Protein AF-A0A017HVF1-F1 (afdb_monomer)

Nearest PDB structures (foldseek):
  3zkb-assembly4_E  TM=9.432E-01  e=8.437E-45  Mycobacterium tuberculosis
  3zkd-assembly3_E  TM=9.416E-01  e=7.789E-44  Mycobacterium tuberculosis
  4pu9-assembly1_A-2  TM=9.571E-01  e=2.197E-41  Escherichia coli
  4prx-assembly1_A-2  TM=9.546E-01  e=3.884E-41  Escherichia coli
  5j5q-assembly2_C  TM=8.853E-01  e=3.505E-39  Streptococcus pneumoniae

Solvent-accessible surface area (backbone atoms only — not comparable to full-atom values): 41179 Å² total; per-residue (Å²): 129,84,87,84,94,71,90,86,86,86,87,86,78,77,83,83,83,81,81,74,87,71,80,75,85,47,82,85,70,61,84,81,73,60,76,43,49,58,47,62,76,44,38,42,77,69,48,71,35,55,48,64,68,26,59,51,46,47,56,47,43,56,50,41,55,44,45,35,31,31,75,62,69,50,15,49,44,37,40,40,36,39,42,76,88,60,29,40,34,42,33,31,41,22,75,30,72,59,70,54,74,29,94,92,41,85,98,36,33,36,49,54,42,30,32,48,28,73,64,31,64,67,55,79,68,62,76,82,38,68,42,48,54,61,59,71,24,34,50,59,17,51,42,29,20,51,10,56,36,32,40,42,36,29,21,45,97,40,29,30,33,39,37,43,32,38,54,30,42,69,78,54,73,79,39,77,78,43,84,28,80,92,48,45,4,34,34,43,36,37,30,73,22,52,92,67,36,58,86,58,70,85,50,54,59,59,50,51,55,50,57,53,54,51,22,27,71,40,41,76,29,37,38,34,42,39,42,62,56,86,76,73,92,47,72,50,60,50,77,37,67,29,80,60,14,46,45,48,48,51,48,64,74,46,59,91,59,66,58,49,45,99,61,60,60,54,55,74,43,53,30,43,82,77,72,71,39,70,40,32,42,37,33,18,35,43,41,28,91,83,51,82,34,49,76,51,37,27,48,37,76,40,62,14,86,74,36,36,28,44,54,53,10,43,54,47,19,55,54,52,33,54,32,53,52,19,58,74,70,65,41,70,62,34,73,68,50,51,73,74,31,56,47,62,14,22,40,37,39,38,41,37,33,41,50,83,74,42,51,57,66,76,77,37,34,22,42,59,37,69,63,39,19,57,55,35,18,66,56,48,26,65,58,46,46,50,47,40,68,72,38,49,72,32,42,47,53,47,50,56,53,34,36,54,42,28,53,49,55,50,49,60,47,51,53,56,50,50,54,53,52,56,76,66,55,72,86,70,59,79,94,51,60,44,73,40,71,57,91,55,78,77,86,47,47,77,48,76,33,71,29,69,66,51,35,51,58,49,68,71,73,51,57,54,51,36,37,24,38,37,49,41,76,96,70,80,73,94,73,69,70,95,82,84,84,81,84,80,80,89,82,86,86,88,85,85,84,86,83,91,86,86,80,88,86,83,88,82,89,77,89,74,86,88,81,84,90,84,87,80,92,83,88,86,86,90,81,95,72,92,78,89,74,80,87,72,91,75,89,74,66,91,82,68,74,88,69,88,86,71,81,91,81,82,84,78,83,82,81,77,80,88,83,76,98,68,90,80,80,89,78,82,89,76,90,84,86,85,89,81,92,86,89,88,82,90,80,90,81,89,86,89,86,89,86,89,85,89,90,86,92,85,84,89,87,89,88,90,84,86,91,87,89,84,91,82,89,85,87,86,86,85,88,87,92,81,89,89,85,84,88,84,88,87,85,90,87,90,88,83,89,83,89,87,82,90,83,87,88,88,84,86,87,85,90,80,92,130

Sequence (658 aa):
MAIWEEHNENMTAMPDDLLNVTETYDASSIEVLEGLEPVRKRPGMYIGGTDEHALHHLVAEILDNSMDEAVAGHANRIEVELLADGSCTIRDNGRGMPVDPHPRFPGKSALEVIHCTLHAGGKFSGKAYETSGGLHGVGASVVNALSDSLVVQVARNKTLYEQRFSRGIPLGPLAVLGAAPNRRGTSSTFHPDAEIFGHHTLRPSRLFKMVRSKAYLFSGVEIRWKSEIEDGDTPMEATFRFPGGLADYLTETLGAVSTYAEKPFAGTVSFQEKFGVPGKVEWAINWTPARDGFLQSYCNTIPTPEGGTHEAGFWAAVLKGLKAYGELAKNRKAADITREDLLTGGCALVSCFIREPEFVGQTKDRLATTDAARLVEGAVRDHFDHWLAANTKSAGAILDFLILRAEERIRRRQEKETARKSATRKLRLPGKLVDCSASSRAGTELFIVEGDSAGGSAKMARDRRTQALLPLRGEDPERAGGGVLEAREQSGDRGPRAGVGGIAGEQVQHRRPALREGHHHDRRRRGRGAHRVAADDVLLHADAAADRQGAPVSGLPAALPADAGGEAALCGRRHREGEVAGEGDRRQGQDRRPALQGPGRDGRQGPQGHHHGPRDAAADPGVAPRRRAGGDRGPRRAADGEEAGDAVPVHSGERKVC

Secondary structure (DSSP, 8-state):
----S-S---S------SS------SGGG-PPPPTTHHHHH-THHHHS-SSHHHHHHHHHHHHHHHHHHHHTTS-SEEEEEE-TTS-EEEEE-SS----SBPTTSTT-BHHHHHHHSTT-SSGGGSSS-SS-S-TTS-HHHHHHHTEEEEEEEEEETTEEEEEEEETTEESSS-EEEEE-TT--EEEEEEEE-HHHHTT----HHHHHHHHHHHHHT-TT-EEEEEESS--SSS-SEEEE--TTTHHHHHHHHHTT---SSSS-EEEEEEHHHHHSSSEEEEEEEEE-SSS--EEEEEETTEE-TTEEHHHHHHHHHHHHHHHHHHHHTT-GGGGG--HHHHHSSEEEEEEEEESS--BSSTT--EE--THHHHHHHHHHHHHHHHHHHH-HHHHHHHHHHHHHHHHHHHHHHHHHHHHHHHHHS----TTT-B--S---STT-EEEEEEHHHHHHHHHHHS-TTTEEEEEEP---GGG--S------------------------PPPPPPPP-----------------------S---TT-TT----PPPPP----PPS--SS-----PPPP-----------------------------------------------------------------------------------

Mean predicted aligned error: 19.59 Å

Radius of gyration: 45.13 Å; Cα contacts (8 Å, |Δi|>4): 897; chains: 1; bounding box: 133×105×132 Å

Structure (mmCIF, N/CA/C/O backbone):
data_AF-A0A017HVF1-F1
#
_entry.id   AF-A0A017HVF1-F1
#
loop_
_atom_site.group_PDB
_atom_site.id
_atom_site.type_symbol
_atom_site.label_atom_id
_atom_site.label_alt_id
_atom_site.label_comp_id
_atom_site.label_asym_id
_atom_site.label_entity_id
_atom_site.label_seq_id
_atom_site.pdbx_PDB_ins_code
_atom_site.Cartn_x
_atom_site.Cartn_y
_atom_site.Cartn_z
_atom_site.occupancy
_atom_site.B_iso_or_equiv
_atom_site.auth_seq_id
_atom_site.auth_comp_id
_atom_site.auth_asym_id
_atom_site.auth_atom_id
_atom_site.pdbx_PDB_model_num
ATOM 1 N N . MET A 1 1 ? 78.078 52.464 -18.541 1.00 33.91 1 MET A N 1
ATOM 2 C CA . MET A 1 1 ? 77.493 53.420 -17.580 1.00 33.91 1 MET A CA 1
ATOM 3 C C . MET A 1 1 ? 76.423 54.170 -18.362 1.00 33.91 1 MET A C 1
ATOM 5 O O . MET A 1 1 ? 76.809 54.908 -19.254 1.00 33.91 1 MET A O 1
ATOM 9 N N . ALA A 1 2 ? 75.123 53.867 -18.250 1.00 45.78 2 ALA A N 1
ATOM 10 C CA . ALA A 1 2 ? 74.360 53.364 -17.089 1.00 45.78 2 ALA A CA 1
ATOM 11 C C . ALA A 1 2 ? 74.527 54.296 -15.872 1.00 45.78 2 ALA A C 1
ATOM 13 O O . ALA A 1 2 ? 75.658 54.661 -15.560 1.00 45.78 2 ALA A O 1
ATOM 14 N N . ILE A 1 3 ? 73.482 54.718 -15.160 1.00 44.12 3 ILE A N 1
ATOM 15 C CA . ILE A 1 3 ? 72.147 54.107 -14.943 1.00 44.12 3 ILE A CA 1
ATOM 16 C C . ILE A 1 3 ? 71.008 55.039 -15.451 1.00 44.12 3 ILE A C 1
ATOM 18 O O . ILE A 1 3 ? 71.310 56.109 -15.970 1.00 44.12 3 ILE A O 1
ATOM 22 N N . TRP A 1 4 ? 69.736 54.651 -15.255 1.00 32.50 4 TRP A N 1
ATOM 23 C CA . TRP A 1 4 ? 68.480 55.399 -15.515 1.00 32.50 4 TRP A CA 1
ATOM 24 C C . TRP A 1 4 ? 67.850 55.262 -16.915 1.00 32.50 4 TRP A C 1
ATOM 26 O O . TRP A 1 4 ? 67.328 56.225 -17.466 1.00 32.50 4 TRP A O 1
ATOM 36 N N . GLU A 1 5 ? 67.815 54.032 -17.437 1.00 40.22 5 GLU A N 1
ATOM 37 C CA . GLU A 1 5 ? 66.945 53.618 -18.560 1.00 40.22 5 GLU A CA 1
ATOM 38 C C . GLU A 1 5 ? 65.919 52.543 -18.113 1.00 40.22 5 GLU A C 1
ATOM 40 O O . GLU A 1 5 ? 65.442 51.729 -18.890 1.00 40.22 5 GLU A O 1
ATOM 45 N N . GLU A 1 6 ? 65.571 52.544 -16.821 1.00 45.47 6 GLU A N 1
ATOM 46 C CA . GLU A 1 6 ? 64.527 51.709 -16.209 1.00 45.47 6 GLU A CA 1
ATOM 47 C C . GLU A 1 6 ? 63.610 52.598 -15.349 1.00 45.47 6 GLU A C 1
ATOM 49 O O . GLU A 1 6 ? 64.041 53.655 -14.888 1.00 45.47 6 GLU A O 1
ATOM 54 N N . HIS A 1 7 ? 62.387 52.128 -15.062 1.00 41.50 7 HIS A N 1
ATOM 55 C CA . HIS A 1 7 ? 61.322 52.820 -14.303 1.00 41.50 7 HIS A CA 1
ATOM 56 C C . HIS A 1 7 ? 60.513 53.897 -15.061 1.00 41.50 7 HIS A C 1
ATOM 58 O O . HIS A 1 7 ? 60.255 54.973 -14.524 1.00 41.50 7 HIS A O 1
ATOM 64 N N . ASN A 1 8 ? 59.994 53.577 -16.256 1.00 41.59 8 ASN A N 1
ATOM 65 C CA . ASN A 1 8 ? 58.757 54.222 -16.740 1.00 41.59 8 ASN A CA 1
ATOM 66 C C . ASN A 1 8 ? 57.786 53.287 -17.502 1.00 41.59 8 ASN A C 1
ATOM 68 O O . ASN A 1 8 ? 57.014 53.739 -18.342 1.00 41.59 8 ASN A O 1
ATOM 72 N N . GLU A 1 9 ? 57.790 51.988 -17.183 1.00 44.28 9 GLU A N 1
ATOM 73 C CA . GLU A 1 9 ? 56.804 51.007 -17.669 1.00 44.28 9 GLU A CA 1
ATOM 74 C C . GLU A 1 9 ? 56.056 50.366 -16.487 1.00 44.28 9 GLU A C 1
ATOM 76 O O . GLU A 1 9 ? 56.323 49.227 -16.116 1.00 44.28 9 GLU A O 1
ATOM 81 N N . ASN A 1 10 ? 55.148 51.109 -15.835 1.00 41.91 10 ASN A N 1
ATOM 82 C CA . ASN A 1 10 ? 54.216 50.513 -14.859 1.00 41.91 10 ASN A CA 1
ATOM 83 C C . ASN A 1 10 ? 52.979 51.390 -14.547 1.00 41.91 10 ASN A C 1
ATOM 85 O O . ASN A 1 10 ? 52.685 51.696 -13.393 1.00 41.91 10 ASN A O 1
ATOM 89 N N . MET A 1 11 ? 52.247 51.830 -15.580 1.00 44.66 11 MET A N 1
ATOM 90 C CA . MET A 1 11 ? 51.008 52.619 -15.413 1.00 44.66 11 MET A CA 1
ATOM 91 C C . MET A 1 11 ? 49.835 52.182 -16.314 1.00 44.66 11 MET A C 1
ATOM 93 O O . MET A 1 11 ? 48.926 52.967 -16.578 1.00 44.66 11 MET A O 1
ATOM 97 N N . THR A 1 12 ? 49.809 50.914 -16.743 1.00 49.88 12 THR A N 1
ATOM 98 C CA . THR A 1 12 ? 48.776 50.406 -17.672 1.00 49.88 12 THR A CA 1
ATOM 99 C C . THR A 1 12 ? 48.311 48.977 -17.348 1.00 49.88 12 THR A C 1
ATOM 101 O O . THR A 1 12 ? 48.222 48.127 -18.226 1.00 49.88 12 THR A O 1
ATOM 104 N N . ALA A 1 13 ? 48.017 48.701 -16.072 1.00 45.31 13 ALA A N 1
ATOM 105 C CA . ALA A 1 13 ? 47.495 47.404 -15.621 1.00 45.31 13 ALA A CA 1
ATOM 106 C C . ALA A 1 13 ? 46.529 47.533 -14.422 1.00 45.31 13 ALA A C 1
ATOM 108 O O . ALA A 1 13 ? 46.777 46.997 -13.343 1.00 45.31 13 ALA A O 1
ATOM 109 N N . MET A 1 14 ? 45.411 48.243 -14.607 1.00 44.03 14 MET A N 1
ATOM 110 C CA . MET A 1 14 ? 44.225 48.001 -13.773 1.00 44.03 14 MET A CA 1
ATOM 111 C C . MET A 1 14 ? 43.517 46.749 -14.319 1.00 44.03 14 MET A C 1
ATOM 113 O O . MET A 1 14 ? 43.297 46.691 -15.530 1.00 44.03 14 MET A O 1
ATOM 117 N N . PRO A 1 15 ? 43.167 45.750 -13.489 1.00 43.84 15 PRO A N 1
ATOM 118 C CA . PRO A 1 15 ? 42.452 44.567 -13.955 1.00 43.84 15 PRO A CA 1
ATOM 119 C C . PRO A 1 15 ? 40.975 44.908 -14.201 1.00 43.84 15 PRO A C 1
ATOM 121 O O . PRO A 1 15 ? 40.155 44.852 -13.288 1.00 43.84 15 PRO A O 1
ATOM 124 N N . ASP A 1 16 ? 40.635 45.231 -15.448 1.00 47.62 16 ASP A N 1
ATOM 125 C CA . ASP A 1 16 ? 39.266 45.546 -15.910 1.00 47.62 16 ASP A CA 1
ATOM 126 C C . ASP A 1 16 ? 38.362 44.289 -16.038 1.00 47.62 16 ASP A C 1
ATOM 128 O O . ASP A 1 16 ? 37.321 44.289 -16.689 1.00 47.62 16 ASP A O 1
ATOM 132 N N . ASP A 1 17 ? 38.773 43.188 -15.401 1.00 51.06 17 ASP A N 1
ATOM 133 C CA . ASP A 1 17 ? 38.292 41.811 -15.593 1.00 51.06 17 ASP A CA 1
ATOM 134 C C . ASP A 1 17 ? 37.450 41.313 -14.396 1.00 51.06 17 ASP A C 1
ATOM 136 O O . ASP A 1 17 ? 37.494 40.154 -13.993 1.00 51.06 17 ASP A O 1
ATOM 140 N N . LEU A 1 18 ? 36.716 42.233 -13.754 1.00 50.91 18 LEU A N 1
ATOM 141 C CA . LEU A 1 18 ? 35.877 41.954 -12.575 1.00 50.91 18 LEU A CA 1
ATOM 142 C C . LEU A 1 18 ? 34.444 42.509 -12.667 1.00 50.91 18 LEU A C 1
ATOM 144 O O . LEU A 1 18 ? 33.674 42.345 -11.721 1.00 50.91 18 LEU A O 1
ATOM 148 N N . LEU A 1 19 ? 34.069 43.172 -13.770 1.00 54.19 19 LEU A N 1
ATOM 149 C CA . LEU A 1 19 ? 32.787 43.892 -13.878 1.00 54.19 19 LEU A CA 1
ATOM 150 C C . LEU A 1 19 ? 31.991 43.659 -15.174 1.00 54.19 19 LEU A C 1
ATOM 152 O O . LEU A 1 19 ? 30.968 44.316 -15.355 1.00 54.19 19 LEU A O 1
ATOM 156 N N . ASN A 1 20 ? 32.397 42.739 -16.060 1.00 49.22 20 ASN A N 1
ATOM 157 C CA . ASN A 1 20 ? 31.688 42.539 -17.335 1.00 49.22 20 ASN A CA 1
ATOM 158 C C . ASN A 1 20 ? 31.485 41.075 -17.773 1.00 49.22 20 ASN A C 1
ATOM 160 O O . ASN A 1 20 ? 31.460 40.779 -18.966 1.00 49.22 20 ASN A O 1
ATOM 164 N N . VAL A 1 21 ? 31.259 40.164 -16.819 1.00 48.78 21 VAL A N 1
ATOM 165 C CA . VAL A 1 21 ? 30.521 38.921 -17.113 1.00 48.78 21 VAL A CA 1
ATOM 166 C C . VAL A 1 21 ? 29.026 39.230 -17.035 1.00 48.78 21 VAL A C 1
ATOM 168 O O . VAL A 1 21 ? 28.350 38.945 -16.048 1.00 48.78 21 VAL A O 1
ATOM 171 N N . THR A 1 22 ? 28.499 39.859 -18.083 1.00 53.97 22 THR A N 1
ATOM 172 C CA . THR A 1 22 ? 27.057 39.895 -18.328 1.00 53.97 22 THR A CA 1
ATOM 173 C C . THR A 1 22 ? 26.616 38.512 -18.799 1.00 53.97 22 THR A C 1
ATOM 175 O O . THR A 1 22 ? 26.587 38.232 -19.998 1.00 53.97 22 THR A O 1
ATOM 178 N N . GLU A 1 23 ? 26.285 37.626 -17.849 1.00 63.53 23 GLU A N 1
ATOM 179 C CA . GLU A 1 23 ? 25.650 36.338 -18.159 1.00 63.53 23 GLU A CA 1
ATOM 180 C C . GLU A 1 23 ? 24.415 36.597 -19.030 1.00 63.53 23 GLU A C 1
ATOM 182 O O . GLU A 1 23 ? 23.396 37.136 -18.589 1.00 63.53 23 GLU A O 1
ATOM 187 N N . THR A 1 24 ? 24.555 36.296 -20.320 1.00 64.62 24 THR A N 1
ATOM 188 C CA . THR A 1 24 ? 23.597 36.708 -21.340 1.00 64.62 24 THR A CA 1
ATOM 189 C C . THR A 1 24 ? 22.473 35.686 -21.362 1.00 64.62 24 THR A C 1
ATOM 191 O O . THR A 1 24 ? 22.500 34.728 -22.128 1.00 64.62 24 THR A O 1
ATOM 194 N N . TYR A 1 25 ? 21.507 35.883 -20.463 1.00 76.44 25 TYR A N 1
ATOM 195 C CA . TYR A 1 25 ? 20.318 35.044 -20.333 1.00 76.44 25 TYR A CA 1
ATOM 196 C C . TYR A 1 25 ? 19.421 35.179 -21.574 1.00 76.44 25 TYR A C 1
ATOM 198 O O . TYR A 1 25 ? 18.495 35.993 -21.628 1.00 76.44 25 TYR A O 1
ATOM 206 N N . ASP A 1 26 ? 19.748 34.396 -22.598 1.00 86.81 26 ASP A N 1
ATOM 207 C CA . ASP A 1 26 ? 19.045 34.307 -23.873 1.00 86.81 26 ASP A CA 1
ATOM 208 C C . ASP A 1 26 ? 18.348 32.942 -24.050 1.00 86.81 26 ASP A C 1
ATOM 210 O O . ASP A 1 26 ? 18.248 32.134 -23.125 1.00 86.81 26 ASP A O 1
ATOM 214 N N . ALA A 1 27 ? 17.838 32.668 -25.254 1.00 82.88 27 ALA A N 1
ATOM 215 C CA . ALA A 1 27 ? 17.140 31.418 -25.551 1.00 82.88 27 ALA A CA 1
ATOM 216 C C . ALA A 1 27 ? 18.017 30.154 -25.405 1.00 82.88 27 ALA A C 1
ATOM 218 O O . ALA A 1 27 ? 17.470 29.076 -25.185 1.00 82.88 27 ALA A O 1
ATOM 219 N N . SER A 1 28 ? 19.349 30.263 -25.494 1.00 83.88 28 SER A N 1
ATOM 220 C CA . SER A 1 28 ? 20.275 29.141 -25.277 1.00 83.88 28 SER A CA 1
ATOM 221 C C . SER A 1 28 ? 20.474 28.802 -23.795 1.00 83.88 28 SER A C 1
ATOM 223 O O . SER A 1 28 ? 20.876 27.688 -23.470 1.00 83.88 28 SER A O 1
ATOM 225 N N . SER A 1 29 ? 20.107 29.718 -22.889 1.00 84.69 29 SER A N 1
ATOM 226 C CA . SER A 1 29 ? 20.080 29.476 -21.437 1.00 84.69 29 SER A CA 1
ATOM 227 C C . SER A 1 29 ? 18.894 28.604 -20.987 1.00 84.69 29 SER A C 1
ATOM 229 O O . SER A 1 29 ? 18.791 28.260 -19.809 1.00 84.69 29 SER A O 1
ATOM 231 N N . ILE A 1 30 ? 17.978 28.248 -21.898 1.00 84.69 30 ILE A N 1
ATOM 232 C CA . ILE A 1 30 ? 16.792 27.434 -21.607 1.00 84.69 30 ILE A CA 1
ATOM 233 C C . ILE A 1 30 ? 17.100 25.951 -21.845 1.00 84.69 30 ILE A C 1
ATOM 235 O O . ILE A 1 30 ? 16.945 25.427 -22.946 1.00 84.69 30 ILE A O 1
ATOM 239 N N . GLU A 1 31 ? 17.516 25.258 -20.786 1.00 84.69 31 GLU A N 1
ATOM 24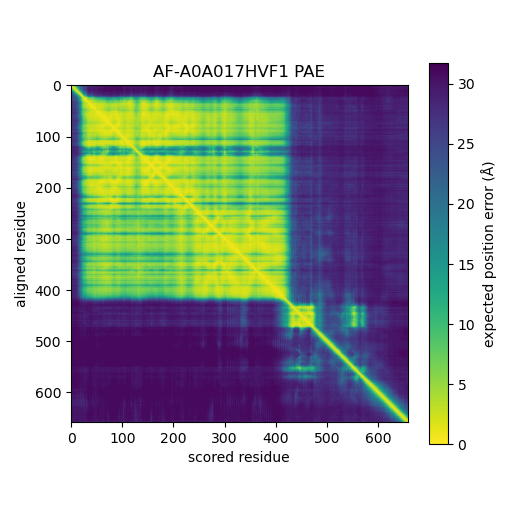0 C CA . GLU A 1 31 ? 17.746 23.812 -20.816 1.00 84.69 31 GLU A CA 1
ATOM 241 C C . GLU A 1 31 ? 16.419 23.034 -20.915 1.00 84.69 31 GLU A C 1
ATOM 243 O O . GLU A 1 31 ? 15.584 23.074 -20.007 1.00 84.69 31 GLU A O 1
ATOM 248 N N . VAL A 1 32 ? 16.240 22.285 -22.007 1.00 87.38 32 VAL A N 1
ATOM 249 C CA . VAL A 1 32 ? 15.151 21.311 -22.174 1.00 87.38 32 VAL A CA 1
ATOM 250 C C . VAL A 1 32 ? 15.713 19.913 -21.928 1.00 87.38 32 VAL A C 1
ATOM 252 O O . VAL A 1 32 ? 16.642 19.494 -22.607 1.00 87.38 32 VAL A O 1
ATOM 255 N N . LEU A 1 33 ? 15.146 19.208 -20.949 1.00 87.81 33 LEU A N 1
ATOM 256 C CA . LEU A 1 33 ? 15.537 17.850 -20.562 1.00 87.81 33 LEU A CA 1
ATOM 257 C C . LEU A 1 33 ? 14.642 16.827 -21.270 1.00 87.81 33 LEU A C 1
ATOM 259 O O . LEU A 1 33 ? 13.414 16.918 -21.169 1.00 87.81 33 LEU A O 1
ATOM 263 N N . GLU A 1 34 ? 15.228 15.839 -21.941 1.00 86.62 34 GLU A N 1
ATOM 264 C CA . GLU A 1 34 ? 14.485 14.872 -22.754 1.00 86.62 34 GLU A CA 1
ATOM 265 C C . GLU A 1 34 ? 14.278 13.514 -22.057 1.00 86.62 34 GLU A C 1
ATOM 267 O O . GLU A 1 34 ? 14.998 13.108 -21.143 1.00 86.62 34 GLU A O 1
ATOM 272 N N . GLY A 1 35 ? 13.245 12.782 -22.493 1.00 88.88 35 GLY A N 1
ATOM 273 C CA . GLY A 1 35 ? 12.963 11.408 -22.064 1.00 88.88 35 GLY A CA 1
ATOM 274 C C . GLY A 1 35 ? 12.814 11.235 -20.547 1.00 88.88 35 GLY A C 1
ATOM 275 O O . GLY A 1 35 ? 11.741 11.467 -19.988 1.00 88.88 35 GLY A O 1
ATOM 276 N N . LEU A 1 36 ? 13.885 10.763 -19.898 1.00 94.00 36 LEU A N 1
ATOM 277 C CA . LEU A 1 36 ? 13.956 10.466 -18.461 1.00 94.00 36 LEU A CA 1
ATOM 278 C C . LEU A 1 36 ? 15.055 11.248 -17.718 1.00 94.00 36 LEU A C 1
ATOM 280 O O . LEU A 1 36 ? 15.216 11.084 -16.506 1.00 94.00 36 LEU A O 1
ATOM 284 N N . GLU A 1 37 ? 15.754 12.160 -18.396 1.00 91.50 37 GLU A N 1
ATOM 285 C CA . GLU A 1 37 ? 16.691 13.102 -17.771 1.00 91.50 37 GLU A CA 1
ATOM 286 C C . GLU A 1 37 ? 16.060 13.936 -16.634 1.00 91.50 37 GLU A C 1
ATOM 288 O O . GLU A 1 37 ? 16.719 14.084 -15.599 1.00 91.50 37 GLU A O 1
ATOM 293 N N . PRO A 1 38 ? 14.787 14.402 -16.713 1.00 92.94 38 PRO A N 1
ATOM 294 C CA . PRO A 1 38 ? 14.133 15.079 -15.588 1.00 92.94 38 PRO A CA 1
ATOM 295 C C . PRO A 1 38 ? 14.104 14.235 -14.308 1.00 92.94 38 PRO A C 1
ATOM 297 O O . PRO A 1 38 ? 14.258 14.768 -13.208 1.00 92.94 38 PRO A O 1
ATOM 300 N N . VAL A 1 39 ? 13.948 12.913 -14.447 1.00 94.44 39 VAL A N 1
ATOM 301 C CA . VAL A 1 39 ? 13.885 11.975 -13.320 1.00 94.44 39 VAL A CA 1
ATOM 302 C C . VAL A 1 39 ? 15.249 11.852 -12.654 1.00 94.44 39 VAL A C 1
ATOM 304 O O . VAL A 1 39 ? 15.340 11.997 -11.438 1.00 94.44 39 VAL A O 1
ATOM 307 N N . ARG A 1 40 ? 16.322 11.663 -13.435 1.00 95.00 40 ARG A N 1
ATOM 308 C CA . ARG A 1 40 ? 17.697 11.602 -12.905 1.00 95.00 40 ARG A CA 1
ATOM 309 C C . ARG A 1 40 ? 18.156 12.930 -12.307 1.00 95.00 40 ARG A C 1
ATOM 311 O O . ARG A 1 40 ? 18.851 12.934 -11.296 1.00 95.00 40 ARG A O 1
ATOM 318 N N . LYS A 1 41 ? 17.753 14.063 -12.893 1.00 92.81 41 LYS A N 1
ATOM 319 C CA . LYS A 1 41 ? 18.155 15.401 -12.431 1.00 92.81 41 LYS A CA 1
ATOM 320 C C . LYS A 1 41 ? 17.356 15.880 -11.211 1.00 92.81 41 LYS A C 1
ATOM 322 O O . LYS A 1 41 ? 17.850 16.733 -10.469 1.00 92.81 41 LYS A O 1
ATOM 327 N N . ARG A 1 42 ? 16.137 15.366 -10.978 1.00 92.50 42 ARG A N 1
ATOM 328 C CA . ARG A 1 42 ? 15.250 15.732 -9.848 1.00 92.50 42 ARG A CA 1
ATOM 329 C C . ARG A 1 42 ? 14.493 14.520 -9.243 1.00 92.50 42 ARG A C 1
ATOM 331 O O . ARG A 1 42 ? 13.267 14.573 -9.123 1.00 92.50 42 ARG A O 1
ATOM 338 N N . PRO A 1 43 ? 15.183 13.455 -8.786 1.00 92.19 43 PRO A N 1
ATOM 339 C CA . PRO A 1 43 ? 14.558 12.196 -8.342 1.00 92.19 43 PRO A CA 1
ATOM 340 C C . PRO A 1 43 ? 13.561 12.362 -7.188 1.00 92.19 43 PRO A C 1
ATOM 342 O O . PRO A 1 43 ? 12.522 11.701 -7.171 1.00 92.19 43 PRO A O 1
ATOM 345 N N . GLY A 1 44 ? 13.803 13.309 -6.273 1.00 89.00 44 GLY A N 1
ATOM 346 C CA . GLY A 1 44 ? 12.901 13.592 -5.151 1.00 89.00 44 GLY A CA 1
ATOM 347 C C . GLY A 1 44 ? 11.468 13.968 -5.559 1.00 89.00 44 GLY A C 1
ATOM 348 O O . GLY A 1 44 ? 10.539 13.703 -4.804 1.00 89.00 44 GLY A O 1
ATOM 349 N N . MET A 1 45 ? 11.260 14.496 -6.772 1.00 87.06 45 MET A N 1
ATOM 350 C CA . MET A 1 45 ? 9.922 14.787 -7.310 1.00 87.06 45 MET A CA 1
ATOM 351 C C . MET A 1 45 ? 9.140 13.516 -7.702 1.00 87.06 45 MET A C 1
ATOM 353 O O . MET A 1 45 ? 7.914 13.552 -7.790 1.00 87.06 45 MET A O 1
ATOM 357 N N . TYR A 1 46 ? 9.836 12.396 -7.923 1.00 87.94 46 TYR A N 1
ATOM 358 C CA . TYR A 1 46 ? 9.270 11.144 -8.436 1.00 87.94 46 TYR A CA 1
ATOM 359 C C . TYR A 1 46 ? 9.204 10.017 -7.392 1.00 87.94 46 TYR A C 1
ATOM 361 O O . TYR A 1 46 ? 8.298 9.188 -7.471 1.00 87.94 46 TYR A O 1
ATOM 369 N N . ILE A 1 47 ? 10.136 9.986 -6.426 1.00 87.94 47 ILE A N 1
ATOM 370 C CA . ILE A 1 47 ? 10.231 8.942 -5.379 1.00 87.94 47 ILE A CA 1
ATOM 371 C C . ILE A 1 47 ? 10.388 9.490 -3.946 1.00 87.94 47 ILE A C 1
ATOM 373 O O . ILE A 1 47 ? 10.724 8.745 -3.029 1.00 87.94 47 ILE A O 1
ATOM 377 N N . GLY A 1 48 ? 10.183 10.795 -3.737 1.00 86.38 48 GLY A N 1
ATOM 378 C CA . GLY A 1 48 ? 10.216 11.439 -2.415 1.00 86.38 48 GLY A CA 1
ATOM 379 C C . GLY A 1 48 ? 11.609 11.766 -1.857 1.00 86.38 48 GLY A C 1
ATOM 380 O O . GLY A 1 48 ? 11.710 12.567 -0.932 1.00 86.38 48 GLY A O 1
ATOM 381 N N . GLY A 1 49 ? 12.692 11.223 -2.425 1.00 90.06 49 GLY A N 1
ATOM 382 C CA . GLY A 1 49 ? 14.061 11.534 -2.001 1.00 90.06 49 GLY A CA 1
ATOM 383 C C . GLY A 1 49 ? 15.143 10.822 -2.818 1.00 90.06 49 GLY A C 1
ATOM 384 O O . GLY A 1 49 ? 14.913 10.420 -3.956 1.00 90.06 49 GLY A O 1
ATOM 385 N N . THR A 1 50 ? 16.320 10.666 -2.211 1.00 93.62 50 THR A N 1
ATOM 386 C CA . THR A 1 50 ? 17.440 9.810 -2.666 1.00 93.62 50 THR A CA 1
ATOM 387 C C . THR A 1 50 ? 18.067 9.044 -1.491 1.00 93.62 50 THR A C 1
ATOM 389 O O . THR A 1 50 ? 19.222 8.630 -1.543 1.00 93.62 50 THR A O 1
ATOM 392 N N . ASP A 1 51 ? 17.320 8.907 -0.397 1.00 93.31 51 ASP A N 1
ATOM 393 C CA . ASP A 1 51 ? 17.739 8.255 0.840 1.00 93.31 51 ASP A CA 1
ATOM 394 C C . ASP A 1 51 ? 17.424 6.745 0.819 1.00 93.31 51 ASP A C 1
ATOM 396 O O . ASP A 1 51 ? 16.930 6.196 -0.171 1.00 93.31 51 ASP A O 1
ATOM 400 N N . GLU A 1 52 ? 17.653 6.056 1.941 1.00 92.88 52 GLU A N 1
ATOM 401 C CA . GLU A 1 52 ? 17.284 4.643 2.071 1.00 92.88 52 GLU A CA 1
ATOM 402 C C . GLU A 1 52 ? 15.766 4.410 1.892 1.00 92.88 52 GLU A C 1
ATOM 404 O O . GLU A 1 52 ? 15.376 3.369 1.362 1.00 92.88 52 GLU A O 1
ATOM 409 N N . HIS A 1 53 ? 14.886 5.350 2.274 1.00 90.19 53 HIS A N 1
ATOM 410 C CA . HIS A 1 53 ? 13.449 5.214 2.012 1.00 90.19 53 HIS A CA 1
ATOM 411 C C . HIS A 1 53 ? 13.144 5.232 0.510 1.00 90.19 53 HIS A C 1
ATOM 413 O O . HIS A 1 53 ? 12.496 4.313 0.003 1.00 90.19 53 HIS A O 1
ATOM 419 N N . ALA A 1 54 ? 13.631 6.249 -0.203 1.00 91.75 54 ALA A N 1
ATOM 420 C CA . ALA A 1 54 ? 13.442 6.407 -1.640 1.00 91.75 54 ALA A CA 1
ATOM 421 C C . ALA A 1 54 ? 14.024 5.224 -2.441 1.00 91.75 54 ALA A C 1
ATOM 423 O O . ALA A 1 54 ? 13.380 4.725 -3.364 1.00 91.75 54 ALA A O 1
ATOM 424 N N . LEU A 1 55 ? 15.184 4.701 -2.027 1.00 95.50 55 LEU A N 1
ATOM 425 C CA . LEU A 1 55 ? 15.799 3.502 -2.606 1.00 95.50 55 LEU A CA 1
ATOM 426 C C . LEU A 1 55 ? 14.863 2.278 -2.557 1.00 95.50 55 LEU A C 1
ATOM 428 O O . LEU A 1 55 ? 14.686 1.579 -3.554 1.00 95.50 55 LEU A O 1
ATOM 432 N N . HIS A 1 56 ? 14.220 2.028 -1.412 1.00 95.31 56 HIS A N 1
ATOM 433 C CA . HIS A 1 56 ? 13.288 0.902 -1.261 1.00 95.31 56 HIS A CA 1
ATOM 434 C C . HIS A 1 56 ? 11.953 1.137 -1.986 1.00 95.31 56 HIS A C 1
ATOM 436 O O . HIS A 1 56 ? 11.285 0.176 -2.373 1.00 95.31 56 HIS A O 1
ATOM 442 N N . HIS A 1 57 ? 11.577 2.398 -2.223 1.00 92.06 57 HIS A N 1
ATOM 443 C CA . HIS A 1 57 ? 10.386 2.758 -2.996 1.00 92.06 57 HIS A CA 1
ATOM 444 C C . HIS A 1 57 ? 10.489 2.323 -4.473 1.00 92.06 57 HIS A C 1
ATOM 446 O O . HIS A 1 57 ? 9.468 2.009 -5.083 1.00 92.06 57 HIS A O 1
ATOM 452 N N . LEU A 1 58 ? 11.704 2.183 -5.027 1.00 95.19 58 LEU A N 1
ATOM 453 C CA . LEU A 1 58 ? 11.909 1.575 -6.351 1.00 95.19 58 LEU A CA 1
ATOM 454 C C . LEU A 1 58 ? 11.377 0.134 -6.410 1.00 95.19 58 LEU A C 1
ATOM 456 O O . LEU A 1 58 ? 10.683 -0.247 -7.352 1.00 95.19 58 LEU A O 1
ATOM 460 N N . VAL A 1 59 ? 11.667 -0.662 -5.374 1.00 96.12 59 VAL A N 1
ATOM 461 C CA . VAL A 1 59 ? 11.197 -2.053 -5.273 1.00 96.12 59 VAL A CA 1
ATOM 462 C C . VAL A 1 59 ? 9.677 -2.085 -5.068 1.00 96.12 59 VAL A C 1
ATOM 464 O O . VAL A 1 59 ? 9.006 -2.950 -5.627 1.00 96.12 59 VAL A O 1
ATOM 467 N N . ALA A 1 60 ? 9.119 -1.112 -4.337 1.00 92.56 60 ALA A N 1
ATOM 468 C CA . ALA A 1 60 ? 7.674 -0.969 -4.157 1.00 92.56 60 ALA A CA 1
ATOM 469 C C . ALA A 1 60 ? 6.932 -0.708 -5.482 1.00 92.56 60 ALA A C 1
ATOM 471 O O . ALA A 1 60 ? 5.958 -1.396 -5.764 1.00 92.56 60 ALA A O 1
ATOM 472 N N . GLU A 1 61 ? 7.399 0.217 -6.331 1.00 91.44 61 GLU A N 1
ATOM 473 C CA . GLU A 1 61 ? 6.740 0.509 -7.617 1.00 91.44 61 GLU A CA 1
ATOM 474 C C . GLU A 1 61 ? 6.751 -0.696 -8.577 1.00 91.44 61 GLU A C 1
ATOM 476 O O . GLU A 1 61 ? 5.764 -0.925 -9.277 1.00 91.44 61 GLU A O 1
ATOM 481 N N . ILE A 1 62 ? 7.806 -1.522 -8.606 1.00 94.94 62 ILE A N 1
ATOM 482 C CA . ILE A 1 62 ? 7.783 -2.768 -9.399 1.00 94.94 62 ILE A CA 1
ATOM 483 C C . ILE A 1 62 ? 6.853 -3.812 -8.761 1.00 94.94 62 ILE A C 1
ATOM 485 O O . ILE A 1 62 ? 6.040 -4.411 -9.468 1.00 94.94 62 ILE A O 1
ATOM 489 N N . LEU A 1 63 ? 6.911 -3.994 -7.437 1.00 94.94 63 LEU A N 1
ATOM 490 C CA . LEU A 1 63 ? 6.072 -4.959 -6.718 1.00 94.94 63 LEU A CA 1
ATOM 491 C C . LEU A 1 63 ? 4.581 -4.628 -6.858 1.00 94.94 63 LEU A C 1
ATOM 493 O O . LEU A 1 63 ? 3.769 -5.532 -7.037 1.00 94.94 63 LEU A O 1
ATOM 497 N N . ASP A 1 64 ? 4.222 -3.347 -6.874 1.00 90.75 64 ASP A N 1
ATOM 498 C CA . ASP A 1 64 ? 2.837 -2.893 -7.013 1.00 90.75 64 ASP A CA 1
ATOM 499 C C . ASP A 1 64 ? 2.306 -3.075 -8.439 1.00 90.75 64 ASP A C 1
ATOM 501 O O . ASP A 1 64 ? 1.120 -3.345 -8.633 1.00 90.75 64 ASP A O 1
ATOM 505 N N . ASN A 1 65 ? 3.182 -3.065 -9.450 1.00 90.88 65 ASN A N 1
ATOM 506 C CA . ASN A 1 65 ? 2.805 -3.509 -10.790 1.00 90.88 65 ASN A CA 1
ATOM 507 C C . ASN A 1 65 ? 2.493 -5.018 -10.838 1.00 90.88 65 ASN A C 1
ATOM 509 O O . ASN A 1 65 ? 1.547 -5.403 -11.526 1.00 90.88 65 ASN A O 1
ATOM 513 N N . SER A 1 66 ? 3.213 -5.854 -10.081 1.00 93.50 66 SER A N 1
ATOM 514 C CA . SER A 1 66 ? 2.907 -7.287 -9.937 1.00 93.50 66 SER A CA 1
ATOM 515 C C . SER A 1 66 ? 1.660 -7.549 -9.078 1.00 93.50 66 SER A C 1
ATOM 517 O O . SER A 1 66 ? 0.863 -8.428 -9.410 1.00 93.50 66 SER A O 1
ATOM 519 N N . MET A 1 67 ? 1.437 -6.768 -8.014 1.00 91.94 67 MET A N 1
ATOM 520 C CA . MET A 1 67 ? 0.217 -6.839 -7.200 1.00 91.94 67 MET A CA 1
ATOM 521 C C . MET A 1 67 ? -1.023 -6.433 -8.001 1.00 91.94 67 MET A C 1
ATOM 523 O O . MET A 1 67 ? -2.048 -7.093 -7.876 1.00 91.94 67 MET A O 1
ATOM 527 N N . ASP A 1 68 ? -0.939 -5.429 -8.880 1.00 90.12 68 ASP A N 1
ATOM 528 C CA . ASP A 1 68 ? -2.055 -5.041 -9.756 1.00 90.12 68 ASP A CA 1
ATOM 529 C C . ASP A 1 68 ? -2.476 -6.182 -10.720 1.00 90.12 68 ASP A C 1
ATOM 531 O O . ASP A 1 68 ? -3.663 -6.326 -11.020 1.00 90.12 68 ASP A O 1
ATOM 535 N N . GLU A 1 69 ? -1.554 -7.052 -11.164 1.00 92.12 69 GLU A N 1
ATOM 536 C CA . GLU A 1 69 ? -1.899 -8.280 -11.913 1.00 92.12 69 GLU A CA 1
ATOM 537 C C . GLU A 1 69 ? -2.559 -9.353 -11.027 1.00 92.12 69 GLU A C 1
ATOM 539 O O . GLU A 1 69 ? -3.413 -10.103 -11.508 1.00 92.12 69 GLU A O 1
ATOM 544 N N . ALA A 1 70 ? -2.193 -9.441 -9.743 1.00 91.94 70 ALA A N 1
ATOM 545 C CA . ALA A 1 70 ? -2.812 -10.367 -8.790 1.00 91.94 70 ALA A CA 1
ATOM 546 C C . ALA A 1 70 ? -4.227 -9.918 -8.390 1.00 91.94 70 ALA A C 1
ATOM 548 O O . ALA A 1 70 ? -5.164 -10.714 -8.421 1.00 91.94 70 ALA A O 1
ATOM 549 N N . VAL A 1 71 ? -4.404 -8.624 -8.108 1.00 88.44 71 VAL A N 1
ATOM 550 C CA . VAL A 1 71 ? -5.693 -7.987 -7.792 1.00 88.44 71 VAL A CA 1
ATOM 551 C C . VAL A 1 71 ? -6.670 -8.092 -8.966 1.00 88.44 71 VAL A C 1
ATOM 553 O O . VAL A 1 71 ? -7.855 -8.333 -8.753 1.00 88.44 71 VAL A O 1
ATOM 556 N N . ALA A 1 72 ? -6.177 -8.011 -10.207 1.00 87.38 72 ALA A N 1
ATOM 557 C CA . ALA A 1 72 ? -6.957 -8.282 -11.418 1.00 87.38 72 ALA A CA 1
ATOM 558 C C . ALA A 1 72 ? -7.241 -9.785 -11.673 1.00 87.38 72 ALA A C 1
ATOM 560 O O . ALA A 1 72 ? -7.789 -10.136 -12.717 1.00 87.38 72 ALA A O 1
ATOM 561 N N . GLY A 1 73 ? -6.856 -10.688 -10.762 1.00 89.94 73 GLY A N 1
ATOM 562 C CA . GLY A 1 73 ? -7.098 -12.131 -10.867 1.00 89.94 73 GLY A CA 1
ATOM 563 C C . GLY A 1 73 ? -6.258 -12.851 -11.929 1.00 89.94 73 GLY A C 1
ATOM 564 O O . GLY A 1 73 ? -6.570 -13.985 -12.296 1.00 89.94 73 GLY A O 1
ATOM 565 N N . HIS A 1 74 ? -5.208 -12.212 -12.452 1.00 93.00 74 HIS A N 1
ATOM 566 C CA . HIS A 1 74 ? -4.369 -12.777 -13.508 1.00 93.00 74 HIS A CA 1
ATOM 567 C C . HIS A 1 74 ? -3.096 -13.435 -12.979 1.00 93.00 74 HIS A C 1
ATOM 569 O O . HIS A 1 74 ? -2.706 -14.479 -13.505 1.00 93.00 74 HIS A O 1
ATOM 575 N N . ALA A 1 75 ? -2.469 -12.872 -11.946 1.00 94.50 75 ALA A N 1
ATOM 576 C CA . ALA A 1 75 ? -1.397 -13.525 -11.199 1.00 94.50 75 ALA A CA 1
ATOM 577 C C . ALA A 1 75 ? -1.949 -14.222 -9.943 1.00 94.50 75 ALA A C 1
ATOM 579 O O . ALA A 1 75 ? -2.928 -13.782 -9.346 1.00 94.50 75 ALA A O 1
ATOM 580 N N . ASN A 1 76 ? -1.303 -15.308 -9.527 1.00 94.62 76 ASN A N 1
ATOM 581 C CA . ASN A 1 76 ? -1.514 -15.946 -8.222 1.00 94.62 76 ASN A CA 1
ATOM 582 C C . ASN A 1 76 ? -0.200 -16.284 -7.496 1.00 94.62 76 ASN A C 1
ATOM 584 O O . ASN A 1 76 ? -0.237 -16.739 -6.353 1.00 94.62 76 ASN A O 1
ATOM 588 N N . ARG A 1 77 ? 0.951 -16.030 -8.132 1.00 96.25 77 ARG A N 1
ATOM 589 C CA . ARG A 1 77 ? 2.280 -16.133 -7.535 1.00 96.25 77 ARG A CA 1
ATOM 590 C C . ARG A 1 77 ? 3.124 -14.914 -7.896 1.00 96.25 77 ARG A C 1
ATOM 592 O O . ARG A 1 77 ? 3.172 -14.525 -9.064 1.00 96.25 77 ARG A O 1
ATOM 599 N N . ILE A 1 78 ? 3.803 -14.363 -6.896 1.00 97.88 78 ILE A N 1
ATOM 600 C CA . ILE A 1 78 ? 4.844 -13.345 -7.047 1.00 97.88 78 ILE A CA 1
ATOM 601 C C . ILE A 1 78 ? 6.115 -13.870 -6.368 1.00 97.88 78 ILE A C 1
ATOM 603 O O . ILE A 1 78 ? 6.048 -14.509 -5.320 1.00 97.88 78 ILE A O 1
ATOM 607 N N . GLU A 1 79 ? 7.273 -13.623 -6.964 1.00 98.31 79 GLU A N 1
ATOM 608 C CA . GLU A 1 79 ? 8.592 -13.934 -6.408 1.00 98.31 79 GLU A CA 1
ATOM 609 C C . GLU A 1 79 ? 9.383 -12.635 -6.269 1.00 98.31 79 GLU A C 1
ATOM 611 O O . GLU A 1 79 ? 9.454 -11.860 -7.221 1.00 98.31 79 GLU A O 1
ATOM 616 N N . VAL A 1 80 ? 9.974 -12.399 -5.099 1.00 98.44 80 VAL A N 1
ATOM 617 C CA . VAL A 1 80 ? 10.846 -11.254 -4.818 1.00 98.44 80 VAL A CA 1
ATOM 618 C C . VAL A 1 80 ? 12.179 -11.779 -4.308 1.00 98.44 80 VAL A C 1
ATOM 620 O O . VAL A 1 80 ? 12.226 -12.519 -3.327 1.00 98.44 80 VAL A O 1
ATOM 623 N N . GLU A 1 81 ? 13.252 -11.409 -4.995 1.00 98.44 81 GLU A N 1
ATOM 624 C CA . GLU A 1 81 ? 14.596 -11.938 -4.797 1.00 98.44 81 GLU A CA 1
ATOM 625 C C . GLU A 1 81 ? 15.603 -10.785 -4.691 1.00 98.44 81 GLU A C 1
ATOM 627 O O . GLU A 1 81 ? 15.742 -9.994 -5.625 1.00 98.44 81 GLU A O 1
ATOM 632 N N . LEU A 1 82 ? 16.291 -10.675 -3.553 1.00 98.38 82 LEU A N 1
ATOM 633 C CA . LEU A 1 82 ? 17.444 -9.788 -3.373 1.00 98.38 82 LEU A CA 1
ATOM 634 C C . LEU A 1 82 ? 18.725 -10.583 -3.656 1.00 98.38 82 LEU A C 1
ATOM 636 O O . LEU A 1 82 ? 18.998 -11.571 -2.977 1.00 98.38 82 LEU A O 1
ATOM 640 N N . LEU A 1 83 ? 19.477 -10.172 -4.673 1.00 98.19 83 LEU A N 1
ATOM 641 C CA . LEU A 1 83 ? 20.667 -10.862 -5.169 1.00 98.19 83 LEU A CA 1
ATOM 642 C C . LEU A 1 83 ? 21.943 -10.367 -4.471 1.00 98.19 83 LEU A C 1
ATOM 644 O O . LEU A 1 83 ? 21.983 -9.260 -3.931 1.00 98.19 83 LEU A O 1
ATOM 648 N N . ALA A 1 84 ? 22.995 -11.190 -4.486 1.00 96.81 84 ALA A N 1
ATOM 649 C CA . ALA A 1 84 ? 24.252 -10.917 -3.777 1.00 96.81 84 ALA A CA 1
ATOM 650 C C . ALA A 1 84 ? 25.039 -9.691 -4.294 1.00 96.81 84 ALA A C 1
ATOM 652 O O . ALA A 1 84 ? 25.923 -9.191 -3.601 1.00 96.81 84 ALA A O 1
ATOM 653 N N . ASP A 1 85 ? 24.728 -9.202 -5.496 1.00 96.31 85 ASP A N 1
ATOM 654 C CA . ASP A 1 85 ? 25.272 -7.970 -6.083 1.00 96.31 85 ASP A CA 1
ATOM 655 C C . ASP A 1 85 ? 24.543 -6.695 -5.611 1.00 96.31 85 ASP A C 1
ATOM 657 O O . ASP A 1 85 ? 24.999 -5.595 -5.900 1.00 96.31 85 ASP A O 1
ATOM 661 N N . GLY A 1 86 ? 23.426 -6.829 -4.885 1.00 95.44 86 GLY A N 1
ATOM 662 C CA . GLY A 1 86 ? 22.543 -5.725 -4.500 1.00 95.44 86 GLY A CA 1
ATOM 663 C C . GLY A 1 86 ? 21.368 -5.494 -5.458 1.00 95.44 86 GLY A C 1
ATOM 664 O O . GLY A 1 86 ? 20.501 -4.669 -5.158 1.00 95.44 86 GLY A O 1
ATOM 665 N N . SER A 1 87 ? 21.286 -6.233 -6.570 1.00 97.94 87 SER A N 1
ATOM 666 C CA . SER A 1 87 ? 20.151 -6.177 -7.496 1.00 97.94 87 SER A CA 1
ATOM 667 C C . SER A 1 87 ? 18.889 -6.770 -6.866 1.00 97.94 87 SER A C 1
ATOM 669 O O . SER A 1 87 ? 18.935 -7.769 -6.147 1.00 97.94 87 SER A O 1
ATOM 671 N N . CYS A 1 88 ? 17.721 -6.220 -7.199 1.00 98.50 88 CYS A N 1
ATOM 672 C CA . CYS A 1 88 ? 16.436 -6.821 -6.847 1.00 98.50 88 CYS A CA 1
ATOM 673 C C . CYS A 1 88 ? 15.735 -7.366 -8.092 1.00 98.50 88 CYS A C 1
ATOM 675 O O . CYS A 1 88 ? 15.608 -6.667 -9.097 1.00 98.50 88 CYS A O 1
ATOM 677 N N . THR A 1 89 ? 15.247 -8.606 -8.018 1.00 98.75 89 THR A N 1
ATOM 678 C CA . THR A 1 89 ? 14.351 -9.183 -9.022 1.00 98.75 89 THR A CA 1
ATOM 679 C C . THR A 1 89 ? 12.953 -9.380 -8.462 1.00 98.75 89 THR A C 1
ATOM 681 O O . THR A 1 89 ? 12.778 -9.999 -7.416 1.00 98.75 89 THR A O 1
ATOM 684 N N . ILE A 1 90 ? 11.947 -8.927 -9.207 1.00 98.62 90 ILE A N 1
ATOM 685 C CA . ILE A 1 90 ? 10.535 -9.227 -8.953 1.00 98.62 90 ILE A CA 1
ATOM 686 C C . ILE A 1 90 ? 9.963 -9.956 -10.167 1.00 98.62 90 ILE A C 1
ATOM 688 O O . ILE A 1 90 ? 10.171 -9.528 -11.304 1.00 98.62 90 ILE A O 1
ATOM 692 N N . ARG A 1 91 ? 9.244 -11.059 -9.932 1.00 98.31 91 ARG A N 1
ATOM 693 C CA . ARG A 1 91 ? 8.624 -11.889 -10.977 1.00 98.31 91 ARG A CA 1
ATOM 694 C C . ARG A 1 91 ? 7.153 -12.134 -10.671 1.00 98.31 91 ARG A C 1
ATOM 696 O O . ARG A 1 91 ? 6.824 -12.585 -9.579 1.00 98.31 91 ARG A O 1
ATOM 703 N N . ASP A 1 92 ? 6.280 -11.886 -11.641 1.00 97.81 92 ASP A N 1
ATOM 704 C CA . ASP A 1 92 ? 4.858 -12.234 -11.590 1.00 97.81 92 ASP A CA 1
ATOM 705 C C . ASP A 1 92 ? 4.547 -13.433 -12.496 1.00 97.81 92 ASP A C 1
ATOM 707 O O . ASP A 1 92 ? 5.280 -13.732 -13.439 1.00 97.81 92 ASP A O 1
ATOM 711 N N . ASN A 1 93 ? 3.421 -14.105 -12.239 1.00 97.00 93 ASN A N 1
ATOM 712 C CA . ASN A 1 93 ? 2.822 -15.055 -13.179 1.00 97.00 93 ASN A CA 1
ATOM 713 C C . ASN A 1 93 ? 1.481 -14.556 -13.757 1.00 97.00 93 ASN A C 1
ATOM 715 O O . ASN A 1 93 ? 0.547 -15.342 -13.936 1.00 97.00 93 ASN A O 1
ATOM 719 N N . GLY A 1 94 ? 1.379 -13.257 -14.036 1.00 95.81 94 GLY A N 1
ATOM 720 C CA . GLY A 1 94 ? 0.231 -12.593 -14.651 1.00 95.81 94 GLY A CA 1
ATOM 721 C C . GLY A 1 94 ? 0.188 -12.724 -16.177 1.00 95.81 94 GLY A C 1
ATOM 722 O O . GLY A 1 94 ? 0.593 -13.737 -16.758 1.00 95.81 94 GLY A O 1
ATOM 723 N N . ARG A 1 95 ? -0.331 -11.687 -16.845 1.00 94.81 95 ARG A N 1
ATOM 724 C CA . ARG A 1 95 ? -0.482 -11.607 -18.313 1.00 94.81 95 ARG A CA 1
ATOM 725 C C . ARG A 1 95 ? 0.841 -11.368 -19.050 1.00 94.81 95 ARG A C 1
ATOM 727 O O . ARG A 1 95 ? 0.942 -11.698 -20.232 1.00 94.81 95 ARG A O 1
ATOM 734 N N . GLY A 1 96 ? 1.828 -10.785 -18.364 1.00 94.19 96 GLY A N 1
ATOM 735 C CA . GLY A 1 96 ? 3.057 -10.254 -18.958 1.00 94.19 96 GLY A CA 1
ATOM 736 C C . GLY A 1 96 ? 2.809 -8.948 -19.721 1.00 94.19 96 GLY A C 1
ATOM 737 O O . GLY A 1 96 ? 1.794 -8.801 -20.415 1.00 94.19 96 GLY A O 1
ATOM 738 N N . MET A 1 97 ? 3.732 -7.987 -19.599 1.00 94.50 97 MET A N 1
ATOM 739 C CA . MET A 1 97 ? 3.607 -6.683 -20.269 1.00 94.50 97 MET A CA 1
ATOM 740 C C . MET A 1 97 ? 3.414 -6.824 -21.797 1.00 94.50 97 MET A C 1
ATOM 742 O O . MET A 1 97 ? 3.877 -7.801 -22.393 1.00 94.50 97 MET A O 1
ATOM 746 N N . PRO A 1 98 ? 2.726 -5.880 -22.469 1.00 94.31 98 PRO A N 1
ATOM 747 C CA . PRO A 1 98 ? 2.605 -5.907 -23.924 1.00 94.31 98 PRO A CA 1
ATOM 748 C C . PRO A 1 98 ? 3.981 -5.751 -24.588 1.00 94.31 98 PRO A C 1
ATOM 750 O O . PRO A 1 98 ? 4.722 -4.820 -24.283 1.00 94.31 98 PRO A O 1
ATOM 753 N N . VAL A 1 99 ? 4.308 -6.666 -25.499 1.00 95.38 99 VAL A N 1
ATOM 754 C CA . VAL A 1 99 ? 5.577 -6.695 -26.260 1.00 95.38 99 VAL A CA 1
ATOM 755 C C . VAL A 1 99 ? 5.409 -6.187 -27.694 1.00 95.38 99 VAL A C 1
ATOM 757 O O . VAL A 1 99 ? 6.385 -5.933 -28.395 1.00 95.38 99 VAL A O 1
ATOM 760 N N . ASP A 1 100 ? 4.160 -6.036 -28.122 1.00 94.00 100 ASP A N 1
ATOM 761 C CA . ASP A 1 100 ? 3.745 -5.655 -29.465 1.00 94.00 100 ASP A CA 1
ATOM 762 C C . ASP A 1 100 ? 4.185 -4.206 -29.811 1.00 94.00 100 ASP A C 1
ATOM 764 O O . ASP A 1 100 ? 4.315 -3.376 -28.902 1.00 94.00 100 ASP A O 1
ATOM 768 N N . PRO A 1 101 ? 4.412 -3.857 -31.096 1.00 94.06 101 PRO A N 1
ATOM 769 C CA . PRO A 1 101 ? 4.771 -2.494 -31.502 1.00 94.06 101 PRO A CA 1
ATOM 770 C C . PRO A 1 101 ? 3.719 -1.460 -31.078 1.00 94.06 101 PRO A C 1
ATOM 772 O O . PRO A 1 101 ? 2.519 -1.663 -31.273 1.00 94.06 101 PRO A O 1
ATOM 775 N N . HIS A 1 102 ? 4.151 -0.334 -30.509 1.00 92.19 102 HIS A N 1
ATOM 776 C CA . HIS A 1 102 ? 3.223 0.638 -29.934 1.00 92.19 102 HIS A CA 1
ATOM 777 C C . HIS A 1 102 ? 2.633 1.588 -31.002 1.00 92.19 102 HIS A C 1
ATOM 779 O O . HIS A 1 102 ? 3.391 2.330 -31.630 1.00 92.19 102 HIS A O 1
ATOM 785 N N . PRO A 1 103 ? 1.294 1.693 -31.166 1.00 89.62 103 PRO A N 1
ATOM 786 C CA . PRO A 1 103 ? 0.679 2.429 -32.283 1.00 89.62 103 PRO A CA 1
ATOM 787 C C . PRO A 1 103 ? 1.048 3.915 -32.420 1.00 89.62 103 PRO A C 1
ATOM 789 O O . PRO A 1 103 ? 0.970 4.454 -33.519 1.00 89.62 103 PRO A O 1
ATOM 792 N N . ARG A 1 104 ? 1.438 4.592 -31.327 1.00 89.19 104 ARG A N 1
ATOM 793 C CA . ARG A 1 104 ? 1.880 6.006 -31.350 1.00 89.19 104 ARG A CA 1
ATOM 794 C C . ARG A 1 104 ? 3.403 6.199 -31.381 1.00 89.19 104 ARG A C 1
ATOM 796 O O . ARG A 1 104 ? 3.849 7.335 -31.448 1.00 89.19 104 ARG A O 1
ATOM 803 N N . PHE A 1 105 ? 4.192 5.124 -31.309 1.00 88.00 105 PHE A N 1
ATOM 804 C CA . PHE A 1 105 ? 5.659 5.183 -31.310 1.00 88.00 105 PHE A CA 1
ATOM 805 C C . PHE A 1 105 ? 6.221 4.171 -32.326 1.00 88.00 105 PHE A C 1
ATOM 807 O O . PHE A 1 105 ? 6.591 3.058 -31.945 1.00 88.00 105 PHE A O 1
ATOM 814 N N . PRO A 1 106 ? 6.253 4.526 -33.627 1.00 87.56 106 PRO A N 1
ATOM 815 C CA . PRO A 1 106 ? 6.747 3.645 -34.683 1.00 87.56 106 PRO A CA 1
ATOM 816 C C . PRO A 1 106 ? 8.149 3.101 -34.382 1.00 87.56 106 PRO A C 1
ATOM 818 O O . PRO A 1 106 ? 9.024 3.831 -33.923 1.00 87.56 106 PRO A O 1
ATOM 821 N N . GLY A 1 107 ? 8.353 1.806 -34.629 1.00 87.81 107 GLY A N 1
ATOM 822 C CA . GLY A 1 107 ? 9.620 1.114 -34.369 1.00 87.81 107 GLY A CA 1
ATOM 823 C C . GLY A 1 107 ? 9.871 0.701 -32.912 1.00 87.81 107 GLY A C 1
ATOM 824 O O . GLY A 1 107 ? 10.746 -0.130 -32.690 1.00 87.81 107 GLY A O 1
ATOM 825 N N . LYS A 1 108 ? 9.103 1.200 -31.930 1.00 93.19 108 LYS A N 1
ATOM 826 C CA . LYS A 1 108 ? 9.269 0.854 -30.505 1.00 93.19 108 LYS A CA 1
ATOM 827 C C . LYS A 1 108 ? 8.256 -0.193 -30.039 1.00 93.19 108 LYS A C 1
ATOM 829 O O . LYS A 1 108 ? 7.085 -0.168 -30.431 1.00 93.19 108 LYS A O 1
ATOM 834 N N . SER A 1 109 ? 8.690 -1.096 -29.159 1.00 95.69 109 SER A N 1
ATOM 835 C CA . SER A 1 109 ? 7.788 -2.015 -28.453 1.00 95.69 109 SER A CA 1
ATOM 836 C C . SER A 1 109 ? 6.992 -1.265 -27.379 1.00 95.69 109 SER A C 1
ATOM 838 O O . SER A 1 109 ? 7.448 -0.257 -26.835 1.00 95.69 109 SER A O 1
ATOM 840 N N . ALA A 1 110 ? 5.804 -1.757 -27.026 1.00 94.38 110 ALA A N 1
ATOM 841 C CA . ALA A 1 110 ? 5.059 -1.214 -25.891 1.00 94.38 110 ALA A CA 1
ATOM 842 C C . ALA A 1 110 ? 5.821 -1.372 -24.556 1.00 94.38 110 ALA A C 1
ATOM 844 O O . ALA A 1 110 ? 5.710 -0.501 -23.695 1.00 94.38 110 ALA A O 1
ATOM 845 N N . LEU A 1 111 ? 6.645 -2.418 -24.413 1.00 95.12 111 LEU A N 1
ATOM 846 C CA . LEU A 1 111 ? 7.542 -2.628 -23.272 1.00 95.12 111 LEU A CA 1
ATOM 847 C C . LEU A 1 111 ? 8.579 -1.502 -23.158 1.00 95.12 111 LEU A C 1
ATOM 849 O O . LEU A 1 111 ? 8.750 -0.948 -22.075 1.00 95.12 111 LEU A O 1
ATOM 853 N N . GLU A 1 112 ? 9.226 -1.122 -24.261 1.00 96.38 112 GLU A N 1
ATOM 854 C CA . GLU A 1 112 ? 10.189 -0.016 -24.292 1.00 96.38 112 GLU A CA 1
ATOM 855 C C . GLU A 1 112 ? 9.517 1.312 -23.934 1.00 96.38 112 GLU A C 1
ATOM 857 O O . GLU A 1 112 ? 10.017 2.060 -23.102 1.00 96.38 112 GLU A O 1
ATOM 862 N N . VAL A 1 113 ? 8.340 1.584 -24.506 1.00 94.19 113 VAL A N 1
ATOM 863 C CA . VAL A 1 113 ? 7.573 2.810 -24.233 1.00 94.19 113 VAL A CA 1
ATOM 864 C C . VAL A 1 113 ? 7.193 2.921 -22.749 1.00 94.19 113 VAL A C 1
ATOM 866 O O . VAL A 1 113 ? 7.300 4.002 -22.182 1.00 94.19 113 VAL A O 1
ATOM 869 N N . ILE A 1 114 ? 6.816 1.815 -22.095 1.00 93.81 114 ILE A N 1
ATOM 870 C CA . ILE A 1 114 ? 6.512 1.776 -20.650 1.00 93.81 114 ILE A CA 1
ATOM 871 C C . ILE A 1 114 ? 7.743 2.095 -19.781 1.00 93.81 114 ILE A C 1
ATOM 873 O O . ILE A 1 114 ? 7.594 2.661 -18.698 1.00 93.81 114 ILE A O 1
ATOM 877 N N . HIS A 1 115 ? 8.953 1.754 -20.234 1.00 95.81 115 HIS A N 1
ATOM 878 C CA . HIS A 1 115 ? 10.186 1.963 -19.465 1.00 95.81 115 HIS A CA 1
ATOM 879 C C . HIS A 1 115 ? 10.949 3.237 -19.842 1.00 95.81 115 HIS A C 1
ATOM 881 O O . HIS A 1 115 ? 11.760 3.690 -19.042 1.00 95.81 115 HIS A O 1
ATOM 887 N N . CYS A 1 116 ? 10.701 3.832 -21.011 1.00 94.50 116 CYS A N 1
ATOM 888 C CA . CYS A 1 116 ? 11.448 4.983 -21.540 1.00 94.50 116 CYS A CA 1
ATOM 889 C C . CYS A 1 116 ? 10.585 6.239 -21.763 1.00 94.50 116 CYS A C 1
ATOM 891 O O . CYS A 1 116 ? 11.020 7.176 -22.432 1.00 94.50 116 CYS A O 1
ATOM 893 N N . THR A 1 117 ? 9.344 6.283 -21.271 1.00 91.06 117 THR A N 1
ATOM 894 C CA . THR A 1 117 ? 8.458 7.450 -21.423 1.00 91.06 117 THR A CA 1
ATOM 895 C C . THR A 1 117 ? 7.575 7.621 -20.190 1.00 91.06 117 THR A C 1
ATOM 897 O O . THR A 1 117 ? 6.849 6.706 -19.809 1.00 91.06 117 THR A O 1
ATOM 900 N N . LEU A 1 118 ? 7.615 8.806 -19.573 1.00 89.38 118 LEU A N 1
ATOM 901 C CA . LEU A 1 118 ? 6.727 9.147 -18.459 1.00 89.38 118 LEU A CA 1
ATOM 902 C C . LEU A 1 118 ? 5.260 9.144 -18.909 1.00 89.38 118 LEU A C 1
ATOM 904 O O . LEU A 1 118 ? 4.932 9.541 -20.027 1.00 89.38 118 LEU A O 1
ATOM 908 N N . HIS A 1 119 ? 4.371 8.734 -18.005 1.00 85.19 119 HIS A N 1
ATOM 909 C CA . HIS A 1 119 ? 2.930 8.622 -18.240 1.00 85.19 119 HIS A CA 1
ATOM 910 C C . HIS A 1 119 ? 2.559 7.628 -19.361 1.00 85.19 119 HIS A C 1
ATOM 912 O O . HIS A 1 119 ? 1.577 7.809 -20.086 1.00 85.19 119 HIS A O 1
ATOM 918 N N . ALA A 1 120 ? 3.321 6.536 -19.476 1.00 81.12 120 ALA A N 1
ATOM 919 C CA . ALA A 1 120 ? 3.047 5.418 -20.372 1.00 81.12 120 ALA A CA 1
ATOM 920 C C . ALA A 1 120 ? 2.525 4.194 -19.598 1.00 81.12 120 ALA A C 1
ATOM 922 O O . ALA A 1 120 ? 3.195 3.641 -18.730 1.00 81.12 120 ALA A O 1
ATOM 923 N N . GLY A 1 121 ? 1.317 3.726 -19.925 1.00 77.38 121 GLY A N 1
ATOM 924 C CA . GLY A 1 121 ? 0.748 2.525 -19.309 1.00 77.38 121 GLY A CA 1
ATOM 925 C C . GLY A 1 121 ? -0.716 2.278 -19.671 1.00 77.38 121 GLY A C 1
ATOM 926 O O . GLY A 1 121 ? -1.419 3.169 -20.139 1.00 77.38 121 GLY A O 1
ATOM 927 N N . GLY A 1 122 ? -1.205 1.056 -19.437 1.00 70.19 122 GLY A N 1
ATOM 928 C CA . GLY A 1 122 ? -2.610 0.695 -19.698 1.00 70.19 122 GLY A CA 1
ATOM 929 C C . GLY A 1 122 ? -3.611 1.180 -18.636 1.00 70.19 122 GLY A C 1
ATOM 930 O O . GLY A 1 122 ? -4.823 1.156 -18.875 1.00 70.19 122 GLY A O 1
ATOM 931 N N . LYS A 1 123 ? -3.113 1.611 -17.467 1.00 71.94 123 LYS A N 1
ATOM 932 C CA . LYS A 1 123 ? -3.898 1.854 -16.243 1.00 71.94 123 LYS A CA 1
ATOM 933 C C . LYS A 1 123 ? -4.830 3.074 -16.347 1.00 71.94 123 LYS A C 1
ATOM 935 O O . LYS A 1 123 ? -5.955 2.996 -15.870 1.00 71.94 123 LYS A O 1
ATOM 940 N N . PHE A 1 124 ? -4.465 4.102 -17.121 1.00 66.12 124 PHE A N 1
ATOM 941 C CA . PHE A 1 124 ? -5.294 5.300 -17.375 1.00 66.12 124 PHE A CA 1
ATOM 942 C C . PHE A 1 124 ? -6.678 5.040 -17.994 1.00 66.12 124 PHE A C 1
ATOM 944 O O . PHE A 1 124 ? -7.529 5.920 -17.997 1.00 66.12 124 PHE A O 1
ATOM 951 N N . SER A 1 125 ? -6.891 3.871 -18.607 1.00 59.31 125 SER A N 1
ATOM 952 C CA . SER A 1 125 ? -8.105 3.595 -19.385 1.00 59.31 125 SER A CA 1
ATOM 953 C C . SER A 1 125 ? -9.263 3.011 -18.572 1.00 59.31 125 SER A C 1
ATOM 955 O O . SER A 1 125 ? -10.372 2.921 -19.097 1.00 59.31 125 SER A O 1
ATOM 957 N N . GLY A 1 126 ? -9.001 2.513 -17.355 1.00 59.84 126 GLY A N 1
ATOM 958 C CA . GLY A 1 126 ? -9.975 1.761 -16.552 1.00 59.84 126 GLY A CA 1
ATOM 959 C C . GLY A 1 126 ? -10.583 0.531 -17.257 1.00 59.84 126 GLY A C 1
ATOM 960 O O . GLY A 1 126 ? -11.683 0.102 -16.901 1.00 59.84 126 GLY A O 1
ATOM 961 N N . LYS A 1 127 ? -9.913 0.009 -18.302 1.00 62.88 127 LYS A N 1
ATOM 962 C CA . LYS A 1 127 ? -10.325 -1.172 -19.094 1.00 62.88 127 LYS A CA 1
ATOM 963 C C . LYS A 1 127 ? -9.450 -2.405 -18.858 1.00 62.88 127 LYS A C 1
ATOM 965 O O . LYS A 1 127 ? -9.918 -3.519 -19.042 1.00 62.88 127 LYS A O 1
ATOM 970 N N . ALA A 1 128 ? -8.178 -2.211 -18.499 1.00 60.88 128 ALA A N 1
ATOM 971 C CA . ALA A 1 128 ? -7.213 -3.299 -18.285 1.00 60.88 128 ALA A CA 1
ATOM 972 C C . ALA A 1 128 ? -7.103 -3.753 -16.814 1.00 60.88 128 ALA A C 1
ATOM 974 O O . ALA A 1 128 ? -6.586 -4.840 -16.546 1.00 60.88 128 ALA A O 1
ATOM 975 N N . TYR A 1 129 ? -7.578 -2.910 -15.893 1.00 66.62 129 TYR A N 1
ATOM 976 C CA . TYR A 1 129 ? -7.638 -3.105 -14.445 1.00 66.62 129 TYR A CA 1
ATOM 977 C C . TYR A 1 129 ? -8.908 -2.402 -13.946 1.00 66.62 129 TYR A C 1
ATOM 979 O O . TYR A 1 129 ? -9.239 -1.324 -14.445 1.00 66.62 129 TYR A O 1
ATOM 987 N N . GLU A 1 130 ? -9.620 -3.007 -12.995 1.00 69.00 130 GLU A N 1
ATOM 988 C CA . GLU A 1 130 ? -10.813 -2.410 -12.375 1.00 69.00 130 GLU A CA 1
ATOM 989 C C . GLU A 1 130 ? -10.449 -1.502 -11.191 1.00 69.00 130 GLU A C 1
ATOM 991 O O . GLU A 1 130 ? -11.062 -0.458 -11.001 1.00 69.00 130 GLU A O 1
ATOM 996 N N . THR A 1 131 ? -9.418 -1.885 -10.434 1.00 71.88 131 THR A N 1
ATOM 997 C CA . THR A 1 131 ? -8.747 -1.081 -9.403 1.00 71.88 131 THR A CA 1
ATOM 998 C C . THR A 1 131 ? -7.241 -1.334 -9.536 1.00 71.88 131 THR A C 1
ATOM 1000 O O . THR A 1 131 ? -6.847 -2.441 -9.910 1.00 71.88 131 THR A O 1
ATOM 1003 N N . SER A 1 132 ? -6.398 -0.320 -9.321 1.00 74.12 132 SER A N 1
ATOM 1004 C CA . SER A 1 132 ? -4.936 -0.454 -9.456 1.00 74.12 132 SER A CA 1
ATOM 1005 C C . SER A 1 132 ? -4.168 0.636 -8.707 1.00 74.12 132 SER A C 1
ATOM 1007 O O . SER A 1 132 ? -4.594 1.792 -8.720 1.00 74.12 132 SER A O 1
ATOM 1009 N N . GLY A 1 133 ? -3.033 0.310 -8.092 1.00 61.41 133 GLY A N 1
ATOM 1010 C CA . GLY A 1 133 ? -2.172 1.281 -7.407 1.00 61.41 133 GLY A CA 1
ATOM 1011 C C . GLY A 1 133 ? -1.314 2.127 -8.362 1.00 61.41 133 GLY A C 1
ATOM 1012 O O . GLY A 1 133 ? -0.985 3.282 -8.073 1.00 61.41 133 GLY A O 1
ATOM 1013 N N . GLY A 1 134 ? -0.965 1.582 -9.531 1.00 67.56 134 GLY A N 1
ATOM 1014 C CA . GLY A 1 134 ? -0.079 2.218 -10.518 1.00 67.56 134 GLY A CA 1
ATOM 1015 C C . GLY A 1 134 ? -0.728 3.294 -11.406 1.00 67.56 134 GLY A C 1
ATOM 1016 O O . GLY A 1 134 ? -0.621 3.209 -12.629 1.00 67.56 134 GLY A O 1
ATOM 1017 N N . LEU A 1 135 ? -1.402 4.293 -10.831 1.00 61.62 135 LEU A N 1
ATOM 1018 C CA . LEU A 1 135 ? -2.241 5.250 -11.577 1.00 61.62 135 LEU A CA 1
ATOM 1019 C C . LEU A 1 135 ? -1.484 6.159 -12.556 1.00 61.62 135 LEU A C 1
ATOM 1021 O O . LEU A 1 135 ? -1.951 6.395 -13.665 1.00 61.62 135 LEU A O 1
ATOM 1025 N N . HIS A 1 136 ? -0.325 6.688 -12.156 1.00 69.62 136 HIS A N 1
ATOM 1026 C CA . HIS A 1 136 ? 0.323 7.799 -12.869 1.00 69.62 136 HIS A CA 1
ATOM 1027 C C . HIS A 1 136 ? 1.153 7.374 -14.094 1.00 69.62 136 HIS A C 1
ATOM 1029 O O . HIS A 1 136 ? 1.632 8.235 -14.831 1.00 69.62 136 HIS A O 1
ATOM 1035 N N . GLY A 1 137 ? 1.354 6.066 -14.310 1.00 69.31 137 GLY A N 1
ATOM 1036 C CA . GLY A 1 137 ? 2.139 5.529 -15.431 1.00 69.31 137 GLY A CA 1
ATOM 1037 C C . GLY A 1 137 ? 3.606 5.977 -15.458 1.00 69.31 137 GLY A C 1
ATOM 1038 O O . GLY A 1 137 ? 4.157 6.158 -16.538 1.00 69.31 137 GLY A O 1
ATOM 1039 N N . VAL A 1 138 ? 4.222 6.206 -14.289 1.00 81.88 138 VAL A N 1
ATOM 1040 C CA . VAL A 1 138 ? 5.638 6.618 -14.170 1.00 81.88 138 VAL A CA 1
ATOM 1041 C C . VAL A 1 138 ? 6.538 5.574 -13.504 1.00 81.88 138 VAL A C 1
ATOM 1043 O O . VAL A 1 138 ? 7.717 5.525 -13.832 1.00 81.88 138 VAL A O 1
ATOM 1046 N N . GLY A 1 139 ? 6.010 4.710 -12.626 1.00 85.94 139 GLY A N 1
ATOM 1047 C CA . GLY A 1 139 ? 6.798 3.819 -11.758 1.00 85.94 139 GLY A CA 1
ATOM 1048 C C . GLY A 1 139 ? 7.916 3.047 -12.457 1.00 85.94 139 GLY A C 1
ATOM 1049 O O . GLY A 1 139 ? 9.089 3.261 -12.169 1.00 85.94 139 GLY A O 1
ATOM 1050 N N . ALA A 1 140 ? 7.569 2.206 -13.435 1.00 92.38 140 ALA A N 1
ATOM 1051 C CA . ALA A 1 140 ? 8.541 1.397 -14.176 1.00 92.38 140 ALA A CA 1
ATOM 1052 C C . ALA A 1 140 ? 9.600 2.245 -14.914 1.00 92.38 140 ALA A C 1
ATOM 1054 O O . ALA A 1 140 ? 10.782 1.906 -14.900 1.00 92.38 140 ALA A O 1
ATOM 1055 N N . SER A 1 141 ? 9.202 3.381 -15.501 1.00 94.69 141 SER A N 1
ATOM 1056 C CA . SER A 1 141 ? 10.133 4.317 -16.149 1.00 94.69 141 SER A CA 1
ATOM 1057 C C . SER A 1 141 ? 11.031 5.076 -15.163 1.00 94.69 141 SER A C 1
ATOM 1059 O O . SER A 1 141 ? 12.183 5.360 -15.474 1.00 94.69 141 SER A O 1
ATOM 1061 N N . VAL A 1 142 ? 10.548 5.352 -13.948 1.00 95.06 142 VAL A N 1
ATOM 1062 C CA . VAL A 1 142 ? 11.328 5.988 -12.876 1.00 95.06 142 VAL A CA 1
ATOM 1063 C C . VAL A 1 142 ? 12.342 5.005 -12.290 1.00 95.06 142 VAL A C 1
ATOM 1065 O O . VAL A 1 142 ? 13.497 5.373 -12.096 1.00 95.06 142 VAL A O 1
ATOM 1068 N N . VAL A 1 143 ? 11.959 3.739 -12.100 1.00 97.00 143 VAL A N 1
ATOM 1069 C CA . VAL A 1 143 ? 12.896 2.673 -11.710 1.00 97.00 143 VAL A CA 1
ATOM 1070 C C . VAL A 1 143 ? 13.970 2.481 -12.780 1.00 97.00 143 VAL A C 1
ATOM 1072 O O . VAL A 1 143 ? 15.145 2.427 -12.435 1.00 97.00 143 VAL A O 1
ATOM 1075 N N . ASN A 1 144 ? 13.610 2.482 -14.069 1.00 98.06 144 ASN A N 1
ATOM 1076 C CA . ASN A 1 144 ? 14.587 2.453 -15.162 1.00 98.06 144 ASN A CA 1
ATOM 1077 C C . ASN A 1 144 ? 15.552 3.656 -15.119 1.00 98.06 144 ASN A C 1
ATOM 1079 O O . ASN A 1 144 ? 16.766 3.483 -15.193 1.00 98.06 144 ASN A O 1
ATOM 1083 N N . ALA A 1 145 ? 15.030 4.876 -14.960 1.00 97.50 145 ALA A N 1
ATOM 1084 C CA . ALA A 1 145 ? 15.838 6.096 -14.901 1.00 97.50 145 ALA A CA 1
ATOM 1085 C C . ALA A 1 145 ? 16.868 6.088 -13.757 1.00 97.50 145 ALA A C 1
ATOM 1087 O O . ALA A 1 145 ? 17.981 6.591 -13.922 1.00 97.50 145 ALA A O 1
ATOM 1088 N N . LEU A 1 146 ? 16.491 5.531 -12.602 1.00 97.75 146 LEU A N 1
ATOM 1089 C CA . LEU A 1 146 ? 17.264 5.556 -11.355 1.00 97.75 146 LEU A CA 1
ATOM 1090 C C . LEU A 1 146 ? 18.012 4.239 -11.065 1.00 97.75 146 LEU A C 1
ATOM 1092 O O . LEU A 1 146 ? 18.531 4.056 -9.965 1.00 97.75 146 LEU A O 1
ATOM 1096 N N . SER A 1 147 ? 18.100 3.348 -12.055 1.00 98.25 147 SER A N 1
ATOM 1097 C CA . SER A 1 147 ? 18.922 2.131 -12.026 1.00 98.25 147 SER A CA 1
ATOM 1098 C C . SER A 1 147 ? 20.086 2.256 -13.007 1.00 98.25 147 SER A C 1
ATOM 1100 O O . SER A 1 147 ? 19.903 2.747 -14.122 1.00 98.25 147 SER A O 1
ATOM 1102 N N . ASP A 1 148 ? 21.279 1.788 -12.640 1.00 98.12 148 ASP A N 1
ATOM 1103 C CA . ASP A 1 148 ? 22.387 1.677 -13.602 1.00 98.12 148 ASP A CA 1
ATOM 1104 C C . ASP A 1 148 ? 22.193 0.485 -14.558 1.00 98.12 148 ASP A C 1
ATOM 1106 O O . ASP A 1 148 ? 22.650 0.530 -15.700 1.00 98.12 148 ASP A O 1
ATOM 1110 N N . SER A 1 149 ? 21.418 -0.519 -14.141 1.00 98.44 149 SER A N 1
ATOM 1111 C CA . SER A 1 149 ? 21.057 -1.699 -14.920 1.00 98.44 149 SER A CA 1
ATOM 1112 C C . SER A 1 149 ? 19.605 -2.097 -14.652 1.00 98.44 149 SER A C 1
ATOM 1114 O O . SER A 1 149 ? 19.188 -2.225 -13.500 1.00 98.44 149 SER A O 1
ATOM 1116 N N . LEU A 1 150 ? 18.830 -2.323 -15.714 1.00 98.69 150 LEU A N 1
ATOM 1117 C CA . LEU A 1 150 ? 17.493 -2.919 -15.664 1.00 98.69 150 LEU A CA 1
ATOM 1118 C C . LEU A 1 150 ? 17.358 -3.965 -16.779 1.00 98.69 150 LEU A C 1
ATOM 1120 O O . LEU A 1 150 ? 17.572 -3.677 -17.957 1.00 98.69 150 LEU A O 1
ATOM 1124 N N . VAL A 1 151 ? 16.939 -5.175 -16.419 1.00 98.69 151 VAL A N 1
ATOM 1125 C CA . VAL A 1 151 ? 16.617 -6.270 -17.340 1.00 98.69 151 VAL A CA 1
ATOM 1126 C C . VAL A 1 151 ? 15.152 -6.643 -17.157 1.00 98.69 151 VAL A C 1
ATOM 1128 O O . VAL A 1 151 ? 14.743 -7.057 -16.073 1.00 98.69 151 VAL A O 1
ATOM 1131 N N . VAL A 1 152 ? 14.360 -6.518 -18.223 1.00 98.56 152 VAL A N 1
ATOM 1132 C CA . VAL A 1 152 ? 12.935 -6.871 -18.223 1.00 98.56 152 VAL A CA 1
ATOM 1133 C C . VAL A 1 152 ? 12.720 -8.064 -19.142 1.00 98.56 152 VAL A C 1
ATOM 1135 O O . VAL A 1 152 ? 12.857 -7.952 -20.361 1.00 98.56 152 VAL A O 1
ATOM 1138 N N . GLN A 1 153 ? 12.350 -9.202 -18.558 1.00 98.44 153 GLN A N 1
ATOM 1139 C CA . GLN A 1 153 ? 11.896 -10.385 -19.279 1.00 98.44 153 GLN A CA 1
ATOM 1140 C C . GLN A 1 153 ? 10.368 -10.477 -19.266 1.00 98.44 153 GLN A C 1
ATOM 1142 O O . GLN A 1 153 ? 9.738 -10.339 -18.218 1.00 98.44 153 GLN A O 1
ATOM 1147 N N . VAL A 1 154 ? 9.765 -10.805 -20.409 1.00 98.12 154 VAL A N 1
ATOM 1148 C CA . VAL A 1 154 ? 8.332 -11.122 -20.516 1.00 98.12 154 VAL A CA 1
ATOM 1149 C C . VAL A 1 154 ? 8.157 -12.500 -21.132 1.00 98.12 154 VAL A C 1
ATOM 1151 O O . VAL A 1 154 ? 8.636 -12.761 -22.234 1.00 98.12 154 VAL A O 1
ATOM 1154 N N . ALA A 1 155 ? 7.418 -13.370 -20.447 1.00 97.12 155 ALA A N 1
ATOM 1155 C CA . ALA A 1 155 ? 6.931 -14.620 -21.012 1.00 97.12 155 ALA A CA 1
ATOM 1156 C C . ALA A 1 155 ? 5.475 -14.431 -21.463 1.00 97.12 155 ALA A C 1
ATOM 1158 O O . ALA A 1 155 ? 4.573 -14.254 -20.642 1.00 97.12 155 ALA A O 1
ATOM 1159 N N . ARG A 1 156 ? 5.238 -14.443 -22.778 1.00 94.56 156 ARG A N 1
ATOM 1160 C CA . ARG A 1 156 ? 3.922 -14.179 -23.384 1.00 94.56 156 ARG A CA 1
ATOM 1161 C C . ARG A 1 156 ? 3.794 -14.938 -24.701 1.00 94.56 156 ARG A C 1
ATOM 1163 O O . ARG A 1 156 ? 4.775 -15.133 -25.407 1.00 94.56 156 ARG A O 1
ATOM 1170 N N . ASN A 1 157 ? 2.594 -15.424 -25.018 1.00 91.75 157 ASN A N 1
ATOM 1171 C CA . ASN A 1 157 ? 2.317 -16.220 -26.227 1.00 91.75 157 ASN A CA 1
ATOM 1172 C C . ASN A 1 157 ? 3.241 -17.452 -26.416 1.00 91.75 157 ASN A C 1
ATOM 1174 O O . ASN A 1 157 ? 3.509 -17.853 -27.544 1.00 91.75 157 ASN A O 1
ATOM 1178 N N . LYS A 1 158 ? 3.699 -18.072 -25.312 1.00 94.12 158 LYS A N 1
ATOM 1179 C CA . LYS A 1 158 ? 4.698 -19.168 -25.265 1.00 94.12 158 LYS A CA 1
ATOM 1180 C C . LYS A 1 158 ? 6.115 -18.783 -25.728 1.00 94.12 158 LYS A C 1
ATOM 1182 O O . LYS A 1 158 ? 6.931 -19.676 -25.954 1.00 94.12 158 LYS A O 1
ATOM 1187 N N . THR A 1 159 ? 6.428 -17.493 -25.800 1.00 96.81 159 THR A N 1
ATOM 1188 C CA . THR A 1 159 ? 7.743 -16.952 -26.171 1.00 96.81 159 THR A CA 1
ATOM 1189 C C . THR A 1 159 ? 8.313 -16.123 -25.019 1.00 96.81 159 THR A C 1
ATOM 1191 O O . THR A 1 159 ? 7.569 -15.444 -24.309 1.00 96.81 159 THR A O 1
ATOM 1194 N N . LEU A 1 160 ? 9.630 -16.191 -24.820 1.00 98.00 160 LEU A N 1
ATOM 1195 C CA . LEU A 1 160 ? 10.373 -15.325 -23.910 1.00 98.00 160 LEU A CA 1
ATOM 1196 C C . LEU A 1 160 ? 10.980 -14.158 -24.689 1.00 98.00 160 LEU A C 1
ATOM 1198 O O . LEU A 1 160 ? 11.704 -14.361 -25.666 1.00 98.00 160 LEU A O 1
ATOM 1202 N N . TYR A 1 161 ? 10.711 -12.950 -24.215 1.00 98.38 161 TYR A N 1
ATOM 1203 C CA . TYR A 1 161 ? 11.288 -11.704 -24.702 1.00 98.38 161 TYR A CA 1
ATOM 1204 C C . TYR A 1 161 ? 12.146 -11.078 -23.602 1.00 98.38 161 TYR A C 1
ATOM 1206 O O . TYR A 1 161 ? 11.833 -11.247 -22.423 1.00 98.38 161 TYR A O 1
ATOM 1214 N N . GLU A 1 162 ? 13.189 -10.340 -23.971 1.00 98.44 162 GLU A N 1
ATOM 1215 C CA . GLU A 1 162 ? 14.027 -9.577 -23.040 1.00 98.44 162 GLU A CA 1
ATOM 1216 C C . GLU A 1 162 ? 14.404 -8.217 -23.635 1.00 98.44 162 GLU A C 1
ATOM 1218 O O . GLU A 1 162 ? 14.793 -8.134 -24.799 1.00 98.44 162 GLU A O 1
ATOM 1223 N N . GLN A 1 163 ? 14.329 -7.150 -22.838 1.00 98.44 163 GLN A N 1
ATOM 1224 C CA . GLN A 1 163 ? 14.976 -5.875 -23.156 1.00 98.44 163 GLN A CA 1
ATOM 1225 C C . GLN A 1 163 ? 15.822 -5.422 -21.965 1.00 98.44 163 GLN A C 1
ATOM 1227 O O . GLN A 1 163 ? 15.465 -5.650 -20.806 1.00 98.44 163 GLN A O 1
ATOM 1232 N N . ARG A 1 164 ? 16.971 -4.816 -22.270 1.00 98.62 164 ARG A N 1
ATOM 1233 C CA . ARG A 1 164 ? 17.941 -4.326 -21.288 1.00 98.62 164 ARG A CA 1
ATOM 1234 C C . ARG A 1 164 ? 18.058 -2.817 -21.392 1.00 98.62 164 ARG A C 1
ATOM 1236 O O . ARG A 1 164 ? 18.044 -2.272 -22.495 1.00 98.62 164 ARG A O 1
ATOM 1243 N N . PHE A 1 165 ? 18.206 -2.171 -20.249 1.00 98.56 165 PHE A N 1
ATOM 1244 C CA . PHE A 1 165 ? 18.282 -0.729 -20.115 1.00 98.56 165 PHE A CA 1
ATOM 1245 C C . PHE A 1 165 ? 19.381 -0.350 -19.117 1.00 98.56 165 PHE A C 1
ATOM 1247 O O . PHE A 1 165 ? 19.747 -1.143 -18.249 1.00 98.56 165 PHE A O 1
ATOM 1254 N N . SER A 1 166 ? 19.881 0.874 -19.235 1.00 98.06 166 SER A N 1
ATOM 1255 C CA . SER A 1 166 ? 20.779 1.507 -18.273 1.00 98.06 166 SER A CA 1
ATOM 1256 C C . SER A 1 166 ? 20.377 2.971 -18.140 1.00 98.06 166 SER A C 1
ATOM 1258 O O . SER A 1 166 ? 20.255 3.664 -19.151 1.00 98.06 166 SER A O 1
ATOM 1260 N N . ARG A 1 167 ? 20.139 3.451 -16.914 1.00 97.50 167 ARG A N 1
ATOM 1261 C CA . ARG A 1 167 ? 19.896 4.874 -16.609 1.00 97.50 167 ARG A CA 1
ATOM 1262 C C . ARG A 1 167 ? 18.739 5.501 -17.403 1.00 97.50 167 ARG A C 1
ATOM 1264 O O . ARG A 1 167 ? 18.774 6.681 -17.743 1.00 97.50 167 ARG A O 1
ATOM 1271 N N . GLY A 1 168 ? 17.705 4.712 -17.708 1.00 95.62 168 GLY A N 1
ATOM 1272 C CA . GLY A 1 168 ? 16.553 5.110 -18.528 1.00 95.62 168 GLY A CA 1
ATOM 1273 C C . GLY A 1 168 ? 16.669 4.779 -20.024 1.00 95.62 168 GLY A C 1
ATOM 1274 O O . GLY A 1 168 ? 15.659 4.795 -20.729 1.00 95.62 168 GLY A O 1
ATOM 1275 N N . ILE A 1 169 ? 17.865 4.454 -20.520 1.00 96.81 169 ILE A N 1
ATOM 1276 C CA . ILE A 1 169 ? 18.184 4.298 -21.947 1.00 96.81 169 ILE A CA 1
ATOM 1277 C C . ILE A 1 169 ? 18.140 2.809 -22.341 1.00 96.81 169 ILE A C 1
ATOM 1279 O O . ILE A 1 169 ? 18.750 1.991 -21.651 1.00 96.81 169 ILE A O 1
ATOM 1283 N N . PRO A 1 170 ? 17.464 2.413 -23.440 1.00 97.25 170 PRO A N 1
ATOM 1284 C CA . PRO A 1 170 ? 17.491 1.034 -23.922 1.00 97.25 170 PRO A CA 1
ATOM 1285 C C . PRO A 1 170 ? 18.857 0.701 -24.538 1.00 97.25 170 PRO A C 1
ATOM 1287 O O . PRO A 1 170 ? 19.337 1.401 -25.427 1.00 97.25 170 PRO A O 1
ATOM 1290 N N . LEU A 1 171 ? 19.459 -0.411 -24.113 1.00 97.62 171 LEU A N 1
ATOM 1291 C CA . LEU A 1 171 ? 20.746 -0.907 -24.629 1.00 97.62 171 LEU A CA 1
ATOM 1292 C C . LEU A 1 171 ? 20.614 -1.633 -25.982 1.00 97.62 171 LEU A C 1
ATOM 1294 O O . LEU A 1 171 ? 21.608 -2.050 -26.572 1.00 97.62 171 LEU A O 1
ATOM 1298 N N . GLY A 1 172 ? 19.386 -1.809 -26.467 1.00 95.31 172 GLY A N 1
ATOM 1299 C CA . GLY A 1 172 ? 19.067 -2.445 -27.738 1.00 95.31 172 GLY A CA 1
ATOM 1300 C C . GLY A 1 172 ? 17.557 -2.632 -27.926 1.00 95.31 172 GLY A C 1
ATOM 1301 O O . GLY A 1 172 ? 16.777 -2.325 -27.015 1.00 95.31 172 GLY A O 1
ATOM 1302 N N . PRO A 1 173 ? 17.126 -3.136 -29.096 1.00 95.69 173 PRO A N 1
ATOM 1303 C CA . PRO A 1 173 ? 15.734 -3.504 -29.340 1.00 95.69 173 PRO A CA 1
ATOM 1304 C C . PRO A 1 173 ? 15.308 -4.704 -28.479 1.00 95.69 173 PRO A C 1
ATOM 1306 O O . PRO A 1 173 ? 16.141 -5.441 -27.952 1.00 95.69 173 PRO A O 1
ATOM 1309 N N . LEU A 1 174 ? 13.996 -4.931 -28.377 1.00 96.81 174 LEU A N 1
ATOM 1310 C CA . LEU A 1 174 ? 13.423 -6.095 -27.699 1.00 96.81 174 LEU A CA 1
ATOM 1311 C C . LEU A 1 174 ? 13.909 -7.407 -28.350 1.00 96.81 174 LEU A C 1
ATOM 1313 O O . LEU A 1 174 ? 13.558 -7.712 -29.491 1.00 96.81 174 LEU A O 1
ATOM 1317 N N . ALA A 1 175 ? 14.690 -8.196 -27.614 1.00 97.31 175 ALA A N 1
ATOM 1318 C CA . ALA A 1 175 ? 15.221 -9.474 -28.066 1.00 97.31 175 ALA A CA 1
ATOM 1319 C C . ALA A 1 175 ? 14.202 -10.607 -27.870 1.00 97.31 175 ALA A C 1
ATOM 1321 O O . ALA A 1 175 ? 13.479 -10.655 -26.873 1.00 97.31 175 ALA A O 1
ATOM 1322 N N . VAL A 1 176 ? 14.184 -11.564 -28.802 1.00 97.38 176 VAL A N 1
ATOM 1323 C CA . VAL A 1 176 ? 13.413 -12.811 -28.688 1.00 97.38 176 VAL A CA 1
ATOM 1324 C C . VAL A 1 176 ? 14.363 -13.916 -28.233 1.00 97.38 176 VAL A C 1
ATOM 1326 O O . VAL A 1 176 ? 15.197 -14.368 -29.011 1.00 97.38 176 VAL A O 1
ATOM 1329 N N . LEU A 1 177 ? 14.244 -14.354 -26.977 1.00 96.06 177 LEU A N 1
ATOM 1330 C CA . LEU A 1 177 ? 15.132 -15.367 -26.390 1.00 96.06 177 LEU A CA 1
ATOM 1331 C C . LEU A 1 177 ? 14.718 -16.811 -26.720 1.00 96.06 177 LEU A C 1
ATOM 1333 O O . LEU A 1 177 ? 15.506 -17.734 -26.529 1.00 96.06 177 LEU A O 1
ATOM 1337 N N . GLY A 1 178 ? 13.496 -17.022 -27.219 1.00 94.50 178 GLY A N 1
ATOM 1338 C CA . GLY A 1 178 ? 13.022 -18.318 -27.714 1.00 94.50 178 GLY A CA 1
ATOM 1339 C C . GLY A 1 178 ? 11.763 -18.832 -27.017 1.00 94.50 178 GLY A C 1
ATOM 1340 O O . GLY A 1 178 ? 10.973 -18.065 -26.468 1.00 94.50 178 GLY A O 1
ATOM 1341 N N . ALA A 1 179 ? 11.541 -20.146 -27.079 1.00 95.38 179 ALA A N 1
ATOM 1342 C CA . ALA A 1 179 ? 10.316 -20.776 -26.594 1.00 95.38 179 ALA A CA 1
ATOM 1343 C C . ALA A 1 179 ? 10.271 -20.892 -25.059 1.00 95.38 179 ALA A C 1
ATOM 1345 O O . ALA A 1 179 ? 11.213 -21.350 -24.417 1.00 95.38 179 ALA A O 1
ATOM 1346 N N . ALA A 1 180 ? 9.125 -20.546 -24.477 1.00 94.62 180 ALA A N 1
ATOM 1347 C CA . ALA A 1 180 ? 8.842 -20.622 -23.048 1.00 94.62 180 ALA A CA 1
ATOM 1348 C C . ALA A 1 180 ? 7.399 -21.115 -22.794 1.00 94.62 180 ALA A C 1
ATOM 1350 O O . ALA A 1 180 ? 6.576 -20.379 -22.248 1.00 94.62 180 ALA A O 1
ATOM 1351 N N . PRO A 1 181 ? 7.053 -22.360 -23.184 1.00 90.06 181 PRO A N 1
ATOM 1352 C CA . PRO A 1 181 ? 5.672 -22.857 -23.167 1.00 90.06 181 PRO A CA 1
ATOM 1353 C C . PRO A 1 181 ? 5.048 -22.943 -21.766 1.00 90.06 181 PRO A C 1
ATOM 1355 O O . PRO A 1 181 ? 3.828 -22.873 -21.648 1.00 90.06 181 PRO A O 1
ATOM 1358 N N . ASN A 1 182 ? 5.881 -23.062 -20.726 1.00 90.88 182 ASN A N 1
ATOM 1359 C CA . ASN A 1 182 ? 5.469 -23.233 -19.329 1.00 90.88 182 ASN A CA 1
ATOM 1360 C C . ASN A 1 182 ? 5.739 -21.983 -18.459 1.00 90.88 182 ASN A C 1
ATOM 1362 O O . ASN A 1 182 ? 5.672 -22.070 -17.235 1.00 90.88 182 ASN A O 1
ATOM 1366 N N . ARG A 1 183 ? 6.063 -20.826 -19.061 1.00 92.12 183 ARG A N 1
ATOM 1367 C CA . ARG A 1 183 ? 6.188 -19.529 -18.363 1.00 92.12 183 ARG A CA 1
ATOM 1368 C C . ARG A 1 183 ? 5.124 -18.557 -18.881 1.00 92.12 183 ARG A C 1
ATOM 1370 O O . ARG A 1 183 ? 4.779 -18.574 -20.060 1.00 92.12 183 ARG A O 1
ATOM 1377 N N . ARG A 1 184 ? 4.652 -17.677 -18.000 1.00 95.00 184 ARG A N 1
ATOM 1378 C CA . ARG A 1 184 ? 3.871 -16.473 -18.320 1.00 95.00 184 ARG A CA 1
ATOM 1379 C C . ARG A 1 184 ? 4.200 -15.382 -17.297 1.00 95.00 184 ARG A C 1
ATOM 1381 O O . ARG A 1 184 ? 4.690 -15.734 -16.225 1.00 95.00 184 ARG A 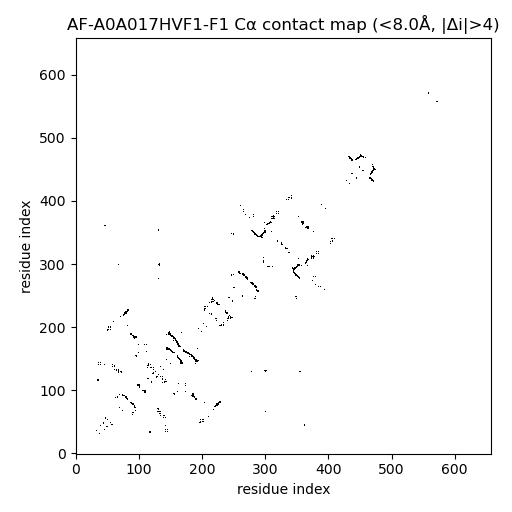O 1
ATOM 1388 N N . GLY A 1 185 ? 3.899 -14.124 -17.603 1.00 96.88 185 GLY A N 1
ATOM 1389 C CA . GLY A 1 185 ? 4.125 -12.995 -16.693 1.00 96.88 185 GLY A CA 1
ATOM 1390 C C . GLY A 1 185 ? 5.404 -12.210 -16.990 1.00 96.88 185 GLY A C 1
ATOM 1391 O O . GLY A 1 185 ? 6.049 -12.417 -18.026 1.00 96.88 185 GLY A O 1
ATOM 1392 N N . THR A 1 186 ? 5.747 -11.286 -16.095 1.00 98.12 186 THR A N 1
ATOM 1393 C CA . THR A 1 186 ? 6.927 -10.406 -16.191 1.00 98.12 186 THR A CA 1
ATOM 1394 C C . THR A 1 186 ? 7.979 -10.779 -15.146 1.00 98.12 186 THR A C 1
ATOM 1396 O O . THR A 1 186 ? 7.657 -11.276 -14.073 1.00 98.12 186 THR A O 1
ATOM 1399 N N . SER A 1 187 ? 9.250 -10.523 -15.444 1.00 98.19 187 SER A N 1
ATOM 1400 C CA . SER A 1 187 ? 10.366 -10.581 -14.499 1.00 98.19 187 SER A CA 1
ATOM 1401 C C . SER A 1 187 ? 11.243 -9.355 -14.717 1.00 98.19 187 SER A C 1
ATOM 1403 O O . SER A 1 187 ? 11.863 -9.242 -15.773 1.00 98.19 187 SER A O 1
ATOM 1405 N N . SER A 1 188 ? 11.312 -8.467 -13.729 1.00 98.50 188 SER A N 1
ATOM 1406 C CA . SER A 1 188 ? 12.138 -7.257 -13.765 1.00 98.50 188 SER A CA 1
ATOM 1407 C C . SER A 1 188 ? 13.254 -7.368 -12.732 1.00 98.50 188 SER A C 1
ATOM 1409 O O . SER A 1 188 ? 12.974 -7.444 -11.537 1.00 98.50 188 SER A O 1
ATOM 1411 N N . THR A 1 189 ? 14.501 -7.375 -13.198 1.00 98.75 189 THR A N 1
ATOM 1412 C CA . THR A 1 189 ? 15.725 -7.361 -12.381 1.00 98.75 189 THR A CA 1
ATOM 1413 C C . THR A 1 189 ? 16.391 -6.001 -12.525 1.00 98.75 189 THR A C 1
ATOM 1415 O O . THR A 1 189 ? 16.670 -5.603 -13.654 1.00 98.75 189 THR A O 1
ATOM 1418 N N . PHE A 1 190 ? 16.659 -5.291 -11.429 1.00 98.62 190 PHE A N 1
ATOM 1419 C CA . PHE A 1 190 ? 17.300 -3.974 -11.482 1.00 98.62 190 PHE A CA 1
ATOM 1420 C C . PHE A 1 190 ? 18.332 -3.749 -10.376 1.00 98.62 190 PHE A C 1
ATOM 1422 O O . PHE A 1 190 ? 18.167 -4.244 -9.259 1.00 98.62 190 PHE A O 1
ATOM 1429 N N . HIS A 1 191 ? 19.360 -2.964 -10.699 1.00 98.50 191 HIS A N 1
ATOM 1430 C CA . HIS A 1 191 ? 20.403 -2.510 -9.785 1.00 98.50 191 HIS A CA 1
ATOM 1431 C C . HIS A 1 191 ? 20.310 -0.979 -9.605 1.00 98.50 191 HIS A C 1
ATOM 1433 O O . HIS A 1 191 ? 20.457 -0.244 -10.590 1.00 98.50 191 HIS A O 1
ATOM 1439 N N . PRO A 1 192 ? 20.012 -0.469 -8.392 1.00 97.81 192 PRO A N 1
ATOM 1440 C CA . PRO A 1 192 ? 19.876 0.968 -8.143 1.00 97.81 192 PRO A CA 1
ATOM 1441 C C . PRO A 1 192 ? 21.183 1.741 -8.351 1.00 97.81 192 PRO A C 1
ATOM 1443 O O . PRO A 1 192 ? 22.242 1.320 -7.898 1.00 97.81 192 PRO A O 1
ATOM 1446 N N . ASP A 1 193 ? 21.101 2.911 -8.982 1.00 97.88 193 ASP A N 1
ATOM 1447 C CA . ASP A 1 193 ? 22.291 3.651 -9.407 1.00 97.88 193 ASP A CA 1
ATOM 1448 C C . ASP A 1 193 ? 23.029 4.335 -8.243 1.00 97.88 193 ASP A C 1
ATOM 1450 O O . ASP A 1 193 ? 22.507 5.254 -7.595 1.00 97.88 193 ASP A O 1
ATOM 1454 N N . ALA A 1 194 ? 24.284 3.941 -8.023 1.00 96.50 194 ALA A N 1
ATOM 1455 C CA . ALA A 1 194 ? 25.148 4.520 -6.997 1.00 96.50 194 ALA A CA 1
ATOM 1456 C C . ALA A 1 194 ? 25.429 6.027 -7.200 1.00 96.50 194 ALA A C 1
ATOM 1458 O O . ALA A 1 194 ? 25.694 6.725 -6.223 1.00 96.50 194 ALA A O 1
ATOM 1459 N N . GLU A 1 195 ? 25.305 6.573 -8.420 1.00 96.62 195 GLU A N 1
ATOM 1460 C CA . GLU A 1 195 ? 25.382 8.031 -8.646 1.00 96.62 195 GLU A CA 1
ATOM 1461 C C . GLU A 1 195 ? 24.217 8.804 -8.006 1.00 96.62 195 GLU A C 1
ATOM 1463 O O . GLU A 1 195 ? 24.358 9.991 -7.714 1.00 96.62 195 GLU A O 1
ATOM 1468 N N . ILE A 1 196 ? 23.071 8.149 -7.792 1.00 96.25 196 ILE A N 1
ATOM 1469 C CA . ILE A 1 196 ? 21.860 8.764 -7.233 1.00 96.25 196 ILE A CA 1
ATOM 1470 C C . ILE A 1 196 ? 21.741 8.485 -5.731 1.00 96.25 196 ILE A C 1
ATOM 1472 O O . ILE A 1 196 ? 21.431 9.393 -4.960 1.00 96.25 196 ILE A O 1
ATOM 1476 N N . PHE A 1 197 ? 21.982 7.239 -5.309 1.00 96.44 197 PHE A N 1
ATOM 1477 C CA . PHE A 1 197 ? 21.761 6.784 -3.927 1.00 96.44 197 PHE A CA 1
ATOM 1478 C C . PHE A 1 197 ? 23.046 6.690 -3.082 1.00 96.44 197 PHE A C 1
ATOM 1480 O O . PHE A 1 197 ? 22.986 6.425 -1.877 1.00 96.44 197 PHE A O 1
ATOM 1487 N N . GLY A 1 198 ? 24.216 6.926 -3.682 1.00 94.25 198 GLY A N 1
ATOM 1488 C CA . GLY A 1 198 ? 25.505 6.968 -2.996 1.00 94.25 198 GLY A CA 1
ATOM 1489 C C . GLY A 1 198 ? 25.873 5.640 -2.332 1.00 94.25 198 GLY A C 1
ATOM 1490 O O . GLY A 1 198 ? 26.240 4.680 -2.996 1.00 94.25 198 GLY A O 1
ATOM 1491 N N . HIS A 1 199 ? 25.807 5.607 -0.999 1.00 93.00 199 HIS A N 1
ATOM 1492 C CA . HIS A 1 199 ? 26.167 4.445 -0.175 1.00 93.00 199 HIS A CA 1
ATOM 1493 C C . HIS A 1 199 ? 24.944 3.682 0.374 1.00 93.00 199 HIS A C 1
ATOM 1495 O O . HIS A 1 199 ? 25.099 2.745 1.163 1.00 93.00 199 HIS A O 1
ATOM 1501 N N . HIS A 1 200 ? 23.722 4.095 0.020 1.00 95.25 200 HIS A N 1
ATOM 1502 C CA . HIS A 1 200 ? 22.513 3.389 0.435 1.00 95.25 200 HIS A CA 1
ATOM 1503 C C . HIS A 1 200 ? 22.366 2.070 -0.333 1.00 95.25 200 HIS A C 1
ATOM 1505 O O . HIS A 1 200 ? 22.613 1.994 -1.531 1.00 95.25 200 HIS A O 1
ATOM 1511 N N . THR A 1 201 ? 21.951 1.023 0.377 1.00 94.31 201 THR A N 1
ATOM 1512 C CA . THR A 1 201 ? 21.815 -0.349 -0.133 1.00 94.31 201 THR A CA 1
ATOM 1513 C C . THR A 1 201 ? 20.467 -0.928 0.285 1.00 94.31 201 THR A C 1
ATOM 1515 O O . THR A 1 201 ? 19.894 -0.527 1.303 1.00 94.31 201 THR A O 1
ATOM 1518 N N . LEU A 1 202 ? 19.937 -1.861 -0.509 1.00 96.50 202 LEU A N 1
ATOM 1519 C CA . LEU A 1 202 ? 18.688 -2.548 -0.183 1.00 96.50 202 LEU A CA 1
ATOM 1520 C C . LEU A 1 202 ? 18.878 -3.421 1.069 1.00 96.50 202 LEU A C 1
ATOM 1522 O O . LEU A 1 202 ? 19.833 -4.187 1.174 1.00 96.50 202 LEU A O 1
ATOM 1526 N N . ARG A 1 203 ? 17.972 -3.281 2.042 1.00 95.75 203 ARG A N 1
ATOM 1527 C CA . ARG A 1 203 ? 18.020 -3.964 3.341 1.00 95.75 203 ARG A CA 1
ATOM 1528 C C . ARG A 1 203 ? 17.085 -5.177 3.328 1.00 95.75 203 ARG A C 1
ATOM 1530 O O . ARG A 1 203 ? 15.872 -4.972 3.185 1.00 95.75 203 ARG A O 1
ATOM 1537 N N . PRO A 1 204 ? 17.590 -6.410 3.533 1.00 96.38 204 PRO A N 1
ATOM 1538 C CA . PRO A 1 204 ? 16.763 -7.616 3.564 1.00 96.38 204 PRO A CA 1
ATOM 1539 C C . PRO A 1 204 ? 15.570 -7.480 4.518 1.00 96.38 204 PRO A C 1
ATOM 1541 O O . PRO A 1 204 ? 14.430 -7.658 4.100 1.00 96.38 204 PRO A O 1
ATOM 1544 N N . SER A 1 205 ? 15.792 -7.042 5.760 1.00 95.06 205 SER A N 1
ATOM 1545 C CA . SER A 1 205 ? 14.749 -6.858 6.780 1.00 95.06 205 SER A CA 1
ATOM 1546 C C . SER A 1 205 ? 13.674 -5.830 6.417 1.00 95.06 205 SER A C 1
ATOM 1548 O O . SER A 1 205 ? 12.531 -5.950 6.871 1.00 95.06 205 SER A O 1
ATOM 1550 N N . ARG A 1 206 ? 14.002 -4.809 5.614 1.00 93.81 206 ARG A N 1
ATOM 1551 C CA . ARG A 1 206 ? 13.053 -3.776 5.166 1.00 93.81 206 ARG A CA 1
ATOM 1552 C C . ARG A 1 206 ? 12.221 -4.273 3.990 1.00 93.81 206 ARG A C 1
ATOM 1554 O O . ARG A 1 206 ? 10.999 -4.120 4.009 1.00 93.81 206 ARG A O 1
ATOM 1561 N N . LEU A 1 207 ? 12.861 -4.927 3.020 1.00 95.62 207 LEU A N 1
ATOM 1562 C CA . LEU A 1 207 ? 12.169 -5.579 1.911 1.00 95.62 207 LEU A CA 1
ATOM 1563 C C . LEU A 1 207 ? 11.279 -6.726 2.401 1.00 95.62 207 LEU A C 1
ATOM 1565 O O . LEU A 1 207 ? 10.101 -6.740 2.069 1.00 95.62 207 LEU A O 1
ATOM 1569 N N . PHE A 1 208 ? 11.767 -7.604 3.278 1.00 95.44 208 PHE A N 1
ATOM 1570 C CA . PHE A 1 208 ? 10.988 -8.687 3.888 1.00 95.44 208 PHE A CA 1
ATOM 1571 C C . PHE A 1 208 ? 9.688 -8.183 4.533 1.00 95.44 208 PHE A C 1
ATOM 1573 O O . PHE A 1 208 ? 8.615 -8.732 4.286 1.00 95.44 208 PHE A O 1
ATOM 1580 N N . LYS A 1 209 ? 9.753 -7.092 5.314 1.00 92.00 209 LYS A N 1
ATOM 1581 C CA . LYS A 1 209 ? 8.571 -6.462 5.937 1.00 92.00 209 LYS A CA 1
ATOM 1582 C C . LYS A 1 209 ? 7.588 -5.907 4.899 1.00 92.00 209 LYS A C 1
ATOM 1584 O O . LYS A 1 209 ? 6.381 -6.018 5.099 1.00 92.00 209 LYS A O 1
ATOM 1589 N N . MET A 1 210 ? 8.082 -5.345 3.796 1.00 92.12 210 MET A N 1
ATOM 1590 C CA . MET A 1 210 ? 7.257 -4.841 2.691 1.00 92.12 210 MET A CA 1
ATOM 1591 C C . MET A 1 210 ? 6.607 -5.975 1.882 1.00 92.12 210 MET A C 1
ATOM 1593 O O . MET A 1 210 ? 5.409 -5.944 1.624 1.00 92.12 210 MET A O 1
ATOM 1597 N N . VAL A 1 211 ? 7.372 -7.006 1.524 1.00 93.94 211 VAL A N 1
ATOM 1598 C CA . VAL A 1 211 ? 6.900 -8.177 0.769 1.00 93.94 211 VAL A CA 1
ATOM 1599 C C . VAL A 1 211 ? 5.862 -8.956 1.584 1.00 93.94 211 VAL A C 1
ATOM 1601 O O . VAL A 1 211 ? 4.798 -9.299 1.066 1.00 93.94 211 VAL A O 1
ATOM 1604 N N . ARG A 1 212 ? 6.112 -9.152 2.887 1.00 91.81 212 ARG A N 1
ATOM 1605 C CA . ARG A 1 212 ? 5.150 -9.754 3.819 1.00 91.81 212 ARG A CA 1
ATOM 1606 C C . ARG A 1 212 ? 3.891 -8.901 3.978 1.00 91.81 212 ARG A C 1
ATOM 1608 O O . ARG A 1 212 ? 2.801 -9.463 3.971 1.00 91.81 212 ARG A O 1
ATOM 1615 N N . SER A 1 213 ? 4.007 -7.572 4.097 1.00 87.44 213 SER A N 1
ATOM 1616 C CA . SER A 1 213 ? 2.826 -6.717 4.288 1.00 87.44 213 SER A CA 1
ATOM 1617 C C . SER A 1 213 ? 1.893 -6.741 3.075 1.00 87.44 213 SER A C 1
ATOM 1619 O O . SER A 1 213 ? 0.690 -6.917 3.253 1.00 87.44 213 SER A O 1
ATOM 1621 N N . LYS A 1 214 ? 2.434 -6.687 1.847 1.00 89.56 214 LYS A N 1
ATOM 1622 C CA . LYS A 1 214 ? 1.657 -6.802 0.597 1.00 89.56 214 LYS A CA 1
ATOM 1623 C C . LYS A 1 214 ? 0.873 -8.119 0.505 1.00 89.56 214 LYS A C 1
ATOM 1625 O O . LYS A 1 214 ? -0.259 -8.105 0.025 1.00 89.56 214 LYS A O 1
ATOM 1630 N N . ALA A 1 215 ? 1.415 -9.226 1.021 1.00 88.25 215 ALA A N 1
ATOM 1631 C CA . ALA A 1 215 ? 0.759 -10.537 0.990 1.00 88.25 215 ALA A CA 1
ATOM 1632 C C . ALA A 1 215 ? -0.541 -10.615 1.820 1.00 88.25 215 ALA A C 1
ATOM 1634 O O . ALA A 1 215 ? -1.431 -11.385 1.467 1.00 88.25 215 ALA A O 1
ATOM 1635 N N . TYR A 1 216 ? -0.699 -9.819 2.887 1.00 85.12 216 TYR A N 1
ATOM 1636 C CA . TYR A 1 216 ? -1.969 -9.766 3.632 1.00 85.12 216 TYR A CA 1
ATOM 1637 C C . TYR A 1 216 ? -3.057 -8.955 2.916 1.00 85.12 216 TYR A C 1
ATOM 1639 O O . TYR A 1 216 ? -4.238 -9.134 3.200 1.00 85.12 216 TYR A O 1
ATOM 1647 N N . LEU A 1 217 ? -2.681 -8.049 2.005 1.00 84.25 217 LEU A N 1
ATOM 1648 C CA . LEU A 1 217 ? -3.619 -7.132 1.339 1.00 84.25 217 LEU A CA 1
ATOM 1649 C C . LEU A 1 217 ? -4.430 -7.816 0.229 1.00 84.25 217 LEU A C 1
ATOM 1651 O O . LEU A 1 217 ? -5.379 -7.228 -0.291 1.00 84.25 217 LEU A O 1
ATOM 1655 N N . PHE A 1 218 ? -4.058 -9.041 -0.151 1.00 82.81 218 PHE A N 1
ATOM 1656 C CA . PHE A 1 218 ? -4.782 -9.842 -1.129 1.00 82.81 218 PHE A CA 1
ATOM 1657 C C . PHE A 1 218 ? -4.608 -11.343 -0.851 1.00 82.81 218 PHE A C 1
ATOM 1659 O O . PHE A 1 218 ? -3.653 -11.969 -1.301 1.00 82.81 218 PHE A O 1
ATOM 1666 N N . SER A 1 219 ? -5.572 -11.953 -0.159 1.00 79.00 219 SER A N 1
ATOM 1667 C CA . SER A 1 219 ? -5.544 -13.372 0.250 1.00 79.00 219 SER A CA 1
ATOM 1668 C C . SER A 1 219 ? -5.452 -14.401 -0.896 1.00 79.00 219 SER A C 1
ATOM 1670 O O . SER A 1 219 ? -5.227 -15.589 -0.652 1.00 79.00 219 SER A O 1
ATOM 1672 N N . GLY A 1 220 ? -5.610 -13.962 -2.151 1.00 81.12 220 GLY A N 1
ATOM 1673 C CA . GLY A 1 220 ? -5.512 -14.788 -3.357 1.00 81.12 220 GLY A CA 1
ATOM 1674 C C . GLY A 1 220 ? -4.104 -14.967 -3.945 1.00 81.12 220 GLY A C 1
ATOM 1675 O O . GLY A 1 220 ? -3.975 -15.728 -4.904 1.00 81.12 220 GLY A O 1
ATOM 1676 N N . VAL A 1 221 ? -3.064 -14.301 -3.418 1.00 90.31 221 VAL A N 1
ATOM 1677 C CA . VAL A 1 221 ? -1.683 -14.409 -3.935 1.00 90.31 221 VAL A CA 1
ATOM 1678 C C . VAL A 1 221 ? -0.750 -15.148 -2.971 1.00 90.31 221 VAL A C 1
ATOM 1680 O O . VAL A 1 221 ? -0.809 -14.981 -1.755 1.00 90.31 221 VAL A O 1
ATOM 1683 N N . GLU A 1 222 ? 0.135 -15.972 -3.530 1.00 95.00 222 GLU A N 1
ATOM 1684 C CA . GLU A 1 222 ? 1.314 -16.509 -2.851 1.00 95.00 222 GLU A CA 1
ATOM 1685 C C . GLU A 1 222 ? 2.519 -15.620 -3.186 1.00 95.00 222 GLU A C 1
ATOM 1687 O O . GLU A 1 222 ? 2.890 -15.509 -4.356 1.00 95.00 222 GLU A O 1
ATOM 1692 N N . ILE A 1 223 ? 3.141 -14.989 -2.186 1.00 96.81 223 ILE A N 1
ATOM 1693 C CA . ILE A 1 223 ? 4.354 -14.182 -2.395 1.00 96.81 223 ILE A CA 1
ATOM 1694 C C . ILE A 1 223 ? 5.555 -14.902 -1.793 1.00 96.81 223 ILE A C 1
ATOM 1696 O O . ILE A 1 223 ? 5.593 -15.180 -0.595 1.00 96.81 223 ILE A O 1
ATOM 1700 N N . ARG A 1 224 ? 6.548 -15.205 -2.626 1.00 97.88 224 ARG A N 1
ATOM 1701 C CA . ARG A 1 224 ? 7.807 -15.838 -2.226 1.00 97.88 224 ARG A CA 1
ATOM 1702 C C . ARG A 1 224 ? 8.882 -14.780 -2.049 1.00 97.88 224 ARG A C 1
ATOM 1704 O O . ARG A 1 224 ? 9.028 -13.902 -2.895 1.00 97.88 224 ARG A O 1
ATOM 1711 N N . TRP A 1 225 ? 9.636 -14.896 -0.969 1.00 97.94 225 TRP A N 1
ATOM 1712 C CA . TRP A 1 225 ? 10.804 -14.083 -0.665 1.00 97.94 225 TRP A CA 1
ATOM 1713 C C . TRP A 1 225 ? 12.057 -14.953 -0.718 1.00 97.94 225 TRP A C 1
ATOM 1715 O O . TRP A 1 225 ? 12.064 -16.043 -0.142 1.00 97.94 225 TRP A O 1
ATOM 1725 N N . LYS A 1 226 ? 13.111 -14.437 -1.351 1.00 98.06 226 LYS A N 1
ATOM 1726 C CA . LYS A 1 226 ? 14.486 -14.924 -1.239 1.00 98.06 226 LYS A CA 1
ATOM 1727 C C . LYS A 1 226 ? 15.437 -13.737 -1.071 1.00 98.06 226 LYS A C 1
ATOM 1729 O O . LYS A 1 226 ? 15.238 -12.683 -1.671 1.00 98.06 226 LYS A O 1
ATOM 1734 N N . SER A 1 227 ? 16.491 -13.919 -0.292 1.00 97.50 227 SER A N 1
ATOM 1735 C CA . SER A 1 227 ? 17.645 -13.027 -0.234 1.00 97.50 227 SER A CA 1
ATOM 1736 C C . SER A 1 227 ? 18.925 -13.849 -0.308 1.00 97.50 227 SER A C 1
ATOM 1738 O O . SER A 1 227 ? 18.978 -14.974 0.178 1.00 97.50 227 SER A O 1
ATOM 1740 N N . GLU A 1 228 ? 19.956 -13.270 -0.906 1.00 97.00 228 GLU A N 1
ATOM 1741 C CA . GLU A 1 228 ? 21.337 -13.763 -0.888 1.00 97.00 228 GLU A CA 1
ATOM 1742 C C . GLU A 1 228 ? 22.230 -12.895 0.021 1.00 97.00 228 GLU A C 1
ATOM 1744 O O . GLU A 1 228 ? 23.426 -13.139 0.150 1.00 97.00 228 GLU A O 1
ATOM 1749 N N . ILE A 1 229 ? 21.633 -11.888 0.671 1.00 94.50 229 ILE A N 1
ATOM 1750 C CA . ILE A 1 229 ? 22.257 -10.985 1.643 1.00 94.50 229 ILE A CA 1
ATOM 1751 C C . ILE A 1 229 ? 21.628 -11.231 3.022 1.00 94.50 229 ILE A C 1
ATOM 1753 O O . ILE A 1 229 ? 20.410 -11.102 3.187 1.00 94.50 229 ILE A O 1
ATOM 1757 N N . GLU A 1 230 ? 22.453 -11.573 4.011 1.00 91.56 230 GLU A N 1
ATOM 1758 C CA . GLU A 1 230 ? 22.068 -11.699 5.424 1.00 91.56 230 GLU A CA 1
ATOM 1759 C C . GLU A 1 230 ? 22.088 -10.325 6.125 1.00 91.56 230 GLU A C 1
ATOM 1761 O O . GLU A 1 230 ? 23.014 -9.538 5.928 1.00 91.56 230 GLU A O 1
ATOM 1766 N N . ASP A 1 231 ? 21.101 -10.035 6.984 1.00 90.00 231 ASP A N 1
ATOM 1767 C CA . ASP A 1 231 ? 21.122 -8.866 7.889 1.00 90.00 231 ASP A CA 1
ATOM 1768 C C . ASP A 1 231 ? 20.725 -9.192 9.346 1.00 90.00 231 ASP A C 1
ATOM 1770 O O . ASP A 1 231 ? 20.292 -8.318 10.098 1.00 90.00 231 ASP A O 1
ATOM 1774 N N . GLY A 1 232 ? 20.916 -10.450 9.760 1.00 85.88 232 GLY A N 1
ATOM 1775 C CA . GLY A 1 232 ? 20.598 -10.949 11.101 1.00 85.88 232 GLY A CA 1
ATOM 1776 C C . GLY A 1 232 ? 19.321 -11.788 11.109 1.00 85.88 232 GLY A C 1
ATOM 1777 O O . GLY A 1 232 ? 19.284 -12.860 10.514 1.00 85.88 232 GLY A O 1
ATOM 1778 N N . ASP A 1 233 ? 18.274 -11.309 11.783 1.00 86.94 233 ASP A N 1
ATOM 1779 C CA . ASP A 1 233 ? 17.048 -12.080 12.056 1.00 86.94 233 ASP A CA 1
ATOM 1780 C C . ASP A 1 233 ? 16.128 -12.307 10.831 1.00 86.94 233 ASP A C 1
ATOM 1782 O O . ASP A 1 233 ? 15.072 -12.933 10.958 1.00 86.94 233 ASP A O 1
ATOM 1786 N N . THR A 1 234 ? 16.467 -11.781 9.648 1.00 92.06 234 THR A N 1
ATOM 1787 C CA . THR A 1 234 ? 15.631 -11.919 8.443 1.00 92.06 234 THR A CA 1
ATOM 1788 C C . THR A 1 234 ? 15.785 -13.307 7.814 1.00 92.06 234 THR A C 1
ATOM 1790 O O . THR A 1 234 ? 16.892 -13.667 7.415 1.00 92.06 234 THR A O 1
ATOM 1793 N N . PRO A 1 235 ? 14.694 -14.075 7.621 1.00 93.81 235 PRO A N 1
ATOM 1794 C CA . PRO A 1 235 ? 14.750 -15.342 6.900 1.00 93.81 235 PRO A CA 1
ATOM 1795 C C . PRO A 1 235 ? 15.297 -15.177 5.477 1.00 93.81 235 PRO A C 1
ATOM 1797 O O . PRO A 1 235 ? 14.804 -14.349 4.705 1.00 93.81 235 PRO A O 1
ATOM 1800 N N . MET A 1 236 ? 16.281 -16.006 5.120 1.00 96.06 236 MET A N 1
ATOM 1801 C CA . MET A 1 236 ? 16.867 -16.041 3.774 1.00 96.06 236 MET A CA 1
ATOM 1802 C C . MET A 1 236 ? 15.841 -16.433 2.706 1.00 96.06 236 MET A C 1
ATOM 1804 O O . MET A 1 236 ? 15.851 -15.874 1.616 1.00 96.06 236 MET A O 1
ATOM 1808 N N . GLU A 1 237 ? 14.910 -17.328 3.039 1.00 97.31 237 GLU A N 1
ATOM 1809 C CA . GLU A 1 237 ? 13.749 -17.659 2.214 1.00 97.31 237 GLU A CA 1
ATOM 1810 C C . GLU A 1 237 ? 12.469 -17.629 3.058 1.00 97.31 237 GLU A C 1
ATOM 1812 O O . GLU A 1 237 ? 12.474 -17.981 4.240 1.00 97.31 237 GLU A O 1
ATOM 1817 N N . ALA A 1 238 ? 11.353 -17.220 2.452 1.00 96.00 238 ALA A N 1
ATOM 1818 C CA . ALA A 1 238 ? 10.022 -17.333 3.043 1.00 96.00 238 ALA A CA 1
ATOM 1819 C C . ALA A 1 238 ? 8.936 -17.450 1.963 1.00 96.00 238 ALA A C 1
ATOM 1821 O O . ALA A 1 238 ? 9.121 -17.060 0.812 1.00 96.00 238 ALA A O 1
ATOM 1822 N N . THR A 1 239 ? 7.766 -17.971 2.331 1.00 95.94 239 THR A N 1
ATOM 1823 C CA . THR A 1 239 ? 6.569 -17.961 1.478 1.00 95.94 239 THR A CA 1
ATOM 1824 C C . THR A 1 239 ? 5.388 -17.447 2.287 1.00 95.94 239 THR A C 1
ATOM 1826 O O . THR A 1 239 ? 5.087 -17.968 3.358 1.00 95.94 239 THR A O 1
ATOM 1829 N N . PHE A 1 240 ? 4.731 -16.413 1.772 1.00 93.12 240 PHE A N 1
ATOM 1830 C CA . PHE A 1 240 ? 3.620 -15.719 2.403 1.00 93.12 240 PHE A CA 1
ATOM 1831 C C . PHE A 1 240 ? 2.316 -16.036 1.676 1.00 93.12 240 PHE A C 1
ATOM 1833 O O . PHE A 1 240 ? 2.226 -15.889 0.455 1.00 93.12 240 PHE A O 1
ATOM 1840 N N . ARG A 1 241 ? 1.301 -16.457 2.433 1.00 88.88 241 ARG A N 1
ATOM 1841 C CA . ARG A 1 241 ? -0.052 -16.712 1.935 1.00 88.88 241 ARG A CA 1
ATOM 1842 C C . ARG A 1 241 ? -1.033 -16.661 3.103 1.00 88.88 241 ARG A C 1
ATOM 1844 O O . ARG A 1 241 ? -1.016 -17.549 3.950 1.00 88.88 241 ARG A O 1
ATOM 1851 N N . PHE A 1 242 ? -1.887 -15.643 3.127 1.00 87.44 242 PHE A N 1
ATOM 1852 C CA . PHE A 1 242 ? -2.755 -15.338 4.267 1.00 87.44 242 PHE A CA 1
ATOM 1853 C C . PHE A 1 242 ? -4.231 -15.413 3.850 1.00 87.44 242 PHE A C 1
ATOM 1855 O O . PHE A 1 242 ? -4.777 -14.430 3.345 1.00 87.44 242 PHE A O 1
ATOM 1862 N N . PRO A 1 243 ? -4.886 -16.587 3.967 1.00 85.06 243 PRO A N 1
ATOM 1863 C CA . PRO A 1 243 ? -6.247 -16.787 3.468 1.00 85.06 243 PRO A CA 1
ATOM 1864 C C . PRO A 1 243 ? -7.298 -15.948 4.215 1.00 85.06 243 PRO A C 1
ATOM 1866 O O . PRO A 1 243 ? -8.327 -15.626 3.625 1.00 85.06 243 PRO A O 1
ATOM 1869 N N . GLY A 1 244 ? -7.042 -15.567 5.472 1.00 84.31 244 GLY A N 1
ATOM 1870 C CA . GLY A 1 244 ? -7.854 -14.632 6.254 1.00 84.31 244 GLY A CA 1
ATOM 1871 C C . GLY A 1 244 ? -7.473 -13.156 6.074 1.00 84.31 244 GLY A C 1
ATOM 1872 O O . GLY A 1 244 ? -8.044 -12.304 6.754 1.00 84.31 244 GLY A O 1
ATOM 1873 N N . GLY A 1 245 ? -6.525 -12.836 5.182 1.00 88.62 245 GLY A N 1
ATOM 1874 C CA . GLY A 1 245 ? -6.185 -11.465 4.785 1.00 88.62 245 GLY A CA 1
ATOM 1875 C C . GLY A 1 245 ? -5.807 -10.566 5.965 1.00 88.62 245 GLY A C 1
ATOM 1876 O O . GLY A 1 245 ? -4.908 -10.885 6.750 1.00 88.62 245 GLY A O 1
ATOM 1877 N N . LEU A 1 246 ? -6.520 -9.447 6.126 1.00 91.38 246 LEU A N 1
ATOM 1878 C CA . LEU A 1 246 ? -6.285 -8.525 7.244 1.00 91.38 246 LEU A CA 1
ATOM 1879 C C . LEU A 1 246 ? -6.599 -9.122 8.628 1.00 91.38 246 LEU A C 1
ATOM 1881 O O . LEU A 1 246 ? -6.046 -8.647 9.622 1.00 91.38 246 LEU A O 1
ATOM 1885 N N . ALA A 1 247 ? -7.452 -10.147 8.732 1.00 92.06 247 ALA A N 1
ATOM 1886 C CA . ALA A 1 247 ? -7.725 -10.793 10.018 1.00 92.06 247 ALA A CA 1
ATOM 1887 C C . ALA A 1 247 ? -6.491 -11.557 10.524 1.00 92.06 247 ALA A C 1
ATOM 1889 O O . ALA A 1 247 ? -6.107 -11.392 11.683 1.00 92.06 247 ALA A O 1
ATOM 1890 N N . ASP A 1 248 ? -5.830 -12.308 9.636 1.00 90.62 248 ASP A N 1
ATOM 1891 C CA . ASP A 1 248 ? -4.568 -13.000 9.928 1.00 90.62 248 ASP A CA 1
ATOM 1892 C C . ASP A 1 248 ? -3.483 -11.980 10.313 1.00 90.62 248 ASP A C 1
ATOM 1894 O O . ASP A 1 248 ? -2.820 -12.133 11.340 1.00 90.62 248 ASP A O 1
ATOM 1898 N N . TYR A 1 249 ? -3.356 -10.888 9.544 1.00 89.75 249 TYR A N 1
ATOM 1899 C CA . TYR A 1 249 ? -2.358 -9.844 9.803 1.00 89.75 249 TYR A CA 1
ATOM 1900 C C . TYR A 1 249 ? -2.537 -9.191 11.177 1.00 89.75 249 TYR A C 1
ATOM 1902 O O . TYR A 1 249 ? -1.569 -9.029 11.927 1.00 89.75 249 TYR A O 1
ATOM 1910 N N . LEU A 1 250 ? -3.770 -8.824 11.539 1.00 92.00 250 LEU A N 1
ATOM 1911 C CA . LEU A 1 250 ? -4.034 -8.196 12.830 1.00 92.00 250 LEU A CA 1
ATOM 1912 C C . LEU A 1 250 ? -3.777 -9.176 13.980 1.00 92.00 250 LEU A C 1
ATOM 1914 O O . LEU A 1 250 ? -3.210 -8.771 14.995 1.00 92.00 250 LEU A O 1
ATOM 1918 N N . THR A 1 251 ? -4.133 -10.452 13.816 1.00 91.12 251 THR A N 1
ATOM 1919 C CA . THR A 1 251 ? -3.865 -11.497 14.811 1.00 91.12 251 THR A CA 1
ATOM 1920 C C . THR A 1 251 ? -2.367 -11.736 15.000 1.00 91.12 251 THR A C 1
ATOM 1922 O O . THR A 1 251 ? -1.903 -11.715 16.138 1.00 91.12 251 THR A O 1
ATOM 1925 N N . GLU A 1 252 ? -1.575 -11.864 13.932 1.00 88.69 252 GLU A N 1
ATOM 1926 C CA . GLU A 1 252 ? -0.111 -11.984 14.045 1.00 88.69 252 GLU A CA 1
ATOM 1927 C C . GLU A 1 252 ? 0.532 -10.721 14.644 1.00 88.69 252 GLU A C 1
ATOM 1929 O O . GLU A 1 252 ? 1.453 -10.816 15.454 1.00 88.69 252 GLU A O 1
ATOM 1934 N N . THR A 1 253 ? 0.012 -9.535 14.313 1.00 88.81 253 THR A N 1
ATOM 1935 C CA . THR A 1 253 ? 0.498 -8.253 14.855 1.00 88.81 253 THR A CA 1
ATOM 1936 C C . THR A 1 253 ? 0.071 -8.032 16.312 1.00 88.81 253 THR A C 1
ATOM 1938 O O . THR A 1 253 ? 0.689 -7.243 17.026 1.00 88.81 253 THR A O 1
ATOM 1941 N N . LEU A 1 254 ? -0.981 -8.698 16.796 1.00 89.25 254 LEU A N 1
ATOM 1942 C CA . LEU A 1 254 ? -1.351 -8.762 18.217 1.00 89.25 254 LEU A CA 1
ATOM 1943 C C . LEU A 1 254 ? -0.537 -9.822 18.973 1.00 89.25 254 LEU A C 1
ATOM 1945 O O . LEU A 1 254 ? -0.144 -9.578 20.113 1.00 89.25 254 LEU A O 1
ATOM 1949 N N . GLY A 1 255 ? -0.253 -10.968 18.354 1.00 87.94 255 GLY A N 1
ATOM 1950 C CA . GLY A 1 255 ? 0.477 -12.069 18.979 1.00 87.94 255 GLY A CA 1
ATOM 1951 C C . GLY A 1 255 ? -0.192 -12.529 20.278 1.00 87.94 255 GLY A C 1
ATOM 1952 O O . GLY A 1 255 ? -1.383 -12.822 20.306 1.00 87.94 255 GLY A O 1
ATOM 1953 N N . ALA A 1 256 ? 0.573 -12.564 21.372 1.00 86.25 256 ALA A N 1
ATOM 1954 C CA . ALA A 1 256 ? 0.089 -12.951 22.702 1.00 86.25 256 ALA A CA 1
ATOM 1955 C C . ALA A 1 256 ? -0.475 -11.780 23.547 1.00 86.25 256 ALA A C 1
ATOM 1957 O O . ALA A 1 256 ? -0.682 -11.933 24.751 1.00 86.25 256 ALA A O 1
ATOM 1958 N N . VAL A 1 257 ? -0.690 -10.595 22.960 1.00 88.31 257 VAL A N 1
ATOM 1959 C CA . VAL A 1 257 ? -1.211 -9.420 23.682 1.00 88.31 257 VAL A CA 1
ATOM 1960 C C . VAL A 1 257 ? -2.697 -9.604 24.018 1.00 88.31 257 VAL A C 1
ATOM 1962 O O . VAL A 1 257 ? -3.497 -9.996 23.170 1.00 88.31 257 VAL A O 1
ATOM 1965 N N . SER A 1 258 ? -3.088 -9.285 25.256 1.00 88.94 258 SER A N 1
ATOM 1966 C CA . SER A 1 258 ? -4.475 -9.412 25.719 1.00 88.94 258 SER A CA 1
ATOM 1967 C C . SER A 1 258 ? -5.424 -8.452 24.993 1.00 88.94 258 SER A C 1
ATOM 1969 O O . SER A 1 258 ? -5.115 -7.279 24.784 1.00 88.94 258 SER A O 1
ATOM 1971 N N . THR A 1 259 ? -6.602 -8.948 24.621 1.00 92.31 259 THR A N 1
ATOM 1972 C CA . THR A 1 259 ? -7.600 -8.248 23.796 1.00 92.31 259 THR A CA 1
ATOM 1973 C C . THR A 1 259 ? -9.001 -8.360 24.387 1.00 92.31 259 THR A C 1
ATOM 1975 O O . THR A 1 259 ? -9.290 -9.262 25.174 1.00 92.31 259 THR A O 1
ATOM 1978 N N . TYR A 1 260 ? -9.888 -7.435 24.013 1.00 91.50 260 TYR A N 1
ATOM 1979 C CA . TYR A 1 260 ? -11.283 -7.440 24.468 1.00 91.50 260 TYR A CA 1
ATOM 1980 C C . TYR A 1 260 ? -12.205 -8.356 23.645 1.00 91.50 260 TYR A C 1
ATOM 1982 O O . TYR A 1 260 ? -13.262 -8.765 24.136 1.00 91.50 260 TYR A O 1
ATOM 1990 N N . ALA A 1 261 ? -11.813 -8.711 22.419 1.00 89.75 261 ALA A N 1
ATOM 1991 C CA . ALA A 1 261 ? -12.473 -9.727 21.604 1.00 89.75 261 ALA A CA 1
ATOM 1992 C C . ALA A 1 261 ? -11.492 -10.851 21.245 1.00 89.75 261 ALA A C 1
ATOM 1994 O O . ALA A 1 261 ? -10.393 -10.583 20.770 1.00 89.75 261 ALA A O 1
ATOM 1995 N N . GLU A 1 262 ? -11.904 -12.107 21.441 1.00 85.94 262 GLU A N 1
ATOM 1996 C CA . GLU A 1 262 ? -11.099 -13.305 21.131 1.00 85.94 262 GLU A CA 1
ATOM 1997 C C . GLU A 1 262 ? -10.728 -13.386 19.641 1.00 85.94 262 GLU A C 1
ATOM 1999 O O . GLU A 1 262 ? -9.643 -13.834 19.278 1.00 85.94 262 GLU A O 1
ATOM 2004 N N . LYS A 1 263 ? -11.626 -12.902 18.776 1.00 89.12 263 LYS A N 1
ATOM 2005 C CA . LYS A 1 263 ? -11.404 -12.729 17.339 1.00 89.12 263 LYS A CA 1
ATOM 2006 C C . LYS A 1 263 ? -11.598 -11.252 16.987 1.00 89.12 263 LYS A C 1
ATOM 2008 O O . LYS A 1 263 ? -12.531 -10.644 17.519 1.00 89.12 263 LYS A O 1
ATOM 2013 N N . PRO A 1 264 ? -10.762 -10.665 16.111 1.00 92.88 264 PRO A N 1
ATOM 2014 C CA . PRO A 1 264 ? -10.967 -9.296 15.651 1.00 92.88 264 PRO A CA 1
ATOM 2015 C C . PRO A 1 264 ? -12.313 -9.158 14.926 1.00 92.88 264 PRO A C 1
ATOM 2017 O O . PRO A 1 264 ? -12.778 -10.095 14.274 1.00 92.88 264 PRO A O 1
ATOM 2020 N N . PHE A 1 265 ? -12.920 -7.972 14.989 1.00 95.06 265 PHE A N 1
ATOM 2021 C CA . PHE A 1 265 ? -13.989 -7.617 14.061 1.00 95.06 265 PHE A CA 1
ATOM 2022 C C . PHE A 1 265 ? -13.361 -7.388 12.686 1.00 95.06 265 PHE A C 1
ATOM 2024 O O . PHE A 1 265 ? -12.699 -6.374 12.461 1.00 95.06 265 PHE A O 1
ATOM 2031 N N . ALA A 1 266 ? -13.546 -8.346 11.785 1.00 95.38 266 ALA A N 1
ATOM 2032 C CA . ALA A 1 266 ? -13.021 -8.309 10.430 1.00 95.38 266 ALA A CA 1
ATOM 2033 C C . ALA A 1 266 ? -14.118 -8.611 9.405 1.00 95.38 266 ALA A C 1
ATOM 2035 O O . ALA A 1 266 ? -15.122 -9.253 9.725 1.00 95.38 266 ALA A O 1
ATOM 2036 N N . GLY A 1 267 ? -13.925 -8.145 8.175 1.00 94.12 267 GLY A N 1
ATOM 2037 C CA . GLY A 1 267 ? -14.871 -8.359 7.088 1.00 94.12 267 GLY A CA 1
ATOM 2038 C C . GLY A 1 267 ? -14.402 -7.775 5.761 1.00 94.12 267 GLY A C 1
ATOM 2039 O O . GLY A 1 267 ? -13.455 -6.989 5.708 1.00 94.12 267 GLY A O 1
ATOM 2040 N N . THR A 1 268 ? -15.106 -8.155 4.697 1.00 94.56 268 THR A N 1
ATOM 2041 C CA . THR A 1 268 ? -14.908 -7.652 3.335 1.00 94.56 268 THR A CA 1
ATOM 2042 C C . THR A 1 268 ? -16.272 -7.355 2.721 1.00 94.56 268 THR A C 1
ATOM 2044 O O . THR A 1 268 ? -17.188 -8.165 2.849 1.00 94.56 268 THR A O 1
ATOM 2047 N N . VAL A 1 269 ? -16.417 -6.215 2.044 1.00 95.25 269 VAL A N 1
ATOM 2048 C CA . VAL A 1 269 ? -17.647 -5.814 1.342 1.00 95.25 269 VAL A CA 1
ATOM 2049 C C . VAL A 1 269 ? -17.305 -5.322 -0.058 1.00 95.25 269 VAL A C 1
ATOM 2051 O O . VAL A 1 269 ? -16.489 -4.414 -0.222 1.00 95.25 269 VAL A O 1
ATOM 2054 N N . SER A 1 270 ? -17.967 -5.900 -1.060 1.00 93.94 270 SER A N 1
ATOM 2055 C CA . SER A 1 270 ? -17.953 -5.431 -2.445 1.00 93.94 270 SER A CA 1
ATOM 2056 C C . SER A 1 270 ? -18.739 -4.123 -2.569 1.00 93.94 270 SER A C 1
ATOM 2058 O O . SER A 1 270 ? -19.916 -4.048 -2.202 1.00 93.94 270 SER A O 1
ATOM 2060 N N . PHE A 1 271 ? -18.110 -3.075 -3.106 1.00 93.38 271 PHE A N 1
ATOM 2061 C CA . PHE A 1 271 ? -18.819 -1.839 -3.440 1.00 93.38 271 PHE A CA 1
ATOM 2062 C C . PHE A 1 271 ? -19.744 -2.040 -4.648 1.00 93.38 271 PHE A C 1
ATOM 2064 O O . PHE A 1 271 ? -20.775 -1.370 -4.743 1.00 93.38 271 PHE A O 1
ATOM 2071 N N . GLN A 1 272 ? -19.434 -3.002 -5.523 1.00 91.31 272 GLN A N 1
ATOM 2072 C CA . GLN A 1 272 ? -20.231 -3.281 -6.714 1.00 91.31 272 GLN A CA 1
ATOM 2073 C C . GLN A 1 272 ? -21.578 -3.920 -6.350 1.00 91.31 272 GLN A C 1
ATOM 2075 O O . GLN A 1 272 ? -22.594 -3.593 -6.960 1.00 91.31 272 GLN A O 1
ATOM 2080 N N . GLU A 1 273 ? -21.600 -4.766 -5.316 1.00 89.50 273 GLU A N 1
ATOM 2081 C CA . GLU A 1 273 ? -22.821 -5.369 -4.765 1.00 89.50 273 GLU A CA 1
ATOM 2082 C C . GLU A 1 273 ? -23.630 -4.375 -3.922 1.00 89.50 273 GLU A C 1
ATOM 2084 O O . GLU A 1 273 ? -24.853 -4.322 -4.037 1.00 89.50 273 GLU A O 1
ATOM 2089 N N . LYS A 1 274 ? -22.964 -3.574 -3.073 1.00 91.44 274 LYS A N 1
ATOM 2090 C CA . LYS A 1 274 ? -23.647 -2.712 -2.091 1.00 91.44 274 LYS A CA 1
ATOM 2091 C C . LYS A 1 274 ? -24.038 -1.326 -2.616 1.00 91.44 274 LYS A C 1
ATOM 2093 O O . LYS A 1 274 ? -25.012 -0.744 -2.144 1.00 91.44 274 LYS A O 1
ATOM 2098 N N . PHE A 1 275 ? -23.275 -0.782 -3.561 1.00 92.56 275 PHE A N 1
ATOM 2099 C CA . PHE A 1 275 ? -23.416 0.596 -4.051 1.00 92.56 275 PHE A CA 1
ATOM 2100 C C . PHE A 1 275 ? -23.454 0.710 -5.580 1.00 92.56 275 PHE A C 1
ATOM 2102 O O . PHE A 1 275 ? -23.610 1.816 -6.094 1.00 92.56 275 PHE A O 1
ATOM 2109 N N . GLY A 1 276 ? -23.294 -0.397 -6.312 1.00 91.94 276 GLY A N 1
ATOM 2110 C CA . GLY A 1 276 ? -23.271 -0.400 -7.774 1.00 91.94 276 GLY A CA 1
ATOM 2111 C C . GLY A 1 276 ? -21.992 0.168 -8.403 1.00 91.94 276 GLY A C 1
ATOM 2112 O O . GLY A 1 276 ? -21.981 0.362 -9.617 1.00 91.94 276 GLY A O 1
ATOM 2113 N N . VAL A 1 277 ? -20.934 0.426 -7.619 1.00 91.75 277 VAL A N 1
ATOM 2114 C CA . VAL A 1 277 ? -19.667 1.006 -8.108 1.00 91.75 277 VAL A CA 1
ATOM 2115 C C . VAL A 1 277 ? -18.485 0.040 -7.940 1.00 91.75 277 VAL A C 1
ATOM 2117 O O . VAL A 1 277 ? -18.419 -0.635 -6.914 1.00 91.75 277 VAL A O 1
ATOM 2120 N N . PRO A 1 278 ? -17.527 -0.002 -8.883 1.00 89.44 278 PRO A N 1
ATOM 2121 C CA . PRO A 1 278 ? -16.339 -0.853 -8.802 1.00 89.44 278 PRO A CA 1
ATOM 2122 C C . PRO A 1 278 ? -15.528 -0.739 -7.503 1.00 89.44 278 PRO A C 1
ATOM 2124 O O . PRO A 1 278 ? -15.373 0.349 -6.940 1.00 89.44 278 PRO A O 1
ATOM 2127 N N . GLY A 1 279 ? -14.938 -1.861 -7.078 1.00 91.06 279 GLY A N 1
ATOM 2128 C CA . GLY A 1 279 ? -14.060 -1.944 -5.905 1.00 91.06 279 GLY A CA 1
ATOM 2129 C C . GLY A 1 279 ? -14.664 -2.618 -4.664 1.00 91.06 279 GLY A C 1
ATOM 2130 O O . GLY A 1 279 ? -15.732 -3.232 -4.704 1.00 91.06 279 GLY A O 1
ATOM 2131 N N . LYS A 1 280 ? -13.940 -2.544 -3.540 1.00 93.81 280 LYS A N 1
ATOM 2132 C CA . LYS A 1 280 ? -14.287 -3.188 -2.256 1.00 93.81 280 LYS A CA 1
ATOM 2133 C C . LYS A 1 280 ? -13.616 -2.495 -1.065 1.00 93.81 280 LYS A C 1
ATOM 2135 O O . LYS A 1 280 ? -12.665 -1.736 -1.240 1.00 93.81 280 LYS A O 1
ATOM 2140 N N . VAL A 1 281 ? -14.023 -2.829 0.157 1.00 95.69 281 VAL A N 1
ATOM 2141 C CA . VAL A 1 281 ? -13.212 -2.589 1.365 1.00 95.69 281 VAL A CA 1
ATOM 2142 C C . VAL A 1 281 ? -13.084 -3.858 2.195 1.00 95.69 281 VAL A C 1
ATOM 2144 O O . VAL A 1 281 ? -14.033 -4.628 2.318 1.00 95.69 281 VAL A O 1
ATOM 2147 N N . GLU A 1 282 ? -11.900 -4.057 2.758 1.00 95.19 282 GLU A N 1
ATOM 2148 C CA . GLU A 1 282 ? -11.553 -5.089 3.726 1.00 95.19 282 GLU A CA 1
ATOM 2149 C C . GLU A 1 282 ? -11.035 -4.417 5.002 1.00 95.19 282 GLU A C 1
ATOM 2151 O O . GLU A 1 282 ? -10.351 -3.392 4.938 1.00 95.19 282 GLU A O 1
ATOM 2156 N N . TRP A 1 283 ? -11.366 -4.965 6.168 1.00 96.56 283 TRP A N 1
ATOM 2157 C CA . TRP A 1 283 ? -10.936 -4.415 7.452 1.00 96.56 283 TRP A CA 1
ATOM 2158 C C . TRP A 1 283 ? -10.713 -5.501 8.504 1.00 96.56 283 TRP A C 1
ATOM 2160 O O . TRP A 1 283 ? -11.302 -6.579 8.436 1.00 96.56 283 TRP A O 1
ATOM 2170 N N . ALA A 1 284 ? -9.915 -5.171 9.518 1.00 96.25 284 ALA A N 1
ATOM 2171 C CA . ALA A 1 284 ? -9.823 -5.900 10.777 1.00 96.25 284 ALA A CA 1
ATOM 2172 C C . ALA A 1 284 ? -9.559 -4.914 11.928 1.00 96.25 284 ALA A C 1
ATOM 2174 O O . ALA A 1 284 ? -8.722 -4.025 11.796 1.00 96.25 284 ALA A O 1
ATOM 2175 N N . ILE A 1 285 ? -10.247 -5.054 13.065 1.00 96.31 285 ILE A N 1
ATOM 2176 C CA . ILE A 1 285 ? -10.006 -4.244 14.271 1.00 96.31 285 ILE A CA 1
ATOM 2177 C C . ILE A 1 285 ? -10.220 -5.045 15.559 1.00 96.31 285 ILE A C 1
ATOM 2179 O O . ILE A 1 285 ? -11.117 -5.882 15.659 1.00 96.31 285 ILE A O 1
ATOM 2183 N N . ASN A 1 286 ? -9.393 -4.770 16.565 1.00 95.06 286 ASN A N 1
ATOM 2184 C CA . ASN A 1 286 ? -9.557 -5.249 17.935 1.00 95.06 286 ASN A CA 1
ATOM 2185 C C . ASN A 1 286 ? -9.018 -4.190 18.910 1.00 95.06 286 ASN A C 1
ATOM 2187 O O . ASN A 1 286 ? -8.194 -3.360 18.526 1.00 95.06 286 ASN A O 1
ATOM 2191 N N . TRP A 1 287 ? -9.447 -4.225 20.170 1.00 94.25 287 TRP A N 1
ATOM 2192 C CA . TRP A 1 287 ? -8.948 -3.326 21.214 1.00 94.25 287 TRP A CA 1
ATOM 2193 C C . TRP A 1 287 ? -8.156 -4.094 22.267 1.00 94.25 287 TRP A C 1
ATOM 2195 O O . TRP A 1 287 ? -8.495 -5.226 22.623 1.00 94.25 287 TRP A O 1
ATOM 2205 N N . THR A 1 288 ? -7.121 -3.449 22.797 1.00 91.88 288 THR A N 1
ATOM 2206 C CA . THR A 1 288 ? -6.251 -3.976 23.850 1.00 91.88 288 THR A CA 1
ATOM 2207 C C . THR A 1 288 ? -5.935 -2.892 24.889 1.00 91.88 288 THR A C 1
ATOM 2209 O O . THR A 1 288 ? -5.704 -1.741 24.520 1.00 91.88 288 THR A O 1
ATOM 2212 N N . PRO A 1 289 ? -5.902 -3.226 26.194 1.00 87.81 289 PRO A N 1
ATOM 2213 C CA . PRO A 1 289 ? -5.455 -2.303 27.236 1.00 87.81 289 PRO A CA 1
ATOM 2214 C C . PRO A 1 289 ? -3.928 -2.276 27.413 1.00 87.81 289 PRO A C 1
ATOM 2216 O O . PRO A 1 289 ? -3.427 -1.443 28.166 1.00 87.81 289 PRO A O 1
ATOM 2219 N N . ALA A 1 290 ? -3.197 -3.210 26.794 1.00 87.06 290 ALA A N 1
ATOM 2220 C CA . ALA A 1 290 ? -1.806 -3.522 27.130 1.00 87.06 290 ALA A CA 1
ATOM 2221 C C . ALA A 1 290 ? -0.761 -2.838 26.228 1.00 87.06 290 ALA A C 1
ATOM 2223 O O . ALA A 1 290 ? 0.436 -2.957 26.484 1.00 87.06 290 ALA A O 1
ATOM 2224 N N . ARG A 1 291 ? -1.195 -2.123 25.184 1.00 83.06 291 ARG A N 1
ATOM 2225 C CA . ARG A 1 291 ? -0.344 -1.312 24.304 1.00 83.06 291 ARG A CA 1
ATOM 2226 C C . ARG A 1 291 ? -1.124 -0.139 23.717 1.00 83.06 291 ARG A C 1
ATOM 2228 O O . ARG A 1 291 ? -2.355 -0.143 23.736 1.00 83.06 291 ARG A O 1
ATOM 2235 N N . ASP A 1 292 ? -0.404 0.823 23.154 1.00 86.81 292 ASP A N 1
ATOM 2236 C CA . ASP A 1 292 ? -1.008 1.889 22.360 1.00 86.81 292 ASP A CA 1
ATOM 2237 C C . ASP A 1 292 ? -1.700 1.338 21.103 1.00 86.81 292 ASP A C 1
ATOM 2239 O O . ASP A 1 292 ? -1.349 0.279 20.568 1.00 86.81 292 ASP A O 1
ATOM 2243 N N . GLY A 1 293 ? -2.721 2.063 20.649 1.00 89.19 293 GLY A N 1
ATOM 2244 C CA . GLY A 1 293 ? -3.446 1.725 19.430 1.00 89.19 293 GLY A CA 1
ATOM 2245 C C . GLY A 1 293 ? -2.655 2.094 18.178 1.00 89.19 293 GLY A C 1
ATOM 2246 O O . GLY A 1 293 ? -1.751 2.927 18.212 1.00 89.19 293 GLY A O 1
ATOM 2247 N N . PHE A 1 294 ? -3.022 1.486 17.055 1.00 92.69 294 PHE A N 1
ATOM 2248 C CA . PHE A 1 294 ? -2.493 1.850 15.747 1.00 92.69 294 PHE A CA 1
ATOM 2249 C C . PHE A 1 294 ? -3.557 1.694 14.670 1.00 92.69 294 PHE A C 1
ATOM 2251 O O . PHE A 1 294 ? -4.532 0.955 14.814 1.00 92.69 294 PHE A O 1
ATOM 2258 N N . LEU A 1 295 ? -3.299 2.348 13.548 1.00 93.69 295 LEU A N 1
ATOM 2259 C CA . LEU A 1 295 ? -4.045 2.208 12.316 1.00 93.69 295 LEU A CA 1
ATOM 2260 C C . LEU A 1 295 ? -3.036 2.037 11.184 1.00 93.69 295 LEU A C 1
ATOM 2262 O O . LEU A 1 295 ? -2.120 2.845 11.060 1.00 93.69 295 LEU A O 1
ATOM 2266 N N . GLN A 1 296 ? -3.189 0.988 10.382 1.00 94.31 296 GLN A N 1
ATOM 2267 C CA . GLN A 1 296 ? -2.485 0.859 9.108 1.00 94.31 296 GLN A CA 1
ATOM 2268 C C . GLN A 1 296 ? -3.539 0.793 8.011 1.00 94.31 296 GLN A C 1
ATOM 2270 O O . GLN A 1 296 ? -4.390 -0.101 7.998 1.00 94.31 296 GLN A O 1
ATOM 2275 N N . SER A 1 297 ? -3.520 1.784 7.128 1.00 95.00 297 SER A N 1
ATOM 2276 C CA . SER A 1 297 ? -4.492 1.926 6.055 1.00 95.00 297 SER A CA 1
ATOM 2277 C C . SER A 1 297 ? -3.825 1.789 4.690 1.00 95.00 297 SER A C 1
ATOM 2279 O O . SER A 1 297 ? -2.639 2.082 4.522 1.00 95.00 297 SER A O 1
ATOM 2281 N N . TYR A 1 298 ? -4.591 1.291 3.722 1.00 94.25 298 TYR A N 1
ATOM 2282 C CA . TYR A 1 298 ? -4.124 0.993 2.376 1.00 94.25 298 TYR A CA 1
ATOM 2283 C C . TYR A 1 298 ? -5.195 1.358 1.346 1.00 94.25 298 TYR A C 1
ATOM 2285 O O . TYR A 1 298 ? -6.389 1.177 1.598 1.00 94.25 298 TYR A O 1
ATOM 2293 N N . CYS A 1 299 ? -4.766 1.800 0.165 1.00 93.44 299 CYS A N 1
ATOM 2294 C CA . CYS A 1 299 ? -5.613 1.963 -1.012 1.00 93.44 299 CYS A CA 1
ATOM 2295 C C . CYS A 1 299 ? -4.967 1.264 -2.217 1.00 93.44 299 CYS A C 1
ATOM 2297 O O . CYS A 1 299 ? -3.809 1.524 -2.531 1.00 93.44 299 CYS A O 1
ATOM 2299 N N . ASN A 1 300 ? -5.684 0.347 -2.876 1.00 91.12 300 ASN A N 1
ATOM 2300 C CA . ASN A 1 300 ? -5.177 -0.477 -3.987 1.00 91.12 300 ASN A CA 1
ATOM 2301 C C . ASN A 1 300 ? -3.820 -1.145 -3.669 1.00 91.12 300 ASN A C 1
ATOM 2303 O O . ASN A 1 300 ? -2.879 -1.099 -4.456 1.00 91.12 300 ASN A O 1
ATOM 2307 N N . THR A 1 301 ? -3.711 -1.746 -2.479 1.00 89.31 301 THR A N 1
ATOM 2308 C CA . THR A 1 301 ? -2.483 -2.320 -1.879 1.00 89.31 301 THR A CA 1
ATOM 2309 C C . THR A 1 301 ? -1.360 -1.332 -1.512 1.00 89.31 301 THR A C 1
ATOM 2311 O O . THR A 1 301 ? -0.389 -1.730 -0.866 1.00 89.31 301 THR A O 1
ATOM 2314 N N . ILE A 1 302 ? -1.469 -0.045 -1.845 1.00 88.19 302 ILE A N 1
ATOM 2315 C CA . ILE A 1 302 ? -0.483 0.987 -1.485 1.00 88.19 302 ILE A CA 1
ATOM 2316 C C . ILE A 1 302 ? -0.750 1.470 -0.050 1.00 88.19 302 ILE A C 1
ATOM 2318 O O . ILE A 1 302 ? -1.903 1.776 0.260 1.00 88.19 302 ILE A O 1
ATOM 2322 N N . PRO A 1 303 ? 0.256 1.512 0.847 1.00 90.81 303 PRO A N 1
ATOM 2323 C CA . PRO A 1 303 ? 0.079 2.023 2.205 1.00 90.81 303 PRO A CA 1
ATOM 2324 C C . PRO A 1 303 ? -0.172 3.534 2.201 1.00 90.81 303 PRO A C 1
ATOM 2326 O O . PRO A 1 303 ? 0.486 4.269 1.473 1.00 90.81 303 PRO A O 1
ATOM 2329 N N . THR A 1 304 ? -1.076 3.994 3.061 1.00 93.44 304 THR A N 1
ATOM 2330 C CA . THR A 1 304 ? -1.377 5.417 3.271 1.00 93.44 304 THR A CA 1
ATOM 2331 C C . THR A 1 304 ? -1.014 5.831 4.705 1.00 93.44 304 THR A C 1
ATOM 2333 O O . THR A 1 304 ? -1.903 5.892 5.554 1.00 93.44 304 THR A O 1
ATOM 2336 N N . PRO A 1 305 ? 0.274 6.066 5.037 1.00 91.12 305 PRO A N 1
ATOM 2337 C CA . PRO A 1 305 ? 0.718 6.406 6.396 1.00 91.12 305 PRO A CA 1
ATOM 2338 C C . PRO A 1 305 ? 0.190 7.749 6.932 1.00 91.12 305 PRO A C 1
ATOM 2340 O O . PRO A 1 305 ? 0.079 7.906 8.145 1.00 91.12 305 PRO A O 1
ATOM 2343 N N . GLU A 1 306 ? -0.184 8.698 6.066 1.00 92.44 306 GLU A N 1
ATOM 2344 C CA . GLU A 1 306 ? -0.918 9.918 6.452 1.00 92.44 306 GLU A CA 1
ATOM 2345 C C . GLU A 1 306 ? -2.452 9.722 6.453 1.00 92.44 306 GLU A C 1
ATOM 2347 O O . GLU A 1 306 ? -3.226 10.660 6.685 1.00 92.44 306 GLU A O 1
ATOM 2352 N N . GLY A 1 307 ? -2.912 8.499 6.194 1.00 94.19 307 GLY A N 1
ATOM 2353 C CA . GLY A 1 307 ? -4.312 8.110 6.227 1.00 94.19 307 GLY A CA 1
ATOM 2354 C C . GLY A 1 307 ? -5.128 8.673 5.071 1.00 94.19 307 GLY A C 1
ATOM 2355 O O . GLY A 1 307 ? -4.703 8.670 3.915 1.00 94.19 307 GLY A O 1
ATOM 2356 N N . GLY A 1 308 ? -6.352 9.125 5.348 1.00 95.56 308 GLY A N 1
ATOM 2357 C CA . GLY A 1 308 ? -7.196 9.731 4.318 1.00 95.56 308 GLY A CA 1
ATOM 2358 C C . GLY A 1 308 ? -8.697 9.641 4.561 1.00 95.56 308 GLY A C 1
ATOM 2359 O O . GLY A 1 308 ? -9.180 9.476 5.685 1.00 95.56 308 GLY A O 1
ATOM 2360 N N . THR A 1 309 ? -9.447 9.783 3.473 1.00 96.94 309 THR A N 1
ATOM 2361 C CA . THR A 1 309 ? -10.916 9.752 3.452 1.00 96.94 309 THR A CA 1
ATOM 2362 C C . THR A 1 309 ? -11.490 8.374 3.793 1.00 96.94 309 THR A C 1
ATOM 2364 O O . THR A 1 309 ? -12.462 8.293 4.544 1.00 96.94 309 THR A O 1
ATOM 2367 N N . HIS A 1 310 ? -10.864 7.288 3.331 1.00 96.62 310 HIS A N 1
ATOM 2368 C CA . HIS A 1 310 ? -11.208 5.902 3.682 1.00 96.62 310 HIS A CA 1
ATOM 2369 C C . HIS A 1 310 ? -11.155 5.656 5.194 1.00 96.62 310 HIS A C 1
ATOM 2371 O O . HIS A 1 310 ? -12.114 5.138 5.766 1.00 96.62 310 HIS A O 1
ATOM 2377 N N . GLU A 1 311 ? -10.091 6.099 5.868 1.00 96.31 311 GLU A N 1
ATOM 2378 C CA . GLU A 1 311 ? -9.997 6.015 7.330 1.00 96.31 311 GLU A CA 1
ATOM 2379 C C . GLU A 1 311 ? -11.072 6.830 8.044 1.00 96.31 311 GLU A C 1
ATOM 2381 O O . GLU A 1 311 ? -11.612 6.396 9.061 1.00 96.31 311 GLU A O 1
ATOM 2386 N N . ALA A 1 312 ? -11.362 8.036 7.545 1.00 96.00 312 ALA A N 1
ATOM 2387 C CA . ALA A 1 312 ? -12.380 8.893 8.135 1.00 96.00 312 ALA A CA 1
ATOM 2388 C C . ALA A 1 312 ? -13.758 8.212 8.085 1.00 96.00 312 ALA A C 1
ATOM 2390 O O . ALA A 1 312 ? -14.476 8.239 9.083 1.00 96.00 312 ALA A O 1
ATOM 2391 N N . GLY A 1 313 ? -14.077 7.531 6.977 1.00 96.69 313 GLY A N 1
ATOM 2392 C CA . GLY A 1 313 ? -15.263 6.681 6.845 1.00 96.69 313 GLY A CA 1
ATOM 2393 C C . GLY A 1 313 ? -15.264 5.485 7.802 1.00 96.69 313 GLY A C 1
ATOM 2394 O O . GLY A 1 313 ? -16.252 5.253 8.499 1.00 96.69 313 GLY A O 1
ATOM 2395 N N . PHE A 1 314 ? -14.141 4.765 7.902 1.00 97.62 314 PHE A N 1
ATOM 2396 C CA . PHE A 1 314 ? -13.989 3.625 8.815 1.00 97.62 314 PHE A CA 1
ATOM 2397 C C . PHE A 1 314 ? -14.236 4.022 10.279 1.00 97.62 314 PHE A C 1
ATOM 2399 O O . PHE A 1 314 ? -15.090 3.445 10.955 1.00 97.62 314 PHE A O 1
ATOM 2406 N N . TRP A 1 315 ? -13.552 5.061 10.768 1.00 96.12 315 TRP A N 1
ATOM 2407 C CA . TRP A 1 315 ? -13.732 5.529 12.144 1.00 96.12 315 TRP A CA 1
ATOM 2408 C C . TRP A 1 315 ? -15.093 6.183 12.379 1.00 96.12 315 TRP A C 1
ATOM 2410 O O . TRP A 1 315 ? -15.595 6.118 13.500 1.00 96.12 315 TRP A O 1
ATOM 2420 N N . ALA A 1 316 ? -15.723 6.772 11.357 1.00 96.56 316 ALA A N 1
ATOM 2421 C CA . ALA A 1 316 ? -17.096 7.253 11.464 1.00 96.56 316 ALA A CA 1
ATOM 2422 C C . ALA A 1 316 ? -18.088 6.095 11.665 1.00 96.56 316 ALA A C 1
ATOM 2424 O O . ALA A 1 316 ? -18.944 6.202 12.542 1.00 96.56 316 ALA A O 1
ATOM 2425 N N . ALA A 1 317 ? -17.944 4.981 10.937 1.00 96.94 317 ALA A N 1
ATOM 2426 C CA . ALA A 1 317 ? -18.769 3.785 11.130 1.00 96.94 317 ALA A CA 1
ATOM 2427 C C . ALA A 1 317 ? -18.595 3.199 12.538 1.00 96.94 317 ALA A C 1
ATOM 2429 O O . ALA A 1 317 ? -19.580 3.022 13.256 1.00 96.94 317 ALA A O 1
ATOM 2430 N N . VAL A 1 318 ? -17.345 2.982 12.963 1.00 96.69 318 VAL A N 1
ATOM 2431 C CA . VAL A 1 318 ? -17.025 2.439 14.293 1.00 96.69 318 VAL A CA 1
ATOM 2432 C C . VAL A 1 318 ? -17.547 3.354 15.412 1.00 96.69 318 VAL A C 1
AT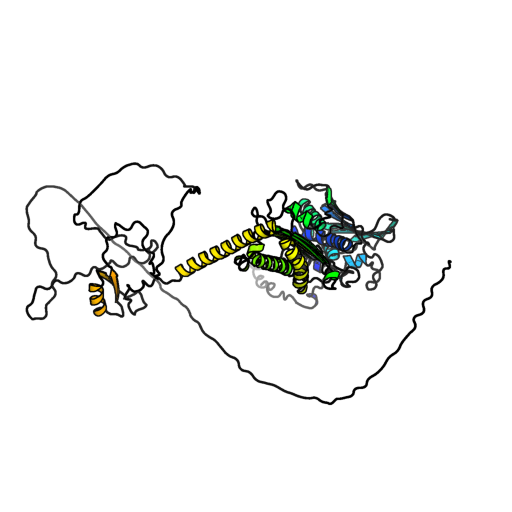OM 2434 O O . VAL A 1 318 ? -18.178 2.880 16.356 1.00 96.69 318 VAL A O 1
ATOM 2437 N N . LEU A 1 319 ? -17.375 4.677 15.298 1.00 96.00 319 LEU A N 1
ATOM 2438 C CA . LEU A 1 319 ? -17.883 5.627 16.295 1.00 96.00 319 LEU A CA 1
ATOM 2439 C C . LEU A 1 319 ? -19.418 5.663 16.347 1.00 96.00 319 LEU A C 1
ATOM 2441 O O . LEU A 1 319 ? -19.989 5.749 17.434 1.00 96.00 319 LEU A O 1
ATOM 2445 N N . LYS A 1 320 ? -20.091 5.601 15.192 1.00 95.69 320 LYS A N 1
ATOM 2446 C CA . LYS A 1 320 ? -21.561 5.605 15.108 1.00 95.69 320 LYS A CA 1
ATOM 2447 C C . LYS A 1 320 ? -22.156 4.330 15.711 1.00 95.69 320 LYS A C 1
ATOM 2449 O O . LYS A 1 320 ? -23.082 4.439 16.514 1.00 95.69 320 LYS A O 1
ATOM 2454 N N . GLY A 1 321 ? -21.596 3.161 15.395 1.00 95.06 321 GLY A N 1
ATOM 2455 C CA . GLY A 1 321 ? -22.083 1.879 15.912 1.00 95.06 321 GLY A CA 1
ATOM 2456 C C . GLY A 1 321 ? -21.884 1.711 17.417 1.00 95.06 321 GLY A C 1
ATOM 2457 O O . GLY A 1 321 ? -22.820 1.351 18.127 1.00 95.06 321 GLY A O 1
ATOM 2458 N N . LEU A 1 322 ? -20.717 2.094 17.954 1.00 94.94 322 LEU A N 1
ATOM 2459 C CA . LEU A 1 322 ? -20.478 2.068 19.406 1.00 94.94 322 LEU A CA 1
ATOM 2460 C C . LEU A 1 322 ? -21.427 2.993 20.182 1.00 94.94 322 LEU A C 1
ATOM 2462 O O . LEU A 1 322 ? -21.874 2.628 21.269 1.00 94.94 322 LEU A O 1
ATOM 2466 N N . LYS A 1 323 ? -21.794 4.156 19.626 1.00 94.44 323 LYS A N 1
ATOM 2467 C CA . LYS A 1 323 ? -22.799 5.037 20.243 1.00 94.44 323 LYS A CA 1
ATOM 2468 C C . LYS A 1 323 ? -24.210 4.461 20.167 1.00 94.44 323 LYS A C 1
ATOM 2470 O O . LYS A 1 323 ? -24.917 4.492 21.170 1.00 94.44 323 LYS A O 1
ATOM 2475 N N . ALA A 1 324 ? -24.602 3.886 19.030 1.00 93.88 324 ALA A N 1
ATOM 2476 C CA . ALA A 1 324 ? -25.892 3.209 18.894 1.00 93.88 324 ALA A CA 1
ATOM 2477 C C . ALA A 1 324 ? -26.022 2.026 19.875 1.00 93.88 324 ALA A C 1
ATOM 2479 O O . ALA A 1 324 ? -27.026 1.913 20.577 1.00 93.88 324 ALA A O 1
ATOM 2480 N N . TYR A 1 325 ? -24.979 1.199 19.996 1.00 94.62 325 TYR A N 1
ATOM 2481 C CA . TYR A 1 325 ? -24.916 0.113 20.976 1.00 94.62 325 TYR A CA 1
ATOM 2482 C C . TYR A 1 325 ? -24.934 0.628 22.424 1.00 94.62 325 TYR A C 1
ATOM 2484 O O . TYR A 1 325 ? -25.615 0.050 23.267 1.00 94.62 325 TYR A O 1
ATOM 2492 N N . GLY A 1 326 ? -24.264 1.748 22.712 1.00 93.44 326 GLY A N 1
ATOM 2493 C CA . GLY A 1 326 ? -24.307 2.400 24.023 1.00 93.44 326 GLY A CA 1
ATOM 2494 C C . GLY A 1 326 ? -25.707 2.856 24.445 1.00 93.44 326 GLY A C 1
ATOM 2495 O O . GLY A 1 326 ? -26.107 2.610 25.583 1.00 93.44 326 GLY A O 1
ATOM 2496 N N . GLU A 1 327 ? -26.487 3.438 23.530 1.00 91.75 327 GLU A N 1
ATOM 2497 C CA . GLU A 1 327 ? -27.891 3.797 23.787 1.00 91.75 327 GLU A CA 1
ATOM 2498 C C . GLU A 1 327 ? -28.785 2.557 23.969 1.00 91.75 327 GLU A C 1
ATOM 2500 O O . GLU A 1 327 ? -29.608 2.524 24.887 1.00 91.75 327 GLU A O 1
ATOM 2505 N N . LEU A 1 328 ? -28.582 1.490 23.181 1.00 90.12 328 LEU A N 1
ATOM 2506 C CA . LEU A 1 328 ? -29.275 0.203 23.369 1.00 90.12 328 LEU A CA 1
ATOM 2507 C C . LEU A 1 328 ? -28.951 -0.433 24.735 1.00 90.12 328 LEU A C 1
ATOM 2509 O O . LEU A 1 328 ? -29.848 -0.926 25.422 1.00 90.12 328 LEU A O 1
ATOM 2513 N N . ALA A 1 329 ? -27.690 -0.350 25.167 1.00 89.88 329 ALA A N 1
ATOM 2514 C CA . ALA A 1 329 ? -27.221 -0.740 26.497 1.00 89.88 329 ALA A CA 1
ATOM 2515 C C . ALA A 1 329 ? -27.616 0.258 27.610 1.00 89.88 329 ALA A C 1
ATOM 2517 O O . ALA A 1 329 ? -27.322 0.022 28.782 1.00 89.88 329 ALA A O 1
ATOM 2518 N N . LYS A 1 330 ? -28.294 1.366 27.266 1.00 91.75 330 LYS A N 1
ATOM 2519 C CA . LYS A 1 330 ? -28.724 2.463 28.158 1.00 91.75 330 LYS A CA 1
ATOM 2520 C C . LYS A 1 330 ? -27.573 3.187 28.878 1.00 91.75 330 LYS A C 1
ATOM 2522 O O . LYS A 1 330 ? -27.804 3.911 29.850 1.00 91.75 330 LYS A O 1
ATOM 2527 N N . ASN A 1 331 ? -26.341 3.039 28.393 1.00 90.69 331 ASN A N 1
ATOM 2528 C CA . ASN A 1 331 ? -25.146 3.649 28.965 1.00 90.69 331 ASN A CA 1
ATOM 2529 C C . ASN A 1 331 ? -24.872 5.018 28.320 1.00 90.69 331 ASN A C 1
ATOM 2531 O O . ASN A 1 331 ? -24.062 5.150 27.404 1.00 90.69 331 ASN A O 1
ATOM 2535 N N . ARG A 1 332 ? -25.547 6.057 28.834 1.00 89.19 332 ARG A N 1
ATOM 2536 C CA . ARG A 1 332 ? -25.505 7.440 28.308 1.00 89.19 332 ARG A CA 1
ATOM 2537 C C . ARG A 1 332 ? -24.097 8.035 28.155 1.00 89.19 332 ARG A C 1
ATOM 2539 O O . ARG A 1 332 ? -23.917 8.933 27.340 1.00 89.19 332 ARG A O 1
ATOM 2546 N N . LYS A 1 333 ? -23.094 7.541 28.896 1.00 90.94 333 LYS A N 1
ATOM 2547 C CA . LYS A 1 333 ? -21.692 7.984 28.763 1.00 90.94 333 LYS A CA 1
ATOM 2548 C C . LYS A 1 333 ? -21.084 7.640 27.395 1.00 90.94 333 LYS A C 1
ATOM 2550 O O . LYS A 1 333 ? -20.099 8.248 26.990 1.00 90.94 333 LYS A O 1
ATOM 2555 N N . ALA A 1 334 ? -21.682 6.712 26.642 1.00 91.25 334 ALA A N 1
ATOM 2556 C CA . ALA A 1 334 ? -21.286 6.427 25.264 1.00 91.25 334 ALA A CA 1
ATOM 2557 C C . ALA A 1 334 ? -21.357 7.674 24.359 1.00 91.25 334 ALA A C 1
ATOM 2559 O O . ALA A 1 334 ? -20.565 7.811 23.423 1.00 91.25 334 ALA A O 1
ATOM 2560 N N . ALA A 1 335 ? -22.254 8.621 24.660 1.00 92.19 335 ALA A N 1
ATOM 2561 C CA . ALA A 1 335 ? -22.375 9.880 23.934 1.00 92.19 335 ALA A CA 1
ATOM 2562 C C . ALA A 1 335 ? -21.087 10.729 23.966 1.00 92.19 335 ALA A C 1
ATOM 2564 O O . ALA A 1 335 ? -20.819 11.440 22.994 1.00 92.19 335 ALA A O 1
ATOM 2565 N N . ASP A 1 336 ? -20.258 10.609 25.009 1.00 93.19 336 ASP A N 1
ATOM 2566 C CA . ASP A 1 336 ? -19.033 11.398 25.202 1.00 93.19 336 ASP A CA 1
ATOM 2567 C C . ASP A 1 336 ? -17.814 10.884 24.406 1.00 93.19 336 ASP A C 1
ATOM 2569 O O . ASP A 1 336 ? -16.844 11.627 24.215 1.00 93.19 336 ASP A O 1
ATOM 2573 N N . ILE A 1 337 ? -17.867 9.645 23.895 1.00 94.81 337 ILE A N 1
ATOM 2574 C CA . ILE A 1 337 ? -16.784 8.998 23.128 1.00 94.81 337 ILE A CA 1
ATOM 2575 C C . ILE A 1 337 ? -16.479 9.785 21.836 1.00 94.81 337 ILE A C 1
ATOM 2577 O O . ILE A 1 337 ? -17.388 10.232 21.129 1.00 94.81 337 ILE A O 1
ATOM 2581 N N . THR A 1 338 ? -15.205 9.934 21.475 1.00 94.62 338 THR A N 1
ATOM 2582 C CA . THR A 1 338 ? -14.738 10.545 20.215 1.00 94.62 338 THR A CA 1
ATOM 2583 C C . THR A 1 338 ? -13.709 9.661 19.496 1.00 94.62 338 THR A C 1
ATOM 2585 O O . THR A 1 338 ? -13.272 8.639 20.021 1.00 94.62 338 THR A O 1
ATOM 2588 N N . ARG A 1 339 ? -13.286 10.048 18.278 1.00 92.94 339 ARG A N 1
ATOM 2589 C CA . ARG A 1 339 ? -12.238 9.328 17.517 1.00 92.94 339 ARG A CA 1
ATOM 2590 C C . ARG A 1 339 ? -10.913 9.218 18.292 1.00 92.94 339 ARG A C 1
ATOM 2592 O O . ARG A 1 339 ? -10.222 8.220 18.139 1.00 92.94 339 ARG A O 1
ATOM 2599 N N . GLU A 1 340 ? -10.584 10.201 19.133 1.00 91.19 340 GLU A N 1
ATOM 2600 C CA . GLU A 1 340 ? -9.390 10.186 19.998 1.00 91.19 340 GLU A CA 1
ATOM 2601 C C . GLU A 1 340 ? -9.421 8.997 20.978 1.00 91.19 340 GLU A C 1
ATOM 2603 O O . GLU A 1 340 ? -8.416 8.309 21.161 1.00 91.19 340 GLU A O 1
ATOM 2608 N N . ASP A 1 341 ? -10.593 8.706 21.550 1.00 93.00 341 ASP A N 1
ATOM 2609 C CA . ASP A 1 341 ? -10.775 7.581 22.470 1.00 93.00 341 ASP A CA 1
ATOM 2610 C C . ASP A 1 341 ? -10.690 6.237 21.725 1.00 93.00 341 ASP A C 1
ATOM 2612 O O . ASP A 1 341 ? -10.059 5.307 22.216 1.00 93.00 341 ASP A O 1
ATOM 2616 N N . LEU A 1 342 ? -11.248 6.145 20.507 1.00 91.81 342 LEU A N 1
ATOM 2617 C CA . LEU A 1 342 ? -11.204 4.921 19.685 1.00 91.81 342 LEU A CA 1
ATOM 2618 C C . LEU A 1 342 ? -9.783 4.501 19.288 1.00 91.81 342 LEU A C 1
ATOM 2620 O O . LEU A 1 342 ? -9.488 3.305 19.252 1.00 91.81 342 LEU A O 1
ATOM 2624 N N . LEU A 1 343 ? -8.922 5.481 18.994 1.00 89.81 343 LEU A N 1
ATOM 2625 C CA . LEU A 1 343 ? -7.507 5.279 18.666 1.00 89.81 343 LEU A CA 1
ATOM 2626 C C . LEU A 1 343 ? -6.674 4.872 19.894 1.00 89.81 343 LEU A C 1
ATOM 2628 O O . LEU A 1 343 ? -5.572 4.348 19.747 1.00 89.81 343 LEU A O 1
ATOM 2632 N N . THR A 1 344 ? -7.186 5.070 21.111 1.00 87.69 344 THR A N 1
ATOM 2633 C CA . THR A 1 344 ? -6.486 4.708 22.348 1.00 87.69 344 THR A CA 1
ATOM 2634 C C . THR A 1 344 ? -6.643 3.207 22.616 1.00 87.69 344 THR A C 1
ATOM 2636 O O . THR A 1 344 ? -7.629 2.765 23.197 1.00 87.69 344 THR A O 1
ATOM 2639 N N . GLY A 1 345 ? -5.669 2.407 22.175 1.00 85.38 345 GLY A N 1
ATOM 2640 C CA . GLY A 1 345 ? -5.659 0.942 22.325 1.00 85.38 345 GLY A CA 1
ATOM 2641 C C . GLY A 1 345 ? -6.431 0.177 21.240 1.00 85.38 345 GLY A C 1
ATOM 2642 O O . GLY A 1 345 ? -6.448 -1.052 21.254 1.00 85.38 345 GLY A O 1
ATOM 2643 N N . GLY A 1 346 ? -7.055 0.875 20.284 1.00 92.44 346 GLY A N 1
ATOM 2644 C CA . GLY A 1 346 ? -7.611 0.262 19.076 1.00 92.44 346 GLY A CA 1
ATOM 2645 C C . GLY A 1 346 ? -6.504 -0.076 18.081 1.00 92.44 346 GLY A C 1
ATOM 2646 O O . GLY A 1 346 ? -5.782 0.812 17.638 1.00 92.44 346 GLY A O 1
ATOM 2647 N N . CYS A 1 347 ? -6.360 -1.350 17.725 1.00 95.44 347 CYS A N 1
ATOM 2648 C CA . CYS A 1 347 ? -5.441 -1.825 16.693 1.00 95.44 347 CYS A CA 1
ATOM 2649 C C . CYS A 1 347 ? -6.253 -2.191 15.448 1.00 95.44 347 CYS A C 1
ATOM 2651 O O . CYS A 1 347 ? -7.052 -3.129 15.497 1.00 95.44 347 CYS A O 1
ATOM 2653 N N . ALA A 1 348 ? -6.070 -1.444 14.360 1.00 95.75 348 ALA A N 1
ATOM 2654 C CA . ALA A 1 348 ? -6.905 -1.522 13.166 1.00 95.75 348 ALA A CA 1
ATOM 2655 C C . ALA A 1 348 ? -6.088 -1.612 11.869 1.00 95.75 348 ALA A C 1
ATOM 2657 O O . ALA A 1 348 ? -5.071 -0.937 11.704 1.00 95.75 348 ALA A O 1
ATOM 2658 N N . LEU A 1 349 ? -6.598 -2.403 10.928 1.00 95.44 349 LEU A N 1
ATOM 2659 C CA . LEU A 1 349 ? -6.127 -2.535 9.554 1.00 95.44 349 LEU A CA 1
ATOM 2660 C C . LEU A 1 349 ? -7.295 -2.256 8.604 1.00 95.44 349 LEU A C 1
ATOM 2662 O O . LEU A 1 349 ? -8.387 -2.792 8.805 1.00 95.44 349 LEU A O 1
ATOM 2666 N N . VAL A 1 350 ? -7.083 -1.440 7.570 1.00 95.94 350 VAL A N 1
ATOM 2667 C CA . VAL A 1 350 ? -8.127 -1.081 6.591 1.00 95.94 350 VAL A CA 1
ATOM 2668 C C . VAL A 1 350 ? -7.537 -1.049 5.185 1.00 95.94 350 VAL A C 1
ATOM 2670 O O . VAL A 1 350 ? -6.659 -0.239 4.910 1.00 95.94 350 VAL A O 1
ATOM 2673 N N . SER A 1 351 ? -8.034 -1.882 4.274 1.00 94.88 351 SER A N 1
ATOM 2674 C CA . SER A 1 351 ? -7.625 -1.887 2.866 1.00 94.88 351 SER A CA 1
ATOM 2675 C C . SER A 1 351 ? -8.822 -1.598 1.969 1.00 94.88 351 SER A C 1
ATOM 2677 O O . SER A 1 351 ? -9.765 -2.387 1.905 1.00 94.88 351 SER A O 1
ATOM 2679 N N . CYS A 1 352 ? -8.813 -0.454 1.284 1.00 94.75 352 CYS A N 1
ATOM 2680 C CA . CYS A 1 352 ? -9.824 -0.123 0.284 1.00 94.75 352 CYS A CA 1
ATOM 2681 C C . CYS A 1 352 ? -9.296 -0.349 -1.137 1.00 94.75 352 CYS A C 1
ATOM 2683 O O . CYS A 1 352 ? -8.118 -0.159 -1.436 1.00 94.75 352 CYS A O 1
ATOM 2685 N N . PHE A 1 353 ? -10.198 -0.745 -2.025 1.00 92.75 353 PHE A N 1
ATOM 2686 C CA . PHE A 1 353 ? -9.955 -0.917 -3.446 1.00 92.75 353 PHE A CA 1
ATOM 2687 C C . PHE A 1 353 ? -10.902 0.018 -4.188 1.00 92.75 353 PHE A C 1
ATOM 2689 O O . PHE A 1 353 ? -12.120 -0.084 -4.038 1.00 92.75 353 PHE A O 1
ATOM 2696 N N . ILE A 1 354 ? -10.333 0.963 -4.929 1.00 91.12 354 ILE A N 1
ATOM 2697 C CA . ILE A 1 354 ? -11.020 2.086 -5.572 1.00 91.12 354 ILE A CA 1
ATOM 2698 C C . ILE A 1 354 ? -10.538 2.160 -7.021 1.00 91.12 354 ILE A C 1
ATOM 2700 O O . ILE A 1 354 ? -9.352 1.989 -7.302 1.00 91.12 354 ILE A O 1
ATOM 2704 N N . ARG A 1 355 ? -11.458 2.405 -7.955 1.00 85.81 355 ARG A N 1
ATOM 2705 C CA . ARG A 1 355 ? -11.164 2.420 -9.394 1.00 85.81 355 ARG A CA 1
ATOM 2706 C C . ARG A 1 355 ? -10.229 3.554 -9.803 1.00 85.81 355 ARG A C 1
ATOM 2708 O O . ARG A 1 355 ? -9.179 3.310 -10.387 1.00 85.81 355 ARG A O 1
ATOM 2715 N N . GLU A 1 356 ? -10.606 4.775 -9.443 1.00 85.56 356 GLU A N 1
ATOM 2716 C CA . GLU A 1 356 ? -9.873 6.011 -9.722 1.00 85.56 356 GLU A CA 1
ATOM 2717 C C . GLU A 1 356 ? -9.614 6.740 -8.382 1.00 85.56 356 GLU A C 1
ATOM 2719 O O . GLU A 1 356 ? -10.341 7.669 -8.030 1.00 85.56 356 GLU A O 1
ATOM 2724 N N . PRO A 1 357 ? -8.650 6.271 -7.559 1.00 89.31 357 PRO A N 1
ATOM 2725 C CA . PRO A 1 357 ? -8.236 6.976 -6.355 1.00 89.31 357 PRO A CA 1
ATOM 2726 C C . PRO A 1 357 ? -7.438 8.244 -6.686 1.00 89.31 357 PRO A C 1
ATOM 2728 O O . PRO A 1 357 ? -6.739 8.328 -7.690 1.00 89.31 357 PRO A O 1
ATOM 2731 N N . GLU A 1 358 ? -7.489 9.210 -5.781 1.00 89.81 358 GLU A N 1
ATOM 2732 C CA . GLU A 1 358 ? -6.766 10.476 -5.829 1.00 89.81 358 GLU A CA 1
ATOM 2733 C C . GLU A 1 358 ? -5.915 10.561 -4.566 1.00 89.81 358 GLU A C 1
ATOM 2735 O O . GLU A 1 358 ? -6.435 10.393 -3.458 1.00 89.81 358 GLU A O 1
ATOM 2740 N N . PHE A 1 359 ? -4.620 10.826 -4.713 1.00 88.75 359 PHE A N 1
ATOM 2741 C CA . PHE A 1 359 ? -3.685 10.907 -3.593 1.00 88.75 359 PHE A CA 1
ATOM 2742 C C . PHE A 1 359 ? -3.075 12.302 -3.465 1.00 88.75 359 PHE A C 1
ATOM 2744 O O . PHE A 1 359 ? -2.948 13.041 -4.443 1.00 88.75 359 PHE A O 1
ATOM 2751 N N . VAL A 1 360 ? -2.650 12.652 -2.252 1.00 85.62 360 VAL A N 1
ATOM 2752 C CA . VAL A 1 360 ? -1.810 13.832 -2.025 1.00 85.62 360 VAL A CA 1
ATOM 2753 C C . VAL A 1 360 ? -0.372 13.484 -2.416 1.00 85.62 360 VAL A C 1
ATOM 2755 O O . VAL A 1 360 ? 0.301 12.732 -1.718 1.00 85.62 360 VAL A O 1
ATOM 2758 N N . GLY A 1 361 ? 0.094 14.039 -3.536 1.00 76.00 361 GLY A N 1
ATOM 2759 C CA . GLY A 1 361 ? 1.465 13.860 -4.020 1.00 76.00 361 GLY A CA 1
ATOM 2760 C C . GLY A 1 361 ? 1.751 12.504 -4.685 1.00 76.00 361 GLY A C 1
ATOM 2761 O O . GLY A 1 361 ? 0.916 11.604 -4.744 1.00 76.00 361 GLY A O 1
ATOM 2762 N N . GLN A 1 362 ? 2.967 12.375 -5.220 1.00 72.38 362 GLN A N 1
ATOM 2763 C CA . GLN A 1 362 ? 3.417 11.206 -5.990 1.00 72.38 362 GLN A CA 1
ATOM 2764 C C . GLN A 1 362 ? 3.778 9.994 -5.111 1.00 72.38 362 GLN A C 1
ATOM 2766 O O . GLN A 1 362 ? 3.662 8.861 -5.571 1.00 72.38 362 GLN A O 1
ATOM 2771 N N . THR A 1 363 ? 4.166 10.210 -3.852 1.00 72.44 363 THR A N 1
ATOM 2772 C CA . THR A 1 363 ? 4.461 9.151 -2.865 1.00 72.44 363 THR A CA 1
ATOM 2773 C C . THR A 1 363 ? 3.212 8.411 -2.377 1.00 72.44 363 THR A C 1
ATOM 2775 O O . THR A 1 363 ? 3.327 7.304 -1.856 1.00 72.44 363 THR A O 1
ATOM 2778 N N . LYS A 1 364 ? 2.019 8.980 -2.621 1.00 84.50 364 LYS A N 1
ATOM 2779 C CA . LYS A 1 364 ? 0.687 8.413 -2.333 1.00 84.50 364 LYS A CA 1
ATOM 2780 C C . LYS A 1 364 ? 0.369 8.240 -0.841 1.00 84.50 364 LYS A C 1
ATOM 2782 O O . LYS A 1 364 ? -0.543 7.494 -0.494 1.00 84.50 364 LYS A O 1
ATOM 2787 N N . ASP A 1 365 ? 1.052 8.975 0.038 1.00 87.12 365 ASP A N 1
ATOM 2788 C CA . ASP A 1 365 ? 0.960 8.789 1.495 1.00 87.12 365 ASP A CA 1
ATOM 2789 C C . ASP A 1 365 ? -0.441 9.012 2.084 1.00 87.12 365 ASP A C 1
ATOM 2791 O O . ASP A 1 365 ? -0.755 8.489 3.158 1.00 87.12 365 ASP A O 1
ATOM 2795 N N . ARG A 1 366 ? -1.293 9.777 1.386 1.00 92.50 366 ARG A N 1
ATOM 2796 C CA . ARG A 1 366 ? -2.634 10.150 1.842 1.00 92.50 366 ARG A CA 1
ATOM 2797 C C . ARG A 1 366 ? -3.687 10.054 0.744 1.00 92.50 366 ARG A C 1
ATOM 2799 O O . ARG A 1 366 ? -3.526 10.659 -0.315 1.00 92.50 366 ARG A O 1
ATOM 2806 N N . LEU A 1 367 ? -4.810 9.390 1.029 1.00 95.06 367 LEU A N 1
ATOM 2807 C CA . LEU A 1 367 ? -5.966 9.335 0.124 1.00 95.06 367 LEU A CA 1
ATOM 2808 C C . LEU A 1 367 ? -6.843 10.596 0.247 1.00 95.06 367 LEU A C 1
ATOM 2810 O O . LEU A 1 367 ? -7.281 10.959 1.345 1.00 95.06 367 LEU A O 1
ATOM 2814 N N . ALA A 1 368 ? -7.136 11.225 -0.892 1.00 94.81 368 ALA A N 1
ATOM 2815 C CA . ALA A 1 368 ? -7.948 12.434 -1.023 1.00 94.81 368 ALA A CA 1
ATOM 2816 C C . ALA A 1 368 ? -9.369 12.182 -1.573 1.00 94.81 368 ALA A C 1
ATOM 2818 O O . ALA A 1 368 ? -10.259 12.986 -1.293 1.00 94.81 368 ALA A O 1
ATOM 2819 N N . THR A 1 369 ? -9.608 11.073 -2.293 1.00 93.56 369 THR A N 1
ATOM 2820 C CA . THR A 1 369 ? -10.900 10.748 -2.939 1.00 93.56 369 THR A CA 1
ATOM 2821 C C . THR A 1 369 ? -12.083 10.903 -1.988 1.00 93.56 369 THR A C 1
ATOM 2823 O O . THR A 1 369 ? -12.227 10.142 -1.027 1.00 93.56 369 THR A O 1
ATOM 2826 N N . THR A 1 370 ? -12.964 11.860 -2.264 1.00 91.69 370 THR A N 1
ATOM 2827 C CA . THR A 1 370 ? -14.046 12.266 -1.352 1.00 91.69 370 THR A CA 1
ATOM 2828 C C . THR A 1 370 ? -15.055 11.146 -1.077 1.00 91.69 370 THR A C 1
ATOM 2830 O O . THR A 1 370 ? -15.396 10.887 0.079 1.00 91.69 370 THR A O 1
ATOM 2833 N N . ASP A 1 371 ? -15.478 10.425 -2.118 1.00 93.25 371 ASP A N 1
ATOM 2834 C CA . ASP A 1 371 ? -16.482 9.356 -2.027 1.00 93.25 371 ASP A CA 1
ATOM 2835 C C . ASP A 1 371 ? -16.028 8.144 -1.192 1.00 93.25 371 ASP A C 1
ATOM 2837 O O . ASP A 1 371 ? -16.861 7.434 -0.622 1.00 93.25 371 ASP A O 1
ATOM 2841 N N . ALA A 1 372 ? -14.715 7.928 -1.045 1.00 95.12 372 ALA A N 1
ATOM 2842 C CA . ALA A 1 372 ? -14.167 6.803 -0.287 1.00 95.12 372 ALA A CA 1
ATOM 2843 C C . ALA A 1 372 ? -14.642 6.793 1.176 1.00 95.12 372 ALA A C 1
ATOM 2845 O O . ALA A 1 372 ? -14.904 5.727 1.730 1.00 95.12 372 ALA A O 1
ATOM 2846 N N . ALA A 1 373 ? -14.826 7.970 1.787 1.00 95.94 373 ALA A N 1
ATOM 2847 C CA . ALA A 1 373 ? -15.353 8.082 3.146 1.00 95.94 373 ALA A CA 1
ATOM 2848 C C . ALA A 1 373 ? -16.787 7.534 3.256 1.00 95.94 373 ALA A C 1
ATOM 2850 O O . ALA A 1 373 ? -17.105 6.794 4.186 1.00 95.94 373 ALA A O 1
ATOM 2851 N N . ARG A 1 374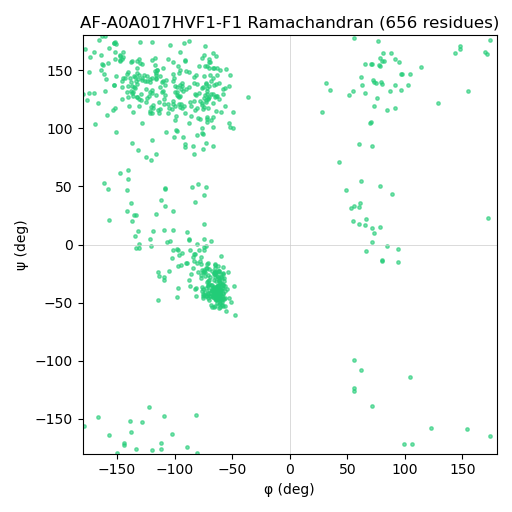 ? -17.646 7.859 2.281 1.00 95.94 374 ARG A N 1
ATOM 2852 C CA . ARG A 1 374 ? -19.049 7.425 2.233 1.00 95.94 374 ARG A CA 1
ATOM 2853 C C . ARG A 1 374 ? -19.162 5.925 1.958 1.00 95.94 374 ARG A C 1
ATOM 2855 O O . ARG A 1 374 ? -19.941 5.244 2.624 1.00 95.94 374 ARG A O 1
ATOM 2862 N N . LEU A 1 375 ? -18.383 5.422 0.997 1.00 96.00 375 LEU A N 1
ATOM 2863 C CA . LEU A 1 375 ? -18.362 4.005 0.625 1.00 96.00 375 LEU A CA 1
ATOM 2864 C C . LEU A 1 375 ? -17.860 3.133 1.786 1.00 96.00 375 LEU A C 1
ATOM 2866 O O . LEU A 1 375 ? -18.503 2.141 2.125 1.00 96.00 375 LEU A O 1
ATOM 2870 N N . VAL A 1 376 ? -16.765 3.526 2.449 1.00 97.31 376 VAL A N 1
ATOM 2871 C CA . VAL A 1 376 ? -16.225 2.778 3.595 1.00 97.31 376 VAL A CA 1
ATOM 2872 C C . VAL A 1 376 ? -17.136 2.874 4.822 1.00 97.31 376 VAL A C 1
ATOM 2874 O O . VAL A 1 376 ? -17.379 1.844 5.448 1.00 97.31 376 VAL A O 1
ATOM 2877 N N . GLU A 1 377 ? -17.706 4.046 5.150 1.00 97.00 377 GLU A N 1
ATOM 2878 C CA . GLU A 1 377 ? -18.645 4.140 6.281 1.00 97.00 377 GLU A CA 1
ATOM 2879 C C . GLU A 1 377 ? -19.850 3.211 6.071 1.00 97.00 377 GLU A C 1
ATOM 2881 O O . GLU A 1 377 ? -20.161 2.384 6.930 1.00 97.00 377 GLU A O 1
ATOM 2886 N N . GLY A 1 378 ? -20.510 3.320 4.912 1.00 95.50 378 GLY A N 1
ATOM 2887 C CA . GLY A 1 378 ? -21.693 2.522 4.604 1.00 95.50 378 GLY A CA 1
ATOM 2888 C C . GLY A 1 378 ? -21.395 1.026 4.480 1.00 95.50 378 GLY A C 1
ATOM 2889 O O . GLY A 1 378 ? -22.253 0.206 4.793 1.00 95.50 378 GLY A O 1
ATOM 2890 N N . ALA A 1 379 ? -20.192 0.638 4.049 1.00 96.19 379 ALA A N 1
ATOM 2891 C CA . ALA A 1 379 ? -19.785 -0.763 4.000 1.00 96.19 379 ALA A CA 1
ATOM 2892 C C . ALA A 1 379 ? -19.624 -1.362 5.405 1.00 96.19 379 ALA A C 1
ATOM 2894 O O . ALA A 1 379 ? -20.230 -2.391 5.698 1.00 96.19 379 ALA A O 1
ATOM 2895 N N . VAL A 1 380 ? -18.852 -0.703 6.273 1.00 97.25 380 VAL A N 1
ATOM 2896 C CA . VAL A 1 380 ? -18.438 -1.247 7.577 1.00 97.25 380 VAL A CA 1
ATOM 2897 C C . VAL A 1 380 ? -19.563 -1.211 8.611 1.00 97.25 380 VAL A C 1
ATOM 2899 O O . VAL A 1 380 ? -19.682 -2.134 9.418 1.00 97.25 380 VAL A O 1
ATOM 2902 N N . ARG A 1 381 ? -20.398 -0.162 8.594 1.00 95.00 381 ARG A N 1
ATOM 2903 C CA . ARG A 1 381 ? -21.373 0.120 9.657 1.00 95.00 381 ARG A CA 1
ATOM 2904 C C . ARG A 1 381 ? -22.319 -1.043 9.950 1.00 95.00 381 ARG A C 1
ATOM 2906 O O . ARG A 1 381 ? -22.342 -1.512 11.081 1.00 95.00 381 ARG A O 1
ATOM 2913 N N . ASP A 1 382 ? -23.057 -1.527 8.954 1.00 91.38 382 ASP A N 1
ATOM 2914 C CA . ASP A 1 382 ? -24.110 -2.534 9.174 1.00 91.38 382 ASP A CA 1
ATOM 2915 C C . ASP A 1 382 ? -23.539 -3.851 9.734 1.00 91.38 382 ASP A C 1
ATOM 2917 O O . ASP A 1 382 ? -24.152 -4.508 10.576 1.00 91.38 382 ASP A O 1
ATOM 2921 N N . HIS A 1 383 ? -22.322 -4.210 9.308 1.00 95.25 383 HIS A N 1
ATOM 2922 C CA . HIS A 1 383 ? -21.601 -5.381 9.808 1.00 95.25 383 HIS A CA 1
ATOM 2923 C C . HIS A 1 383 ? -21.114 -5.177 11.247 1.00 95.25 383 HIS A C 1
ATOM 2925 O O . HIS A 1 383 ? -21.100 -6.131 12.024 1.00 95.25 383 HIS A O 1
ATOM 2931 N N . PHE A 1 384 ? -20.734 -3.952 11.619 1.00 96.00 384 PHE A N 1
ATOM 2932 C CA . PHE A 1 384 ? -20.307 -3.626 12.978 1.00 96.00 384 PHE A CA 1
ATOM 2933 C C . PHE A 1 384 ? -21.490 -3.559 13.948 1.00 96.00 384 PHE A C 1
ATOM 2935 O O . PHE A 1 384 ? -21.424 -4.153 15.022 1.00 96.00 384 PHE A O 1
ATOM 2942 N N . ASP A 1 385 ? -22.601 -2.939 13.540 1.00 93.94 385 ASP A N 1
ATOM 2943 C CA . ASP A 1 385 ? -23.856 -2.907 14.299 1.00 93.94 385 ASP A CA 1
ATOM 2944 C C . ASP A 1 385 ? -24.361 -4.347 14.564 1.00 93.94 385 ASP A C 1
ATOM 2946 O O . ASP A 1 385 ? -24.726 -4.687 15.694 1.00 93.94 385 ASP A O 1
ATOM 2950 N N . HIS A 1 386 ? -24.275 -5.240 13.567 1.00 93.88 386 HIS A N 1
ATOM 2951 C CA . HIS A 1 386 ? -24.561 -6.671 13.736 1.00 93.88 386 HIS A CA 1
ATOM 2952 C C . HIS A 1 386 ? -23.554 -7.388 14.658 1.00 93.88 386 HIS A C 1
ATOM 2954 O O . HIS A 1 386 ? -23.956 -8.157 15.533 1.00 93.88 386 HIS A O 1
ATOM 2960 N N . TRP A 1 387 ? -22.249 -7.135 14.507 1.00 95.00 387 TRP A N 1
ATOM 2961 C CA . TRP A 1 387 ? -21.206 -7.766 15.324 1.00 95.00 387 TRP A CA 1
ATOM 2962 C C . TRP A 1 387 ? -21.302 -7.388 16.808 1.00 95.00 387 TRP A C 1
ATOM 2964 O O . TRP A 1 387 ? -21.134 -8.262 17.664 1.00 95.00 387 TRP A O 1
ATOM 2974 N N . LEU A 1 388 ? -21.624 -6.124 17.114 1.00 93.69 388 LEU A N 1
ATOM 2975 C CA . LEU A 1 388 ? -21.865 -5.635 18.475 1.00 93.69 388 LEU A CA 1
ATOM 2976 C C . LEU A 1 388 ? -23.091 -6.313 19.107 1.00 93.69 388 LEU A C 1
ATOM 2978 O O . LEU A 1 388 ? -23.034 -6.735 20.263 1.00 93.69 388 LEU A O 1
ATOM 2982 N N . ALA A 1 389 ? -24.176 -6.475 18.340 1.00 91.25 389 ALA A N 1
ATOM 2983 C CA . ALA A 1 389 ? -25.381 -7.172 18.789 1.00 91.25 389 ALA A CA 1
ATOM 2984 C C . ALA A 1 389 ? -25.157 -8.681 19.014 1.00 91.25 389 ALA A C 1
ATOM 2986 O O . ALA A 1 389 ? -25.732 -9.253 19.939 1.00 91.25 389 ALA A O 1
ATOM 2987 N N . ALA A 1 390 ? -24.310 -9.325 18.205 1.00 92.00 390 ALA A N 1
ATOM 2988 C CA . ALA A 1 390 ? -23.979 -10.744 18.342 1.00 92.00 390 ALA A CA 1
ATOM 2989 C C . ALA A 1 390 ? -22.997 -11.030 19.498 1.00 92.00 390 ALA A C 1
ATOM 2991 O O . ALA A 1 390 ? -23.158 -12.013 20.218 1.00 92.00 390 ALA A O 1
ATOM 2992 N N . ASN A 1 391 ? -21.988 -10.174 19.705 1.00 88.69 391 ASN A N 1
ATOM 2993 C CA . ASN A 1 391 ? -20.882 -10.405 20.645 1.00 88.69 391 ASN A CA 1
ATOM 2994 C C . ASN A 1 391 ? -20.969 -9.513 21.894 1.00 88.69 391 ASN A C 1
ATOM 2996 O O . ASN A 1 391 ? -19.981 -8.901 22.306 1.00 88.69 391 ASN A O 1
ATOM 3000 N N . THR A 1 392 ? -22.149 -9.456 22.519 1.00 90.19 392 THR A N 1
ATOM 3001 C CA . THR A 1 392 ? -22.489 -8.525 23.618 1.00 90.19 392 THR A CA 1
ATOM 3002 C C . THR A 1 392 ? -21.461 -8.457 24.756 1.00 90.19 392 THR A C 1
ATOM 3004 O O . THR A 1 392 ? -21.204 -7.374 25.280 1.00 90.19 392 THR A O 1
ATOM 3007 N N . LYS A 1 393 ? -20.817 -9.581 25.112 1.00 92.19 393 LYS A N 1
ATOM 3008 C CA . LYS A 1 393 ? -19.741 -9.641 26.122 1.00 92.19 393 LYS A CA 1
ATOM 3009 C C . LYS A 1 393 ? -18.527 -8.784 25.735 1.00 92.19 393 LYS A C 1
ATOM 3011 O O . LYS A 1 393 ? -18.061 -7.985 26.544 1.00 92.19 393 LYS A O 1
ATOM 3016 N N . SER A 1 394 ? -18.018 -8.944 24.514 1.00 93.12 394 SER A N 1
ATOM 3017 C CA . SER A 1 394 ? -16.874 -8.169 24.015 1.00 93.12 394 SER A CA 1
ATOM 3018 C C . SER A 1 394 ? -17.278 -6.743 23.659 1.00 93.12 394 SER A C 1
ATOM 3020 O O . SER A 1 394 ? -16.551 -5.813 23.987 1.00 93.12 394 SER A O 1
ATOM 3022 N N . ALA A 1 395 ? -18.465 -6.551 23.077 1.00 93.25 395 ALA A N 1
ATOM 3023 C CA . ALA A 1 395 ? -19.023 -5.231 22.798 1.00 93.25 395 ALA A CA 1
ATOM 3024 C C . ALA A 1 395 ? -19.172 -4.381 24.075 1.00 93.25 395 ALA A C 1
ATOM 3026 O O . ALA A 1 395 ? -18.798 -3.211 24.079 1.00 93.25 395 ALA A O 1
ATOM 3027 N N . GLY A 1 396 ? -19.643 -4.978 25.178 1.00 93.19 396 GLY A N 1
ATOM 3028 C CA . GLY A 1 396 ? -19.697 -4.336 26.495 1.00 93.19 396 GLY A CA 1
ATOM 3029 C C . GLY A 1 396 ? -18.310 -3.985 27.039 1.00 93.19 396 GLY A C 1
ATOM 3030 O O . GLY A 1 396 ? -18.066 -2.832 27.377 1.00 93.19 396 GLY A O 1
ATOM 3031 N N . ALA A 1 397 ? -17.370 -4.935 27.036 1.00 93.88 397 ALA A N 1
ATOM 3032 C CA . ALA A 1 397 ? -16.012 -4.695 27.534 1.00 93.88 397 ALA A CA 1
ATOM 3033 C C . ALA A 1 397 ? -15.253 -3.606 26.742 1.00 93.88 397 ALA A C 1
ATOM 3035 O O . ALA A 1 397 ? -14.528 -2.806 27.334 1.00 93.88 397 ALA A O 1
ATOM 3036 N N . ILE A 1 398 ? -15.450 -3.543 25.419 1.00 94.50 398 ILE A N 1
ATOM 3037 C CA . ILE A 1 398 ? -14.918 -2.476 24.554 1.00 94.50 398 ILE A CA 1
ATOM 3038 C C . ILE A 1 398 ? -15.588 -1.136 24.884 1.00 94.50 398 ILE A C 1
ATOM 3040 O O . ILE A 1 398 ? -14.897 -0.129 25.026 1.00 94.50 398 ILE A O 1
ATOM 3044 N N . LEU A 1 399 ? -16.917 -1.112 25.040 1.00 94.75 399 LEU A N 1
ATOM 3045 C CA . LEU A 1 399 ? -17.661 0.102 25.379 1.00 94.75 399 LEU A CA 1
ATOM 3046 C C . LEU A 1 399 ? -17.212 0.689 26.727 1.00 94.75 399 LEU A C 1
ATOM 3048 O O . LEU A 1 399 ? -16.922 1.882 26.799 1.00 94.75 399 LEU A O 1
ATOM 3052 N N . ASP A 1 400 ? -17.100 -0.135 27.770 1.00 94.00 400 ASP A N 1
ATOM 3053 C CA . ASP A 1 400 ? -16.689 0.305 29.108 1.00 94.00 400 ASP A CA 1
ATOM 3054 C C . ASP A 1 400 ? -15.237 0.822 29.123 1.00 94.00 400 ASP A C 1
ATOM 3056 O O . ASP A 1 400 ? -14.947 1.848 29.745 1.00 94.00 400 ASP A O 1
ATOM 3060 N N . PHE A 1 401 ? -14.330 0.178 28.377 1.00 93.94 401 PHE A N 1
ATOM 3061 C CA . PHE A 1 401 ? -12.957 0.661 28.179 1.00 93.94 401 PHE A CA 1
ATOM 3062 C C . PHE A 1 401 ? -12.916 2.035 27.491 1.00 93.94 401 PHE A C 1
ATOM 3064 O O . PHE A 1 401 ? -12.201 2.935 27.937 1.00 93.94 401 PHE A O 1
ATOM 3071 N N . LEU A 1 402 ? -13.704 2.227 26.431 1.00 94.56 402 LEU A N 1
ATOM 3072 C CA . LEU A 1 402 ? -13.752 3.490 25.691 1.00 94.56 402 LEU A CA 1
ATOM 3073 C C . LEU A 1 402 ? -14.418 4.618 26.490 1.00 94.56 402 LEU A C 1
ATOM 3075 O O . LEU A 1 402 ? -13.980 5.764 26.403 1.00 94.56 402 LEU A O 1
ATOM 3079 N N . ILE A 1 403 ? -15.416 4.301 27.321 1.00 94.69 403 ILE A N 1
ATOM 3080 C CA . ILE A 1 403 ? -16.002 5.249 28.278 1.00 94.69 403 ILE A CA 1
ATOM 3081 C C . ILE A 1 403 ? -14.955 5.682 29.308 1.00 94.69 403 ILE A C 1
ATOM 3083 O O . ILE A 1 403 ? -14.794 6.880 29.530 1.00 94.69 403 ILE A O 1
ATOM 3087 N N . LEU A 1 404 ? -14.179 4.750 29.873 1.00 93.56 404 LEU A N 1
ATOM 3088 C CA . LEU A 1 404 ? -13.097 5.078 30.808 1.00 93.56 404 LEU A CA 1
ATOM 3089 C C . LEU A 1 404 ? -12.051 6.022 30.179 1.00 93.56 404 LEU A C 1
ATOM 3091 O O . LEU A 1 404 ? -11.560 6.932 30.852 1.00 93.56 404 LEU A O 1
ATOM 3095 N N . ARG A 1 405 ? -11.740 5.857 28.884 1.00 92.81 405 ARG A N 1
ATOM 3096 C CA . ARG A 1 405 ? -10.858 6.778 28.143 1.00 92.81 405 ARG A CA 1
ATOM 3097 C C . ARG A 1 405 ? -11.498 8.141 27.878 1.00 92.81 405 ARG A C 1
ATOM 3099 O O . ARG A 1 405 ? -10.835 9.152 28.115 1.00 92.81 405 ARG A O 1
ATOM 3106 N N . ALA A 1 406 ? -12.776 8.189 27.506 1.00 94.12 406 ALA A N 1
ATOM 3107 C CA . ALA A 1 406 ? -13.510 9.445 27.346 1.00 94.12 406 ALA A CA 1
ATOM 3108 C C . ALA A 1 406 ? -13.583 10.240 28.666 1.00 94.12 406 ALA A C 1
ATOM 3110 O O . ALA A 1 406 ? -13.307 11.442 28.681 1.00 94.12 406 ALA A O 1
ATOM 3111 N N . GLU A 1 407 ? -13.859 9.574 29.793 1.00 94.12 407 GLU A N 1
ATOM 3112 C CA . GLU A 1 407 ? -13.853 10.192 31.124 1.00 94.12 407 GLU A CA 1
ATOM 3113 C C . GLU A 1 407 ? -12.455 10.690 31.523 1.00 94.12 407 GLU A C 1
ATOM 3115 O O . GLU A 1 407 ? -12.316 11.812 32.014 1.00 94.12 407 GLU A O 1
ATOM 3120 N N . GLU A 1 408 ? -11.398 9.914 31.259 1.00 92.12 408 GLU A N 1
ATOM 3121 C CA . GLU A 1 408 ? -10.017 10.348 31.489 1.00 92.12 408 GLU A CA 1
ATOM 3122 C C . GLU A 1 408 ? -9.650 11.581 30.641 1.00 92.12 408 GLU A C 1
ATOM 3124 O O . GLU A 1 408 ? -9.063 12.538 31.158 1.00 92.12 408 GLU A O 1
ATOM 3129 N N . ARG A 1 409 ? -10.024 11.600 29.357 1.00 93.12 409 ARG A N 1
ATOM 3130 C CA . ARG A 1 409 ? -9.812 12.731 28.443 1.00 93.12 409 ARG A CA 1
ATOM 3131 C C . ARG A 1 409 ? -10.545 13.989 28.915 1.00 93.12 409 ARG A C 1
ATOM 3133 O O . ARG A 1 409 ? -9.959 15.077 28.908 1.00 93.12 409 ARG A O 1
ATOM 3140 N N . ILE A 1 410 ? -11.795 13.851 29.361 1.00 92.00 410 ILE A N 1
ATOM 3141 C CA . ILE A 1 410 ? -12.599 14.948 29.917 1.00 92.00 410 ILE A CA 1
ATOM 3142 C C . ILE A 1 410 ? -11.967 15.477 31.209 1.00 92.00 410 ILE A C 1
ATOM 3144 O O . ILE A 1 410 ? -11.752 16.687 31.320 1.00 92.00 410 ILE A O 1
ATOM 3148 N N . ARG A 1 411 ? -11.574 14.598 32.141 1.00 93.19 411 ARG A N 1
ATOM 3149 C CA . ARG A 1 411 ? -10.910 14.985 33.398 1.00 93.19 411 ARG A CA 1
ATOM 3150 C C . ARG A 1 411 ? -9.606 15.746 33.133 1.00 93.19 411 ARG A C 1
ATOM 3152 O O . ARG A 1 411 ? -9.445 16.869 33.606 1.00 93.19 411 ARG A O 1
ATOM 3159 N N . ARG A 1 412 ? -8.735 15.216 32.261 1.00 90.06 412 ARG A N 1
ATOM 3160 C CA . ARG A 1 412 ? -7.481 15.869 31.829 1.00 90.06 412 ARG A CA 1
ATOM 3161 C C . ARG A 1 412 ? -7.709 17.237 31.161 1.00 90.06 412 ARG A C 1
ATOM 3163 O O . ARG A 1 412 ? -6.832 18.102 31.225 1.00 90.06 412 ARG A O 1
ATOM 3170 N N . ARG A 1 413 ? -8.860 17.469 30.508 1.00 88.50 413 ARG A N 1
ATOM 3171 C CA . ARG A 1 413 ? -9.245 18.793 29.974 1.00 88.50 413 ARG A CA 1
ATOM 3172 C C . ARG A 1 413 ? -9.697 19.738 31.093 1.00 88.50 413 ARG A C 1
ATOM 3174 O O . ARG A 1 413 ? -9.221 20.872 31.144 1.00 88.50 413 ARG A O 1
ATOM 3181 N N . GLN A 1 414 ? -10.549 19.271 32.006 1.00 89.19 414 GLN A N 1
ATOM 3182 C CA . GLN A 1 414 ? -11.043 20.048 33.150 1.00 89.19 414 GLN A CA 1
ATOM 3183 C C . GLN A 1 414 ? -9.909 20.485 34.093 1.00 89.19 414 GLN A C 1
ATOM 3185 O O . GLN A 1 414 ? -9.877 21.645 34.505 1.00 89.19 414 GLN A O 1
ATOM 3190 N N . GLU A 1 415 ? -8.938 19.608 34.366 1.00 87.44 415 GLU A N 1
ATOM 3191 C CA . GLU A 1 415 ? -7.717 19.907 35.131 1.00 87.44 415 GLU A CA 1
ATOM 3192 C C . GLU A 1 415 ? -6.940 21.083 34.495 1.00 87.44 415 GLU A C 1
ATOM 3194 O O . GLU A 1 415 ? -6.682 22.102 35.145 1.00 87.44 415 GLU A O 1
ATOM 3199 N N . LYS A 1 416 ? -6.646 20.996 33.187 1.00 81.19 416 LYS A N 1
ATOM 3200 C CA . LYS A 1 416 ? -5.929 22.040 32.425 1.00 81.19 416 LYS A CA 1
ATOM 3201 C C . LYS A 1 416 ? -6.694 23.364 32.352 1.00 81.19 416 LYS A C 1
ATOM 3203 O O . LYS A 1 416 ? -6.088 24.433 32.438 1.00 81.19 416 LYS A O 1
ATOM 3208 N N . GLU A 1 417 ? -8.016 23.319 32.202 1.00 78.56 417 GLU A N 1
ATOM 3209 C CA . GLU A 1 417 ? -8.854 24.519 32.247 1.00 78.56 417 GLU A CA 1
ATOM 3210 C C . GLU A 1 417 ? -8.883 25.158 33.636 1.00 78.56 417 GLU A C 1
ATOM 3212 O O . GLU A 1 417 ? -8.821 26.381 33.740 1.00 78.56 417 GLU A O 1
ATOM 3217 N N . THR A 1 418 ? -8.949 24.358 34.698 1.00 70.00 418 THR A N 1
ATOM 3218 C CA . THR A 1 418 ? -8.985 24.849 36.083 1.00 70.00 418 THR A CA 1
ATOM 3219 C C . THR A 1 418 ? -7.675 25.537 36.453 1.00 70.00 418 THR A C 1
ATOM 3221 O O . THR A 1 418 ? -7.699 26.641 36.998 1.00 70.00 418 THR A O 1
ATOM 3224 N N . ALA A 1 419 ? -6.535 24.972 36.043 1.00 62.50 419 ALA A N 1
ATOM 3225 C CA . ALA A 1 419 ? -5.228 25.613 36.185 1.00 62.50 419 ALA A CA 1
ATOM 3226 C C . ALA A 1 419 ? -5.164 26.983 35.472 1.00 62.50 419 ALA A C 1
ATOM 3228 O O . ALA A 1 419 ? -4.750 27.979 36.068 1.00 62.50 419 ALA A O 1
ATOM 3229 N N . ARG A 1 420 ? -5.654 27.073 34.224 1.00 59.59 420 ARG A N 1
ATOM 3230 C CA . ARG A 1 420 ? -5.729 28.342 33.467 1.00 59.59 420 ARG A CA 1
ATOM 3231 C C . ARG A 1 420 ? -6.685 29.358 34.101 1.00 59.59 420 ARG A C 1
ATOM 3233 O O . ARG A 1 420 ? -6.370 30.547 34.145 1.00 59.59 420 ARG A O 1
ATOM 3240 N N . LYS A 1 421 ? -7.837 28.910 34.607 1.00 56.22 421 LYS A N 1
ATOM 3241 C CA . LYS A 1 421 ? -8.824 29.759 35.297 1.00 56.22 421 LYS A CA 1
ATOM 3242 C C . LYS A 1 421 ? -8.263 30.302 36.616 1.00 56.22 421 LYS A C 1
ATOM 3244 O O . LYS A 1 421 ? -8.459 31.481 36.896 1.00 56.22 421 LYS A O 1
ATOM 3249 N N . SER A 1 422 ? -7.499 29.496 37.358 1.00 55.25 422 SER A N 1
ATOM 3250 C CA . SER A 1 422 ? -6.775 29.924 38.563 1.00 55.25 422 SER A CA 1
ATOM 3251 C C . SER A 1 422 ? -5.766 31.040 38.253 1.00 55.25 422 SER A C 1
ATOM 3253 O O . SER A 1 422 ? -5.882 32.137 38.794 1.00 55.25 422 SER A O 1
ATOM 3255 N N . ALA A 1 423 ? -4.865 30.824 37.285 1.00 50.41 423 ALA A N 1
ATOM 3256 C CA . ALA A 1 423 ? -3.843 31.807 36.902 1.00 50.41 423 ALA A CA 1
ATOM 3257 C C . ALA A 1 423 ? -4.412 33.131 36.346 1.00 50.41 423 ALA A C 1
ATOM 3259 O O . ALA A 1 423 ? -3.787 34.182 36.473 1.00 50.41 423 ALA A O 1
ATOM 3260 N N . THR A 1 424 ? -5.602 33.098 35.733 1.00 46.78 424 THR A N 1
ATOM 3261 C CA . THR A 1 424 ? -6.231 34.278 35.106 1.00 46.78 424 THR A CA 1
ATOM 3262 C C . THR A 1 424 ? -7.132 35.063 36.074 1.00 46.78 424 THR A C 1
ATOM 3264 O O . THR A 1 424 ? -7.465 36.224 35.820 1.00 46.78 424 THR A O 1
ATOM 3267 N N . ARG A 1 425 ? -7.527 34.474 37.213 1.00 48.19 425 ARG A N 1
ATOM 3268 C CA . ARG A 1 425 ? -8.353 35.135 38.236 1.00 48.19 425 ARG A CA 1
ATOM 3269 C C . ARG A 1 425 ? -7.497 36.125 39.034 1.00 48.19 425 ARG A C 1
ATOM 3271 O O . ARG A 1 425 ? -7.040 35.808 40.127 1.00 48.19 425 ARG A O 1
ATOM 3278 N N . LYS A 1 426 ? -7.301 37.337 38.483 1.00 46.34 426 LYS A N 1
ATOM 3279 C CA . LYS A 1 426 ? -6.634 38.479 39.150 1.00 46.34 426 LYS A CA 1
ATOM 3280 C C . LYS A 1 426 ? -6.980 38.508 40.640 1.00 46.34 426 LYS A C 1
ATOM 3282 O O . LYS A 1 426 ? -8.162 38.561 40.981 1.00 46.34 426 LYS A O 1
ATOM 3287 N N . LEU A 1 427 ? -5.955 38.548 41.496 1.00 48.78 427 LEU A N 1
ATOM 3288 C CA . LEU A 1 427 ? -6.056 38.448 42.957 1.00 48.78 427 LEU A CA 1
ATOM 3289 C C . LEU A 1 427 ? -6.636 39.717 43.627 1.00 48.78 427 LEU A C 1
ATOM 3291 O O . LEU A 1 427 ? -6.089 40.250 44.589 1.00 48.78 427 LEU A O 1
ATOM 3295 N N . ARG A 1 428 ? -7.767 40.222 43.122 1.00 49.38 428 ARG A N 1
ATOM 3296 C CA . ARG A 1 428 ? -8.597 41.203 43.826 1.00 49.38 428 ARG A CA 1
ATOM 3297 C C . ARG A 1 428 ? -9.181 40.522 45.059 1.00 49.38 428 ARG A C 1
ATOM 3299 O O . ARG A 1 428 ? -10.155 39.792 44.926 1.00 49.38 428 ARG A O 1
ATOM 3306 N N . LEU A 1 429 ? -8.590 40.780 46.227 1.00 53.28 429 LEU A N 1
ATOM 3307 C CA . LEU A 1 429 ? -9.084 40.377 47.550 1.00 53.28 429 LEU A CA 1
ATOM 3308 C C . LEU A 1 429 ? -10.552 40.823 47.727 1.00 53.28 429 LEU A C 1
ATOM 3310 O O . LEU A 1 429 ? -10.787 42.009 47.987 1.00 53.28 429 LEU A O 1
ATOM 3314 N N . PRO A 1 430 ? -11.555 39.933 47.571 1.00 50.47 430 PRO A N 1
ATOM 3315 C CA . PRO A 1 430 ? -12.940 40.372 47.450 1.00 50.47 430 PRO A CA 1
ATOM 3316 C C . PRO A 1 430 ? -13.455 40.923 48.781 1.00 50.47 430 PRO A C 1
ATOM 3318 O O . PRO A 1 430 ? -13.360 40.265 49.814 1.00 50.47 430 PRO A O 1
ATOM 3321 N N . GLY A 1 431 ? -13.999 42.140 48.764 1.00 59.91 431 GLY A N 1
ATOM 3322 C CA . GLY A 1 431 ? -14.712 42.722 49.906 1.00 59.91 431 GLY A CA 1
ATOM 3323 C C . GLY A 1 431 ? -13.869 43.150 51.117 1.00 59.91 431 GLY A C 1
ATOM 3324 O O . GLY A 1 431 ? -14.461 43.623 52.082 1.00 59.91 431 GLY A O 1
ATOM 3325 N N . LYS A 1 432 ? -12.530 43.028 51.090 1.00 67.12 432 LYS A N 1
ATOM 3326 C CA . LYS A 1 432 ? -11.647 43.493 52.186 1.00 67.12 432 LYS A CA 1
ATOM 3327 C C . LYS A 1 432 ? -10.724 44.651 51.806 1.00 67.12 432 LYS A C 1
ATOM 3329 O O . LYS A 1 432 ? -10.664 45.628 52.545 1.00 67.12 432 LYS A O 1
ATOM 3334 N N . LEU A 1 433 ? -10.022 44.571 50.673 1.00 77.69 433 LEU A N 1
ATOM 3335 C CA . LEU A 1 433 ? -9.163 45.671 50.225 1.00 77.69 433 LEU A CA 1
ATOM 3336 C C . LEU A 1 433 ? -10.026 46.834 49.714 1.00 77.69 433 LEU A C 1
ATOM 3338 O O . LEU A 1 433 ? -10.835 46.669 48.800 1.00 77.69 433 LEU A O 1
ATOM 3342 N N . VAL A 1 434 ? -9.826 48.018 50.285 1.00 81.00 434 VAL A N 1
ATOM 3343 C CA . VAL A 1 434 ? -10.445 49.269 49.846 1.00 81.00 434 VAL A CA 1
ATOM 3344 C C . VAL A 1 434 ? -9.412 50.029 49.016 1.00 81.00 434 VAL A C 1
ATOM 3346 O O . VAL A 1 434 ? -8.574 50.763 49.538 1.00 81.00 434 VAL A O 1
ATOM 3349 N N . ASP A 1 435 ? -9.460 49.807 47.706 1.00 82.12 435 ASP A N 1
ATOM 3350 C CA . ASP A 1 435 ? -8.469 50.289 46.736 1.00 82.12 435 ASP A CA 1
ATOM 3351 C C . ASP A 1 435 ? -8.411 51.830 46.632 1.00 82.12 435 ASP A C 1
ATOM 3353 O O . ASP A 1 435 ? -9.335 52.530 47.074 1.00 82.12 435 ASP A O 1
ATOM 3357 N N . CYS A 1 436 ? -7.324 52.359 46.068 1.00 80.81 436 CYS A N 1
ATOM 3358 C CA . CYS A 1 436 ? -7.194 53.768 45.674 1.00 80.81 436 CYS A CA 1
ATOM 3359 C C . CYS A 1 436 ? -7.616 53.966 44.201 1.00 80.81 436 CYS A C 1
ATOM 3361 O O . CYS A 1 436 ? -7.924 52.996 43.509 1.00 80.81 436 CYS A O 1
ATOM 3363 N N . SER A 1 437 ? -7.690 55.210 43.710 1.00 81.94 437 SER A N 1
ATOM 3364 C CA . SER A 1 437 ? -8.071 55.479 42.310 1.00 81.94 437 SER A CA 1
ATOM 3365 C C . SER A 1 437 ? -6.893 55.674 41.346 1.00 81.94 437 SER A C 1
ATOM 3367 O O . SER A 1 437 ? -7.121 55.774 40.141 1.00 81.94 437 SER A O 1
ATOM 3369 N N . ALA A 1 438 ? -5.655 55.765 41.837 1.00 79.56 438 ALA A N 1
ATOM 3370 C CA . ALA A 1 438 ? -4.458 55.810 41.003 1.00 79.56 438 ALA A CA 1
ATOM 3371 C C . ALA A 1 438 ? -4.052 54.401 40.541 1.00 79.56 438 ALA A C 1
ATOM 3373 O O . ALA A 1 438 ? -4.057 53.447 41.312 1.00 79.56 438 ALA A O 1
ATOM 3374 N N . SER A 1 439 ? -3.665 54.271 39.271 1.00 71.19 439 SER A N 1
ATOM 3375 C CA . SER A 1 439 ? -3.190 53.011 38.677 1.00 71.19 439 SER A CA 1
ATOM 3376 C C . SER A 1 439 ? -1.664 52.842 38.713 1.00 71.19 439 SER A C 1
ATOM 3378 O O . SER A 1 439 ? -1.152 51.784 38.349 1.00 71.19 439 SER A O 1
ATOM 3380 N N . SER A 1 440 ? -0.930 53.876 39.131 1.00 71.25 440 SER A N 1
ATOM 3381 C CA . SER A 1 440 ? 0.532 53.906 39.217 1.00 71.25 440 SER A CA 1
ATOM 3382 C C . SER A 1 440 ? 1.012 53.599 40.633 1.00 71.25 440 SER A C 1
ATOM 3384 O O . SER A 1 440 ? 0.630 54.294 41.565 1.00 71.25 440 SER A O 1
ATOM 3386 N N . ARG A 1 441 ? 1.924 52.632 40.789 1.00 64.44 441 ARG A N 1
ATOM 3387 C CA . ARG A 1 441 ? 2.498 52.251 42.096 1.00 64.44 441 ARG A CA 1
ATOM 3388 C C . ARG A 1 441 ? 3.397 53.326 42.732 1.00 64.44 441 ARG A C 1
ATOM 3390 O O . ARG A 1 441 ? 3.598 53.331 43.943 1.00 64.44 441 ARG A O 1
ATOM 3397 N N . ALA A 1 442 ? 3.956 54.230 41.929 1.00 69.69 442 ALA A N 1
ATOM 3398 C CA . ALA A 1 442 ? 4.713 55.371 42.433 1.00 69.69 442 ALA A CA 1
ATOM 3399 C C . ALA A 1 442 ? 3.753 56.422 43.017 1.00 69.69 442 ALA A C 1
ATOM 3401 O O . ALA A 1 442 ? 2.833 56.866 42.331 1.00 69.69 442 ALA A O 1
ATOM 3402 N N . GLY A 1 443 ? 3.976 56.822 44.273 1.00 73.00 443 GLY A N 1
ATOM 3403 C CA . GLY A 1 443 ? 3.129 57.797 44.971 1.00 73.00 443 GLY A CA 1
ATOM 3404 C C . GLY A 1 443 ? 1.809 57.240 45.523 1.00 73.00 443 GLY A C 1
ATOM 3405 O O . GLY A 1 443 ? 0.931 58.029 45.867 1.00 73.00 443 GLY A O 1
ATOM 3406 N N . THR A 1 444 ? 1.656 55.913 45.610 1.00 79.31 444 THR A N 1
ATOM 3407 C CA . THR A 1 444 ? 0.535 55.260 46.311 1.00 79.31 444 THR A CA 1
ATOM 3408 C C . THR A 1 444 ? 0.977 54.626 47.623 1.00 79.31 444 THR A C 1
ATOM 3410 O O . THR A 1 444 ? 2.038 54.006 47.684 1.00 79.31 444 THR A O 1
ATOM 3413 N N . GLU A 1 445 ? 0.129 54.716 48.642 1.00 81.25 445 GLU A N 1
ATOM 3414 C CA . GLU A 1 445 ? 0.373 54.215 50.000 1.00 81.25 445 GLU A CA 1
ATOM 3415 C C . GLU A 1 445 ? -0.643 53.115 50.346 1.00 81.25 445 GLU A C 1
ATOM 3417 O O . GLU A 1 445 ? -1.782 53.165 49.884 1.00 81.25 445 GLU A O 1
ATOM 3422 N N . LEU A 1 446 ? -0.273 52.136 51.179 1.00 82.75 446 LEU A N 1
ATOM 3423 C CA . LEU A 1 446 ? -1.197 51.118 51.695 1.00 82.75 446 LEU A CA 1
ATOM 3424 C C . LEU A 1 446 ? -1.219 51.153 53.223 1.00 82.75 446 LEU A C 1
ATOM 3426 O O . LEU A 1 446 ? -0.237 50.810 53.876 1.00 82.75 446 LEU A O 1
ATOM 3430 N N . PHE A 1 447 ? -2.370 51.510 53.784 1.00 80.62 447 PHE A N 1
ATOM 3431 C CA . PHE A 1 447 ? -2.612 51.500 55.220 1.00 80.62 447 PHE A CA 1
ATOM 3432 C C . PHE A 1 447 ? -3.208 50.155 55.639 1.00 80.62 447 PHE A C 1
ATOM 3434 O O . PHE A 1 447 ? -4.293 49.772 55.195 1.00 80.62 447 PHE A O 1
ATOM 3441 N N . ILE A 1 448 ? -2.502 49.442 56.513 1.00 82.75 448 ILE A N 1
ATOM 3442 C CA . ILE A 1 448 ? -2.988 48.221 57.160 1.00 82.75 448 ILE A CA 1
ATOM 3443 C C . ILE A 1 448 ? -3.512 48.613 58.543 1.00 82.75 448 ILE A C 1
ATOM 3445 O O . ILE A 1 448 ? -2.827 49.316 59.284 1.00 82.75 448 ILE A O 1
ATOM 3449 N N . VAL A 1 449 ? -4.740 48.209 58.873 1.00 81.50 449 VAL A N 1
ATOM 3450 C CA . VAL A 1 449 ? -5.447 48.658 60.088 1.00 81.50 449 VAL A CA 1
ATOM 3451 C C . VAL A 1 449 ? -6.103 47.493 60.821 1.00 81.50 449 VAL A C 1
ATOM 3453 O O . VAL A 1 449 ? -6.596 46.555 60.195 1.00 81.50 449 VAL A O 1
ATOM 3456 N N . GLU A 1 450 ? -6.120 47.548 62.152 1.00 81.12 450 GLU A N 1
ATOM 3457 C CA . GLU A 1 450 ? -6.706 46.496 62.983 1.00 81.12 450 GLU A CA 1
ATOM 3458 C C . GLU A 1 450 ? -8.217 46.707 63.177 1.00 81.12 450 GLU A C 1
ATOM 3460 O O . GLU A 1 450 ? -8.676 47.710 63.724 1.00 81.12 450 GLU A O 1
ATOM 3465 N N . GLY A 1 451 ? -8.998 45.728 62.728 1.00 76.12 451 GLY A N 1
ATOM 3466 C CA . GLY A 1 451 ? -10.450 45.691 62.829 1.00 76.12 451 GLY A CA 1
ATOM 3467 C C . GLY A 1 451 ? -11.187 46.557 61.803 1.00 76.12 451 GLY A C 1
ATOM 3468 O O . GLY A 1 451 ? -10.721 47.599 61.337 1.00 76.12 451 GLY A O 1
ATOM 3469 N N . ASP A 1 452 ? -12.420 46.151 61.493 1.00 71.31 452 ASP A N 1
ATOM 3470 C CA . ASP A 1 452 ? -13.298 46.895 60.580 1.00 71.31 452 ASP A CA 1
ATOM 3471 C C . ASP A 1 452 ? -13.689 48.282 61.135 1.00 71.31 452 ASP A C 1
ATOM 3473 O O . ASP A 1 452 ? -14.040 49.174 60.367 1.00 71.31 452 ASP A O 1
ATOM 3477 N N . SER A 1 453 ? -13.582 48.488 62.456 1.00 76.44 453 SER A N 1
ATOM 3478 C CA . SER A 1 453 ? -13.845 49.771 63.127 1.00 76.44 453 SER A CA 1
ATOM 3479 C C . SER A 1 453 ? -12.806 50.839 62.758 1.00 76.44 453 SER A C 1
ATOM 3481 O O . SER A 1 453 ? -13.164 51.891 62.224 1.00 76.44 453 SER A O 1
ATOM 3483 N N . ALA A 1 454 ? -11.508 50.544 62.925 1.00 71.88 454 ALA A N 1
ATOM 3484 C CA . ALA A 1 454 ? -10.437 51.435 62.470 1.00 71.88 454 ALA A CA 1
ATOM 3485 C C . ALA A 1 454 ? -10.459 51.591 60.938 1.00 71.88 454 ALA A C 1
ATOM 3487 O O . ALA A 1 454 ? -10.267 52.694 60.422 1.00 71.88 454 ALA A O 1
ATOM 3488 N N . GLY A 1 455 ? -10.784 50.509 60.217 1.00 78.31 455 GLY A N 1
ATOM 3489 C CA . GLY A 1 455 ? -11.032 50.529 58.774 1.00 78.31 455 GLY A CA 1
ATOM 3490 C C . GLY A 1 455 ? -12.130 51.503 58.345 1.00 78.31 455 GLY A C 1
ATOM 3491 O O . GLY A 1 455 ? -11.958 52.195 57.343 1.00 78.31 455 GLY A O 1
ATOM 3492 N N . GLY A 1 456 ? -13.225 51.612 59.103 1.00 79.38 456 GLY A N 1
ATOM 3493 C CA . GLY A 1 456 ? -14.305 52.568 58.855 1.00 79.38 456 GLY A CA 1
ATOM 3494 C C . GLY A 1 456 ? -13.827 54.019 58.923 1.00 79.38 456 GLY A C 1
ATOM 3495 O O . GLY A 1 456 ? -13.961 54.758 57.945 1.00 79.38 456 GLY A O 1
ATOM 3496 N N . SER A 1 457 ? -13.203 54.402 60.039 1.00 81.31 457 SER A N 1
ATOM 3497 C CA . SER A 1 457 ? -12.685 55.761 60.252 1.00 81.31 457 SER A CA 1
ATOM 3498 C C . SER A 1 457 ? -11.598 56.134 59.239 1.00 81.31 457 SER A C 1
ATOM 3500 O O . SER A 1 457 ? -11.676 57.184 58.597 1.00 81.31 457 SER A O 1
ATOM 3502 N N . ALA A 1 458 ? -10.620 55.251 59.011 1.00 79.19 458 ALA A N 1
ATOM 3503 C CA . ALA A 1 458 ? -9.549 55.494 58.047 1.00 79.19 458 ALA A CA 1
ATOM 3504 C C . ALA A 1 458 ? -10.083 55.632 56.606 1.00 79.19 458 ALA A C 1
ATOM 3506 O O . ALA A 1 458 ? -9.645 56.508 55.860 1.00 79.19 458 ALA A O 1
ATOM 3507 N N . LYS A 1 459 ? -11.092 54.834 56.223 1.00 83.00 459 LYS A N 1
ATOM 3508 C CA . LYS A 1 459 ? -11.751 54.896 54.903 1.00 83.00 459 LYS A CA 1
ATOM 3509 C C . LYS A 1 459 ? -12.458 56.228 54.641 1.00 83.00 459 LYS A C 1
ATOM 3511 O O . LYS A 1 459 ? -12.605 56.610 53.476 1.00 83.00 459 LYS A O 1
ATOM 3516 N N . MET A 1 460 ? -12.892 56.921 55.693 1.00 82.75 460 MET A N 1
ATOM 3517 C CA . MET A 1 460 ? -13.471 58.261 55.593 1.00 82.75 460 MET A CA 1
ATOM 3518 C C . MET A 1 460 ? -12.401 59.356 55.490 1.00 82.75 460 MET A C 1
ATOM 3520 O O . MET A 1 460 ? -12.607 60.294 54.726 1.00 82.75 460 MET A O 1
ATOM 3524 N N . ALA A 1 461 ? -11.275 59.220 56.199 1.00 82.00 461 ALA A N 1
ATOM 3525 C CA . ALA A 1 461 ? -10.240 60.255 56.305 1.00 82.00 461 ALA A CA 1
ATOM 3526 C C . ALA A 1 461 ? -9.186 60.270 55.173 1.00 82.00 461 ALA A C 1
ATOM 3528 O O . ALA A 1 461 ? -8.587 61.313 54.923 1.00 82.00 461 ALA A O 1
ATOM 3529 N N . ARG A 1 462 ? -8.931 59.137 54.504 1.00 84.69 462 ARG A N 1
ATOM 3530 C CA . ARG A 1 462 ? -7.847 58.987 53.507 1.00 84.69 462 ARG A CA 1
ATOM 3531 C C . ARG A 1 462 ? -8.017 59.805 52.210 1.00 84.69 462 ARG A C 1
ATOM 3533 O O . ARG A 1 462 ? -9.139 59.956 51.715 1.00 84.69 462 ARG A O 1
ATOM 3540 N N . ASP A 1 463 ? -6.908 60.181 51.555 1.00 84.56 463 ASP A N 1
ATOM 3541 C CA . ASP A 1 463 ? -6.941 60.561 50.130 1.00 84.56 463 ASP A CA 1
ATOM 3542 C C . ASP A 1 463 ? -7.259 59.311 49.295 1.00 84.56 463 ASP A C 1
ATOM 3544 O O . ASP A 1 463 ? -6.436 58.415 49.096 1.00 84.56 463 ASP A O 1
ATOM 3548 N N . ARG A 1 464 ? -8.488 59.256 48.776 1.00 85.25 464 ARG A N 1
ATOM 3549 C CA . ARG A 1 464 ? -8.986 58.151 47.944 1.00 85.25 464 ARG A CA 1
ATOM 3550 C C . ARG A 1 464 ? -8.203 57.985 46.639 1.00 85.25 464 ARG A C 1
ATOM 3552 O O . ARG A 1 464 ? -8.303 56.924 46.024 1.00 85.25 464 ARG A O 1
ATOM 3559 N N . ARG A 1 465 ? -7.456 59.005 46.207 1.00 82.81 465 ARG A N 1
ATOM 3560 C CA . ARG A 1 465 ? -6.661 58.984 44.979 1.00 82.81 465 ARG A CA 1
ATOM 3561 C C . ARG A 1 465 ? -5.394 58.149 45.133 1.00 82.81 465 ARG A C 1
ATOM 3563 O O . ARG A 1 465 ? -5.114 57.355 44.244 1.00 82.81 465 ARG A O 1
ATOM 3570 N N . THR A 1 466 ? -4.666 58.293 46.240 1.00 81.81 466 THR A N 1
ATOM 3571 C CA . THR A 1 466 ? -3.329 57.695 46.439 1.00 81.81 466 THR A CA 1
ATOM 3572 C C . THR A 1 466 ? -3.261 56.633 47.536 1.00 81.81 466 THR A C 1
ATOM 3574 O O . THR A 1 466 ? -2.375 55.784 47.490 1.00 81.81 466 THR A O 1
ATOM 3577 N N . GLN A 1 467 ? -4.166 56.641 48.516 1.00 85.56 467 GLN A N 1
ATOM 3578 C CA . GLN A 1 467 ? -4.051 55.801 49.712 1.00 85.56 467 GLN A CA 1
ATOM 3579 C C . GLN A 1 467 ? -5.031 54.625 49.655 1.00 85.56 467 GLN A C 1
ATOM 3581 O O . GLN A 1 467 ? -6.244 54.823 49.648 1.00 85.56 467 GLN A O 1
ATOM 3586 N N . ALA A 1 468 ? -4.537 53.389 49.638 1.00 85.19 468 ALA A N 1
ATOM 3587 C CA . ALA A 1 468 ? -5.316 52.156 49.769 1.00 85.19 468 ALA A CA 1
ATOM 3588 C C . ALA A 1 468 ? -5.432 51.719 51.245 1.00 85.19 468 ALA A C 1
ATOM 3590 O O . ALA A 1 468 ? -4.622 52.114 52.083 1.00 85.19 468 ALA A O 1
ATOM 3591 N N . LEU A 1 469 ? -6.441 50.904 51.574 1.00 84.62 469 LEU A N 1
ATOM 3592 C CA . LEU A 1 469 ? -6.728 50.459 52.947 1.00 84.62 469 LEU A CA 1
ATOM 3593 C C . LEU A 1 469 ? -7.048 48.964 53.029 1.00 84.62 469 LEU A C 1
ATOM 3595 O O . LEU A 1 469 ? -7.915 48.479 52.302 1.00 84.62 469 LEU A O 1
ATOM 3599 N N . LEU A 1 470 ? -6.411 48.255 53.963 1.00 84.38 470 LEU A N 1
ATOM 3600 C CA . LEU A 1 470 ? -6.634 46.832 54.231 1.00 84.38 470 LEU A CA 1
ATOM 3601 C C . LEU A 1 470 ? -6.906 46.581 55.729 1.00 84.38 470 LEU A C 1
ATOM 3603 O O . LEU A 1 470 ? -5.969 46.591 56.529 1.00 84.38 470 LEU A O 1
ATOM 3607 N N . PRO A 1 471 ? -8.167 46.325 56.124 1.00 81.75 471 PRO A N 1
ATOM 3608 C CA . PRO A 1 471 ? -8.499 45.888 57.476 1.00 81.75 471 PRO A CA 1
ATOM 3609 C C . PRO A 1 471 ? -8.095 44.426 57.710 1.00 81.75 471 PRO A C 1
ATOM 3611 O O . PRO A 1 471 ? -8.487 43.529 56.954 1.00 81.75 471 PRO A O 1
ATOM 3614 N N . LEU A 1 472 ? -7.355 44.176 58.789 1.00 79.06 472 LEU A N 1
ATOM 3615 C CA . LEU A 1 472 ? -7.083 42.841 59.321 1.00 79.06 472 LEU A CA 1
ATOM 3616 C C . LEU A 1 472 ? -7.992 42.578 60.525 1.00 79.06 472 LEU A C 1
ATOM 3618 O O . LEU A 1 472 ? -8.217 43.467 61.339 1.00 79.06 472 LEU A O 1
ATOM 3622 N N . ARG A 1 473 ? -8.507 41.354 60.670 1.00 67.81 473 ARG A N 1
ATOM 3623 C CA . ARG A 1 473 ? -9.182 40.916 61.903 1.00 67.81 473 ARG A CA 1
ATOM 3624 C C . ARG A 1 473 ? -8.195 40.084 62.713 1.00 67.81 473 ARG A C 1
ATOM 3626 O O . ARG A 1 473 ? -7.570 39.197 62.139 1.00 67.81 473 ARG A O 1
ATOM 3633 N N . GLY A 1 474 ? -8.061 40.380 64.003 1.00 53.06 474 GLY A N 1
ATOM 3634 C CA . GLY A 1 474 ? -7.171 39.644 64.897 1.00 53.06 474 GLY A CA 1
ATOM 3635 C C . GLY A 1 474 ? -7.708 38.249 65.218 1.00 53.06 474 GLY A C 1
ATOM 3636 O O . GLY A 1 474 ? -8.679 38.120 65.958 1.00 53.06 474 GLY A O 1
ATOM 3637 N N . GLU A 1 475 ? -7.049 37.224 64.685 1.00 43.25 475 GLU A N 1
ATOM 3638 C CA . GLU A 1 475 ? -7.065 35.849 65.194 1.00 43.25 475 GLU A CA 1
ATOM 3639 C C . GLU A 1 475 ? -5.613 35.343 65.235 1.00 43.25 475 GLU A C 1
ATOM 3641 O O . GLU A 1 475 ? -4.824 35.651 64.339 1.00 43.25 475 GLU A O 1
ATOM 3646 N N . ASP A 1 476 ? -5.246 34.599 66.283 1.00 36.28 476 ASP A N 1
ATOM 3647 C CA . ASP A 1 476 ? -3.858 34.183 66.531 1.00 36.28 476 ASP A CA 1
ATOM 3648 C C . ASP A 1 476 ? -3.357 33.191 65.450 1.00 36.28 476 ASP A C 1
ATOM 3650 O O . ASP A 1 476 ? -3.932 32.103 65.310 1.00 36.28 476 ASP A O 1
ATOM 3654 N N . PRO A 1 477 ? -2.266 33.483 64.710 1.00 38.16 477 PRO A N 1
ATOM 3655 C CA . PRO A 1 477 ? -1.848 32.657 63.571 1.00 38.16 477 PRO A CA 1
ATOM 3656 C C . PRO A 1 477 ? -1.262 31.286 63.958 1.00 38.16 477 PRO A C 1
ATOM 3658 O O . PRO A 1 477 ? -1.270 30.366 63.141 1.00 38.16 477 PRO A O 1
ATOM 3661 N N . GLU A 1 478 ? -0.804 31.094 65.202 1.00 35.03 478 GLU A N 1
ATOM 3662 C CA . GLU A 1 478 ? -0.082 29.885 65.652 1.00 35.03 478 GLU A CA 1
ATOM 3663 C C . GLU A 1 478 ? -0.920 28.588 65.715 1.00 35.03 478 GLU A C 1
ATOM 3665 O O . GLU A 1 478 ? -0.423 27.547 66.152 1.00 35.03 478 GLU A O 1
ATOM 3670 N N . ARG A 1 479 ? -2.200 28.608 65.314 1.00 34.91 479 ARG A N 1
ATOM 3671 C CA . ARG A 1 479 ? -3.092 27.438 65.428 1.00 34.91 479 ARG A CA 1
ATOM 3672 C C . ARG A 1 479 ? -3.694 26.914 64.127 1.00 34.91 479 ARG A C 1
ATOM 3674 O O . ARG A 1 479 ? -4.373 25.887 64.159 1.00 34.91 479 ARG A O 1
ATOM 3681 N N . ALA A 1 480 ? -3.403 27.552 62.996 1.00 32.31 480 ALA A N 1
ATOM 3682 C CA . ALA A 1 480 ? -3.784 27.063 61.675 1.00 32.31 480 ALA A CA 1
ATOM 3683 C C . ALA A 1 480 ? -2.676 26.170 61.086 1.00 32.31 480 ALA A C 1
ATOM 3685 O O . ALA A 1 480 ? -1.826 26.625 60.323 1.00 32.31 480 ALA A O 1
ATOM 3686 N N . GLY A 1 481 ? -2.697 24.872 61.414 1.00 29.94 481 GLY A N 1
ATOM 3687 C CA . GLY A 1 481 ? -1.924 23.883 60.653 1.00 29.94 481 GLY A CA 1
ATOM 3688 C C . GLY A 1 481 ? -2.316 23.947 59.171 1.00 29.94 481 GLY A C 1
ATOM 3689 O O . GLY A 1 481 ? -3.504 24.055 58.871 1.00 29.94 481 GLY A O 1
ATOM 3690 N N . GLY A 1 482 ? -1.330 23.936 58.266 1.00 34.22 482 GLY A N 1
ATOM 3691 C CA . GLY A 1 482 ? -1.490 24.329 56.858 1.00 34.22 482 GLY A CA 1
ATOM 3692 C C . GLY A 1 482 ? -2.685 23.685 56.145 1.00 34.22 482 GLY A C 1
ATOM 3693 O O . GLY A 1 482 ? -2.610 22.536 55.720 1.00 34.22 482 GLY A O 1
ATOM 3694 N N . GLY A 1 483 ? -3.781 24.440 56.020 1.00 31.36 483 GLY A N 1
ATOM 3695 C CA . GLY A 1 483 ? -5.060 23.910 55.534 1.00 31.36 483 GLY A CA 1
ATOM 3696 C C . GLY A 1 483 ? -6.257 24.863 55.632 1.00 31.36 483 GLY A C 1
ATOM 3697 O O . GLY A 1 483 ? -7.391 24.395 55.672 1.00 31.36 483 GLY A O 1
ATOM 3698 N N . VAL A 1 484 ? -6.042 26.186 55.690 1.00 28.05 484 VAL A N 1
ATOM 3699 C CA . VAL A 1 484 ? -7.131 27.184 55.729 1.00 28.05 484 VAL A CA 1
ATOM 3700 C C . VAL A 1 484 ? -6.827 28.366 54.806 1.00 28.05 484 VAL A C 1
ATOM 3702 O O . VAL A 1 484 ? -6.290 29.378 55.244 1.00 28.05 484 VAL A O 1
ATOM 3705 N N . LEU A 1 485 ? -7.201 28.253 53.526 1.00 27.30 485 LEU A N 1
ATOM 3706 C CA . LEU A 1 485 ? -7.536 29.419 52.688 1.00 27.30 485 LEU A CA 1
ATOM 3707 C C . LEU A 1 485 ? -8.457 29.093 51.488 1.00 27.30 485 LEU A C 1
ATOM 3709 O O . LEU A 1 485 ? -8.554 29.872 50.542 1.00 27.30 485 LEU A O 1
ATOM 3713 N N . GLU A 1 486 ? -9.198 27.980 51.541 1.00 27.70 486 GLU A N 1
ATOM 3714 C CA . GLU A 1 486 ? -10.332 27.750 50.636 1.00 27.70 486 GLU A CA 1
ATOM 3715 C C . GLU A 1 486 ? -11.599 28.398 51.209 1.00 27.70 486 GLU A C 1
ATOM 3717 O O . GLU A 1 486 ? -12.149 27.964 52.225 1.00 27.70 486 GLU A O 1
ATOM 3722 N N . ALA A 1 487 ? -12.077 29.457 50.556 1.00 26.84 487 ALA A N 1
ATOM 3723 C CA . ALA A 1 487 ? -13.313 30.128 50.938 1.00 26.84 487 ALA A CA 1
ATOM 3724 C C . ALA A 1 487 ? -14.534 29.301 50.498 1.00 26.84 487 ALA A C 1
ATOM 3726 O O . ALA A 1 487 ? -14.937 29.342 49.337 1.00 26.84 487 ALA A O 1
ATOM 3727 N N . ARG A 1 488 ? -15.139 28.563 51.438 1.00 26.39 488 ARG A N 1
ATOM 3728 C CA . ARG A 1 488 ? -16.428 27.885 51.230 1.00 26.39 488 ARG A CA 1
ATOM 3729 C C . ARG A 1 488 ? -17.546 28.901 50.992 1.00 26.39 488 ARG A C 1
ATOM 3731 O O . ARG A 1 488 ? -17.940 29.607 51.920 1.00 26.39 488 ARG A O 1
ATOM 3738 N N . GLU A 1 489 ? -18.123 28.900 49.797 1.00 27.64 489 GLU A N 1
ATOM 3739 C CA . GLU A 1 489 ? -19.453 29.470 49.575 1.00 27.64 489 GLU A CA 1
ATOM 3740 C C . GLU A 1 489 ? -20.507 28.550 50.214 1.00 27.64 489 GLU A C 1
ATOM 3742 O O . GLU A 1 489 ? -20.467 27.329 50.053 1.00 27.64 489 GLU A O 1
ATOM 3747 N N . GLN A 1 490 ? -21.436 29.124 50.982 1.00 27.38 490 GLN A N 1
ATOM 3748 C CA . GLN A 1 490 ? -22.544 28.384 51.589 1.00 27.38 490 GLN A CA 1
ATOM 3749 C C . GLN A 1 490 ? -23.806 28.543 50.738 1.00 27.38 490 GLN A C 1
ATOM 3751 O O . GLN A 1 490 ? -24.541 29.519 50.875 1.00 27.38 490 GLN A O 1
ATOM 3756 N N . SER A 1 491 ? -24.083 27.553 49.892 1.00 27.34 491 SER A N 1
ATOM 3757 C CA . SER A 1 491 ? -25.421 27.313 49.343 1.00 27.34 491 SER A CA 1
ATOM 3758 C C . SER A 1 491 ? -26.093 26.240 50.197 1.00 27.34 491 SER A C 1
ATOM 3760 O O . SER A 1 491 ? -25.541 25.155 50.370 1.00 27.34 491 SER A O 1
ATOM 3762 N N . GLY A 1 492 ? -27.241 26.556 50.795 1.00 26.12 492 GLY A N 1
ATOM 3763 C CA . GLY A 1 492 ? -27.911 25.659 51.735 1.00 26.12 492 GLY A CA 1
ATOM 3764 C C . GLY A 1 492 ? -28.997 24.806 51.086 1.00 26.12 492 GLY A C 1
ATOM 3765 O O . GLY A 1 492 ? -29.836 25.337 50.366 1.00 26.12 492 GLY A O 1
ATOM 3766 N N . ASP A 1 493 ? -29.040 23.524 51.449 1.00 25.78 493 ASP A N 1
ATOM 3767 C CA . ASP A 1 493 ? -30.274 22.731 51.474 1.00 25.78 493 ASP A CA 1
ATOM 3768 C C . ASP A 1 493 ? -30.237 21.720 52.645 1.00 25.78 493 ASP A C 1
ATOM 3770 O O . ASP A 1 493 ? -29.190 21.522 53.271 1.00 25.78 493 ASP A O 1
ATOM 3774 N N . ARG A 1 494 ? -31.382 21.126 53.004 1.00 27.75 494 ARG A N 1
ATOM 3775 C CA . ARG A 1 494 ? -31.575 20.270 54.187 1.00 27.75 494 ARG A CA 1
ATOM 3776 C C . ARG A 1 494 ? -32.053 18.863 53.794 1.00 27.75 494 ARG A C 1
ATOM 3778 O O . ARG A 1 494 ? -33.209 18.690 53.427 1.00 27.75 494 ARG A O 1
ATOM 3785 N N . GLY A 1 495 ? -31.231 17.833 54.011 1.00 26.19 495 GLY A N 1
ATOM 3786 C CA . GLY A 1 495 ? -31.647 16.426 53.869 1.00 26.19 495 GLY A CA 1
ATOM 3787 C C . GLY A 1 495 ? -30.699 15.448 54.595 1.00 26.19 495 GLY A C 1
ATOM 3788 O O . GLY A 1 495 ? -29.515 15.773 54.690 1.00 26.19 495 GLY A O 1
ATOM 3789 N N . PRO A 1 496 ? -31.152 14.304 55.169 1.00 32.72 496 PRO A N 1
ATOM 3790 C CA . PRO A 1 496 ? -30.369 13.620 56.207 1.00 32.72 496 PRO A CA 1
ATOM 3791 C C . PRO A 1 496 ? -29.998 12.133 55.978 1.00 32.72 496 PRO A C 1
ATOM 3793 O O . PRO A 1 496 ? -30.846 11.312 55.646 1.00 32.72 496 PRO A O 1
ATOM 3796 N N . ARG A 1 497 ? -28.787 11.791 56.461 1.00 26.94 497 ARG A N 1
ATOM 3797 C CA . ARG A 1 497 ? -28.344 10.497 57.055 1.00 26.94 497 ARG A CA 1
ATOM 3798 C C . ARG A 1 497 ? -28.011 9.285 56.155 1.00 26.94 497 ARG A C 1
ATOM 3800 O O . ARG A 1 497 ? -28.483 9.138 55.041 1.00 26.94 497 ARG A O 1
ATOM 3807 N N . ALA A 1 498 ? -27.246 8.385 56.800 1.00 25.25 498 ALA A N 1
ATOM 3808 C CA . ALA A 1 498 ? -26.713 7.077 56.383 1.00 25.25 498 ALA A CA 1
ATOM 3809 C C . ALA A 1 498 ? -25.564 7.115 55.343 1.00 25.25 498 ALA A C 1
ATOM 3811 O O . ALA A 1 498 ? -25.561 7.953 54.455 1.00 25.25 498 ALA A O 1
ATOM 3812 N N . GLY A 1 499 ? -24.535 6.259 55.430 1.00 24.27 499 GLY A N 1
ATOM 3813 C CA . GLY A 1 499 ? -24.254 5.197 56.414 1.00 24.27 499 GLY A CA 1
ATOM 3814 C C . GLY A 1 499 ? -22.748 4.934 56.594 1.00 24.27 499 GLY A C 1
ATOM 3815 O O . GLY A 1 499 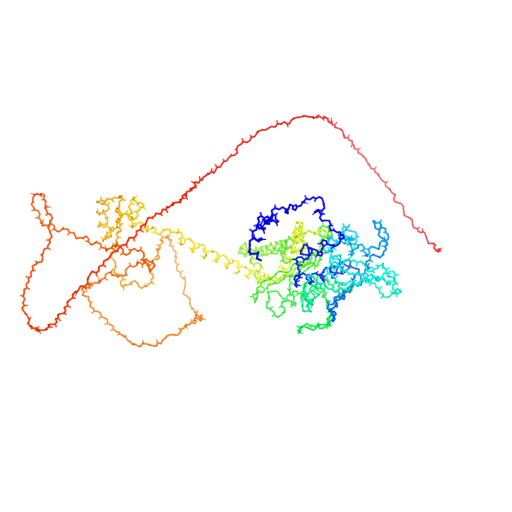? -21.924 5.527 55.905 1.00 24.27 499 GLY A O 1
ATOM 3816 N N . VAL A 1 500 ? -22.384 4.076 57.554 1.00 26.08 500 VAL A N 1
ATOM 3817 C CA . VAL A 1 500 ? -20.981 3.740 57.874 1.00 26.08 500 VAL A CA 1
ATOM 3818 C C . VAL A 1 500 ? -20.489 2.584 57.003 1.00 26.08 500 VAL A C 1
ATOM 3820 O O . VAL A 1 500 ? -21.163 1.564 56.899 1.00 26.08 500 VAL A O 1
ATOM 3823 N N . GLY A 1 501 ? -19.280 2.713 56.459 1.00 23.78 501 GLY A N 1
ATOM 3824 C CA . GLY A 1 501 ? -18.555 1.623 55.811 1.00 23.78 501 GLY A CA 1
ATOM 3825 C C . GLY A 1 501 ? -17.160 2.071 55.388 1.00 23.78 501 GLY A C 1
ATOM 3826 O O . GLY A 1 501 ? -17.014 3.048 54.662 1.00 23.78 501 GLY A O 1
ATOM 3827 N N . GLY A 1 502 ? -16.131 1.367 55.844 1.00 23.59 502 GLY A N 1
ATOM 3828 C CA . GLY A 1 502 ? -14.761 1.513 55.358 1.00 23.59 502 GLY A CA 1
ATOM 3829 C C . GLY A 1 502 ? -14.069 0.156 55.392 1.00 23.59 502 GLY A C 1
ATOM 3830 O O . GLY A 1 502 ? -14.539 -0.725 56.104 1.00 23.59 502 GLY A O 1
ATOM 3831 N N . ILE A 1 503 ? -12.988 -0.007 54.627 1.00 24.78 503 ILE A N 1
ATOM 3832 C CA . ILE A 1 503 ? -11.980 -1.082 54.709 1.00 24.78 503 ILE A CA 1
ATOM 3833 C C . ILE A 1 503 ? -10.863 -0.750 53.703 1.00 24.78 503 ILE A C 1
ATOM 3835 O O . ILE A 1 503 ? -11.154 -0.160 52.670 1.00 24.78 503 ILE A O 1
ATOM 3839 N N . ALA A 1 504 ? -9.630 -1.159 54.028 1.00 25.89 504 ALA A N 1
ATOM 3840 C CA . ALA A 1 504 ? -8.433 -1.250 53.176 1.00 25.89 504 ALA A CA 1
ATOM 3841 C C . ALA A 1 504 ? -7.995 -0.018 52.346 1.00 25.89 504 ALA A C 1
ATOM 3843 O O . ALA A 1 504 ? -8.713 0.525 51.515 1.00 25.89 504 ALA A O 1
ATOM 3844 N N . GLY A 1 505 ? -6.718 0.337 52.494 1.00 23.47 505 GLY A N 1
ATOM 3845 C CA . GLY A 1 505 ? -5.956 1.065 51.480 1.00 23.47 505 GLY A CA 1
ATOM 3846 C C . GLY A 1 505 ? -4.761 0.220 51.043 1.00 23.47 505 GLY A C 1
ATOM 3847 O O . GLY A 1 505 ? -4.325 -0.654 51.793 1.00 23.47 505 GLY A O 1
ATOM 3848 N N . GLU A 1 506 ? -4.212 0.501 49.864 1.00 25.77 506 GLU A N 1
ATOM 3849 C CA . GLU A 1 506 ? -2.997 -0.143 49.357 1.00 25.77 506 GLU A CA 1
ATOM 3850 C C . GLU A 1 506 ? -1.974 0.913 48.903 1.00 25.77 506 GLU A C 1
ATOM 3852 O O . GLU A 1 506 ? -2.316 2.076 48.674 1.00 25.77 506 GLU A O 1
ATOM 3857 N N . GLN A 1 507 ? -0.690 0.553 48.894 1.00 24.23 507 GLN A N 1
ATOM 3858 C CA . GLN A 1 507 ? 0.415 1.515 48.909 1.00 24.23 507 GLN A CA 1
ATOM 3859 C C . GLN A 1 507 ? 0.905 1.889 47.504 1.00 24.23 507 GLN A C 1
ATOM 3861 O O . GLN A 1 507 ? 1.266 1.019 46.717 1.00 24.23 507 GLN A O 1
ATOM 3866 N N . VAL A 1 508 ? 1.059 3.191 47.236 1.00 26.25 508 VAL A N 1
ATOM 3867 C CA . VAL A 1 508 ? 1.833 3.690 46.087 1.00 26.25 508 VAL A CA 1
ATOM 3868 C C . VAL A 1 508 ? 3.207 4.160 46.566 1.00 26.25 508 VAL A C 1
ATOM 3870 O O . VAL A 1 508 ? 3.323 5.005 47.454 1.00 26.25 508 VAL A O 1
ATOM 3873 N N . GLN A 1 509 ? 4.263 3.594 45.983 1.00 23.45 509 GLN A N 1
ATOM 3874 C CA . GLN A 1 509 ? 5.647 3.852 46.377 1.00 23.45 509 GLN A CA 1
ATOM 3875 C C . GLN A 1 509 ? 6.175 5.162 45.773 1.00 23.45 509 GLN A C 1
ATOM 3877 O O . GLN A 1 509 ? 6.363 5.259 44.562 1.00 23.45 509 GLN A O 1
ATOM 3882 N N . HIS A 1 510 ? 6.533 6.136 46.614 1.00 28.05 510 HIS A N 1
ATOM 3883 C CA . HIS A 1 510 ? 7.370 7.267 46.200 1.00 28.05 510 HIS A CA 1
ATOM 3884 C C . HIS A 1 510 ? 8.814 7.080 46.682 1.00 28.05 510 HIS A C 1
ATOM 3886 O O . HIS A 1 510 ? 9.089 7.072 47.882 1.00 28.05 510 HIS A O 1
ATOM 3892 N N . ARG A 1 511 ? 9.753 6.965 45.732 1.00 23.89 511 ARG A N 1
ATOM 3893 C CA . ARG A 1 511 ? 11.197 6.954 46.012 1.00 23.89 511 ARG A CA 1
ATOM 3894 C C . ARG A 1 511 ? 11.615 8.274 46.672 1.00 23.89 511 ARG A C 1
ATOM 3896 O O . ARG A 1 511 ? 11.424 9.336 46.087 1.00 23.89 511 ARG A O 1
ATOM 3903 N N . ARG A 1 512 ? 12.252 8.201 47.844 1.00 25.28 512 ARG A N 1
ATOM 3904 C CA . ARG A 1 512 ? 13.014 9.318 48.429 1.00 25.28 512 ARG A CA 1
ATOM 3905 C C . ARG A 1 512 ? 14.493 9.209 48.032 1.00 25.28 512 ARG A C 1
ATOM 3907 O O . ARG A 1 512 ? 15.041 8.113 48.158 1.00 25.28 512 ARG A O 1
ATOM 3914 N N . PRO A 1 513 ? 15.172 10.302 47.643 1.00 26.17 513 PRO A N 1
ATOM 3915 C CA . PRO A 1 513 ? 16.618 10.404 47.820 1.00 26.17 513 PRO A CA 1
ATOM 3916 C C . PRO A 1 513 ? 16.946 10.552 49.319 1.00 26.17 513 PRO A C 1
ATOM 3918 O O . PRO A 1 513 ? 16.120 11.033 50.098 1.00 26.17 513 PRO A O 1
ATOM 3921 N N . ALA A 1 514 ? 18.128 10.103 49.740 1.00 24.31 514 ALA A N 1
ATOM 3922 C CA . ALA A 1 514 ? 18.475 9.974 51.156 1.00 24.31 514 ALA A CA 1
ATOM 3923 C C . ALA A 1 514 ? 19.212 11.199 51.729 1.00 24.31 514 ALA A C 1
ATOM 3925 O O . ALA A 1 514 ? 20.154 11.701 51.123 1.00 24.31 514 ALA A O 1
ATOM 3926 N N . LEU A 1 515 ? 18.850 11.582 52.957 1.00 26.34 515 LEU A N 1
ATOM 3927 C CA . LEU A 1 515 ? 19.691 12.320 53.908 1.00 26.34 515 LEU A CA 1
AT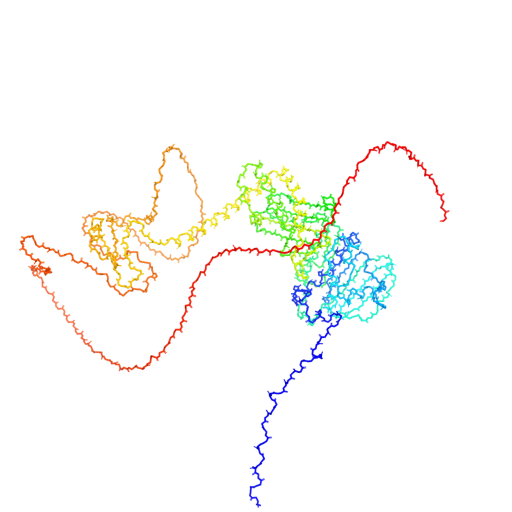OM 3928 C C . LEU A 1 515 ? 19.510 11.707 55.313 1.00 26.34 515 LEU A C 1
ATOM 3930 O O . LEU A 1 515 ? 18.545 10.978 55.548 1.00 26.34 515 LEU A O 1
ATOM 3934 N N . ARG A 1 516 ? 20.498 11.916 56.193 1.00 23.42 516 ARG A N 1
ATOM 3935 C CA . ARG A 1 516 ? 20.729 11.124 57.421 1.00 23.42 516 ARG A CA 1
ATOM 3936 C C . ARG A 1 516 ? 19.965 11.599 58.672 1.00 23.42 516 ARG A C 1
ATOM 3938 O O . ARG A 1 516 ? 19.244 12.589 58.651 1.00 23.42 516 ARG A O 1
ATOM 3945 N N . GLU A 1 517 ? 20.112 10.802 59.730 1.00 24.14 517 GLU A N 1
ATOM 3946 C CA . GLU A 1 517 ? 19.347 10.788 60.983 1.00 24.14 517 GLU A CA 1
ATOM 3947 C C . GLU A 1 517 ? 19.572 11.997 61.914 1.00 24.14 517 GLU A C 1
ATOM 3949 O O . GLU A 1 517 ? 20.607 12.661 61.867 1.00 24.14 517 GLU A O 1
ATOM 3954 N N . GLY A 1 518 ? 18.615 12.220 62.828 1.00 23.27 518 GLY A N 1
ATOM 3955 C CA . GLY A 1 518 ? 18.692 13.210 63.909 1.00 23.27 518 GLY A CA 1
ATOM 3956 C C . GLY A 1 518 ? 17.564 13.045 64.943 1.00 23.27 518 GLY A C 1
ATOM 3957 O O . GLY A 1 518 ? 16.418 13.398 64.684 1.00 23.27 518 GLY A O 1
ATOM 3958 N N . HIS A 1 519 ? 17.894 12.485 66.109 1.00 23.42 519 HIS A N 1
ATOM 3959 C CA . HIS A 1 519 ? 17.040 12.339 67.307 1.00 23.42 519 HIS A CA 1
ATOM 3960 C C . HIS A 1 519 ? 16.845 13.702 68.048 1.00 23.42 519 HIS A C 1
ATOM 3962 O O . HIS A 1 519 ? 17.556 14.645 67.722 1.00 23.42 519 HIS A O 1
ATOM 3968 N N . HIS A 1 520 ? 15.984 13.941 69.063 1.00 22.97 520 HIS A N 1
ATOM 3969 C CA . HIS A 1 520 ? 15.064 13.136 69.906 1.00 22.97 520 HIS A CA 1
ATOM 3970 C C . HIS A 1 520 ? 14.029 14.065 70.624 1.00 22.97 520 HIS A C 1
ATOM 3972 O O . HIS A 1 520 ? 14.396 15.181 70.966 1.00 22.97 520 HIS A O 1
ATOM 3978 N N . HIS A 1 521 ? 12.842 13.546 71.004 1.00 22.70 521 HIS A N 1
ATOM 3979 C CA . HIS A 1 521 ? 11.954 13.979 72.131 1.00 22.70 521 HIS A CA 1
ATOM 3980 C C . HIS A 1 521 ? 11.433 15.450 72.237 1.00 22.70 521 HIS A C 1
ATOM 3982 O O . HIS A 1 521 ? 11.841 16.323 71.490 1.00 22.70 521 HIS A O 1
ATOM 3988 N N . ASP A 1 522 ? 10.598 15.839 73.225 1.00 24.02 522 ASP A N 1
ATOM 3989 C CA . ASP A 1 522 ? 9.245 15.400 73.681 1.00 24.02 522 ASP A CA 1
ATOM 3990 C C . ASP A 1 522 ? 8.747 16.374 74.806 1.00 24.02 522 ASP A C 1
ATOM 3992 O O . ASP A 1 522 ? 9.547 17.027 75.464 1.00 24.02 522 ASP A O 1
ATOM 3996 N N . ARG A 1 523 ? 7.432 16.407 75.090 1.00 21.98 523 ARG A N 1
ATOM 3997 C CA . ARG A 1 523 ? 6.744 16.886 76.326 1.00 21.98 523 ARG A CA 1
ATOM 3998 C C . ARG A 1 523 ? 6.661 18.387 76.728 1.00 21.98 523 ARG A C 1
ATOM 4000 O O . ARG A 1 523 ? 7.434 18.893 77.526 1.00 21.98 523 ARG A O 1
ATOM 4007 N N . ARG A 1 524 ? 5.429 18.895 76.522 1.00 24.00 524 ARG A N 1
ATOM 4008 C CA . ARG A 1 524 ? 4.454 19.390 77.551 1.00 24.00 524 ARG A CA 1
ATOM 4009 C C . ARG A 1 524 ? 4.500 20.834 78.125 1.00 24.00 524 ARG A C 1
ATOM 4011 O O . ARG A 1 524 ? 5.193 21.123 79.084 1.00 24.00 524 ARG A O 1
ATOM 4018 N N . ARG A 1 525 ? 3.393 21.530 77.800 1.00 23.73 525 ARG A N 1
ATOM 4019 C CA . ARG A 1 525 ? 2.422 22.240 78.687 1.00 23.73 525 ARG A CA 1
ATOM 4020 C C . ARG A 1 525 ? 2.778 23.578 79.386 1.00 23.73 525 ARG A C 1
ATOM 4022 O O . ARG A 1 525 ? 3.407 23.599 80.430 1.00 23.73 525 ARG A O 1
ATOM 4029 N N . ARG A 1 526 ? 1.949 24.570 79.010 1.00 28.38 526 ARG A N 1
ATOM 4030 C CA . ARG A 1 526 ? 1.249 25.581 79.849 1.00 28.38 526 ARG A CA 1
ATOM 4031 C C . ARG A 1 526 ? 2.073 26.690 80.534 1.00 28.38 526 ARG A C 1
ATOM 4033 O O . ARG A 1 526 ? 2.504 26.543 81.668 1.00 28.38 526 ARG A O 1
ATOM 4040 N N . GLY A 1 527 ? 1.969 27.887 79.957 1.00 27.75 527 GLY A N 1
ATOM 4041 C CA . GLY A 1 527 ? 1.956 29.170 80.667 1.00 27.75 527 GLY A CA 1
ATOM 4042 C C . GLY A 1 527 ? 1.345 30.241 79.757 1.00 27.75 527 GLY A C 1
ATOM 4043 O O . GLY A 1 527 ? 1.702 30.293 78.587 1.00 27.75 527 GLY A O 1
ATOM 4044 N N . ARG A 1 528 ? 0.392 31.055 80.237 1.00 31.84 528 ARG A N 1
ATOM 4045 C CA . ARG A 1 528 ? -0.071 32.251 79.502 1.00 31.84 528 ARG A CA 1
ATOM 4046 C C . ARG A 1 528 ? 0.638 33.475 80.082 1.00 31.84 528 ARG A C 1
ATOM 4048 O O . ARG A 1 528 ? 0.218 33.983 81.115 1.00 31.84 528 ARG A O 1
ATOM 4055 N N . GLY A 1 529 ? 1.702 33.909 79.416 1.00 26.14 529 GLY A N 1
ATOM 4056 C CA . GLY A 1 529 ? 2.336 35.217 79.594 1.00 26.14 529 GLY A CA 1
ATOM 4057 C C . GLY A 1 529 ? 2.242 36.017 78.293 1.00 26.14 529 GLY A C 1
ATOM 4058 O O . GLY A 1 529 ? 2.000 35.438 77.234 1.00 26.14 529 GLY A O 1
ATOM 4059 N N . ALA A 1 530 ? 2.397 37.340 78.358 1.00 27.97 530 ALA A N 1
ATOM 4060 C CA . ALA A 1 530 ? 2.314 38.194 77.174 1.00 27.97 530 ALA A CA 1
ATOM 4061 C C . ALA A 1 530 ? 3.552 38.007 76.278 1.00 27.97 530 ALA A C 1
ATOM 4063 O O . ALA A 1 530 ? 4.642 38.467 76.619 1.00 27.97 530 ALA A O 1
ATOM 4064 N N . HIS A 1 531 ? 3.385 37.349 75.128 1.00 25.17 531 HIS A N 1
ATOM 4065 C CA . HIS A 1 531 ? 4.461 37.177 74.154 1.00 25.17 531 HIS A CA 1
ATOM 4066 C C . HIS A 1 531 ? 4.482 38.309 73.127 1.00 25.17 531 HIS A C 1
ATOM 4068 O O . HIS A 1 531 ? 3.606 38.444 72.278 1.00 25.17 531 HIS A O 1
ATOM 4074 N N . ARG A 1 532 ? 5.551 39.101 73.200 1.00 24.67 532 ARG A N 1
ATOM 4075 C CA . ARG A 1 532 ? 5.985 40.033 72.161 1.00 24.67 532 ARG A CA 1
ATOM 4076 C C . ARG A 1 532 ? 6.651 39.223 71.044 1.00 24.67 532 ARG A C 1
ATOM 4078 O O . ARG A 1 532 ? 7.829 38.898 71.158 1.00 24.67 532 ARG A O 1
ATOM 4085 N N . VAL A 1 533 ? 5.899 38.880 70.002 1.00 24.05 533 VAL A N 1
ATOM 4086 C CA . VAL A 1 533 ? 6.421 38.200 68.803 1.00 24.05 533 VAL A CA 1
ATOM 4087 C C . VAL A 1 533 ? 6.767 39.251 67.745 1.00 24.05 533 VAL A C 1
ATOM 4089 O O . VAL A 1 533 ? 5.991 40.180 67.522 1.00 24.05 533 VAL A O 1
ATOM 4092 N N . ALA A 1 534 ? 7.940 39.135 67.121 1.00 24.86 534 ALA A N 1
ATOM 4093 C CA . ALA A 1 534 ? 8.290 39.941 65.955 1.00 24.86 534 ALA A CA 1
ATOM 4094 C C . ALA A 1 534 ? 7.548 39.386 64.732 1.00 24.86 534 ALA A C 1
ATOM 4096 O O . ALA A 1 534 ? 7.687 38.208 64.417 1.00 24.86 534 ALA A O 1
ATOM 4097 N N . ALA A 1 535 ? 6.743 40.220 64.072 1.00 25.81 535 ALA A N 1
ATOM 4098 C CA . ALA A 1 535 ? 5.944 39.835 62.909 1.00 25.81 535 ALA A CA 1
ATOM 4099 C C . ALA A 1 535 ? 6.746 39.927 61.596 1.00 25.81 535 ALA A C 1
ATOM 4101 O O . ALA A 1 535 ? 6.293 40.527 60.621 1.00 25.81 535 ALA A O 1
ATOM 4102 N N . ASP A 1 536 ? 7.940 39.339 61.595 1.00 28.75 536 ASP A N 1
ATOM 4103 C CA . ASP A 1 536 ? 8.647 38.994 60.365 1.00 28.75 536 ASP A CA 1
ATOM 4104 C C . ASP A 1 536 ? 8.035 37.696 59.783 1.00 28.75 536 ASP A C 1
ATOM 4106 O O . ASP A 1 536 ? 7.436 36.902 60.508 1.00 28.75 536 ASP A O 1
ATOM 4110 N N . ASP A 1 537 ? 8.142 37.501 58.466 1.00 33.50 537 ASP A N 1
ATOM 4111 C CA . ASP A 1 537 ? 7.604 36.353 57.709 1.00 33.50 537 ASP A CA 1
ATOM 4112 C C . ASP A 1 537 ? 6.068 36.146 57.708 1.00 33.50 537 ASP A C 1
ATOM 4114 O O . ASP A 1 537 ? 5.552 35.044 57.906 1.00 33.50 537 ASP A O 1
ATOM 4118 N N . VAL A 1 538 ? 5.313 37.182 57.309 1.00 29.23 538 VAL A N 1
ATOM 4119 C CA . VAL A 1 538 ? 3.943 37.018 56.769 1.00 29.23 538 VAL A CA 1
ATOM 4120 C C . VAL A 1 538 ? 3.915 37.265 55.253 1.00 29.23 538 VAL A C 1
ATOM 4122 O O . VAL A 1 538 ? 3.790 38.396 54.792 1.00 29.23 538 VAL A O 1
ATOM 4125 N N . LEU A 1 539 ? 3.984 36.171 54.483 1.00 30.23 539 LEU A N 1
ATOM 4126 C CA . LEU A 1 539 ? 3.606 36.054 53.061 1.00 30.23 539 LEU A CA 1
ATOM 4127 C C . LEU A 1 539 ? 4.038 37.198 52.113 1.00 30.23 539 LEU A C 1
ATOM 4129 O O . LEU A 1 539 ? 3.210 37.889 51.515 1.00 30.23 539 LEU A O 1
ATOM 4133 N N . LEU A 1 540 ? 5.342 37.271 51.835 1.00 27.17 540 LEU A N 1
ATOM 4134 C CA . LEU A 1 540 ? 5.842 37.736 50.535 1.00 27.17 540 LEU A CA 1
ATOM 4135 C C . LEU A 1 540 ? 6.420 36.545 49.758 1.00 27.17 540 LEU A C 1
ATOM 4137 O O . LEU A 1 540 ? 7.097 35.692 50.325 1.00 27.17 540 LEU A O 1
ATOM 4141 N N . HIS A 1 541 ? 6.121 36.465 48.458 1.00 28.47 541 HIS A N 1
ATOM 4142 C CA . HIS A 1 541 ? 6.601 35.382 47.593 1.00 28.47 541 HIS A CA 1
ATOM 4143 C C . HIS A 1 541 ? 8.127 35.462 47.423 1.00 28.47 541 HIS A C 1
ATOM 4145 O O . HIS A 1 541 ? 8.673 36.560 47.309 1.00 28.47 541 HIS A O 1
ATOM 4151 N N . ALA A 1 542 ? 8.809 34.314 47.356 1.00 35.19 542 ALA A N 1
ATOM 4152 C CA . ALA A 1 542 ? 10.277 34.249 47.354 1.00 35.19 542 ALA A CA 1
ATOM 4153 C C . ALA A 1 542 ? 10.943 35.010 46.184 1.00 35.19 542 ALA A C 1
ATOM 4155 O O . ALA A 1 542 ? 12.067 35.488 46.320 1.00 35.19 542 ALA A O 1
ATOM 4156 N N . ASP A 1 543 ? 10.228 35.189 45.071 1.00 32.16 543 ASP A N 1
ATOM 4157 C CA . ASP A 1 543 ? 10.693 35.899 43.873 1.00 32.16 543 ASP A CA 1
ATOM 4158 C C . ASP A 1 543 ? 10.596 37.438 43.975 1.00 32.16 543 ASP A C 1
ATOM 4160 O O . ASP A 1 543 ? 10.972 38.154 43.046 1.00 32.16 543 ASP A O 1
ATOM 4164 N N . ALA A 1 544 ? 10.132 37.989 45.105 1.00 35.34 544 ALA A N 1
ATOM 4165 C CA . ALA A 1 544 ? 10.039 39.432 45.363 1.00 35.34 544 ALA A CA 1
ATOM 4166 C C . ALA A 1 544 ? 11.408 40.098 45.657 1.00 35.34 544 ALA A C 1
ATOM 4168 O O . ALA A 1 544 ? 11.545 40.934 46.552 1.00 35.34 544 ALA A O 1
ATOM 4169 N N . ALA A 1 545 ? 12.446 39.742 44.896 1.00 34.03 545 ALA A N 1
ATOM 4170 C CA . ALA A 1 545 ? 13.801 40.278 45.045 1.00 34.03 545 ALA A CA 1
ATOM 4171 C C . ALA A 1 545 ? 13.932 41.755 44.614 1.00 34.03 545 ALA A C 1
ATOM 4173 O O . ALA A 1 545 ? 14.865 42.441 45.029 1.00 34.03 545 ALA A O 1
ATOM 4174 N N . ALA A 1 546 ? 13.001 42.248 43.792 1.00 34.25 546 ALA A N 1
ATOM 4175 C CA . ALA A 1 546 ? 13.141 43.491 43.036 1.00 34.25 546 ALA A CA 1
ATOM 4176 C C . ALA A 1 546 ? 12.397 44.714 43.616 1.00 34.25 546 ALA A C 1
ATOM 4178 O O . ALA A 1 546 ? 12.019 45.589 42.843 1.00 34.25 546 ALA A O 1
ATOM 4179 N N . ASP A 1 547 ? 12.180 44.808 44.940 1.00 38.16 547 ASP A N 1
ATOM 4180 C CA . ASP A 1 547 ? 11.721 46.084 45.533 1.00 38.16 547 ASP A CA 1
ATOM 4181 C C . ASP A 1 547 ? 11.990 46.304 47.039 1.00 38.16 547 ASP A C 1
ATOM 4183 O O . ASP A 1 547 ? 11.124 46.718 47.808 1.00 38.16 547 ASP A O 1
ATOM 4187 N N . ARG A 1 548 ? 13.222 46.050 47.499 1.00 39.28 548 ARG A N 1
ATOM 4188 C CA . ARG A 1 548 ? 13.635 46.338 48.891 1.00 39.28 548 ARG A CA 1
ATOM 4189 C C . ARG A 1 548 ? 14.041 47.809 49.121 1.00 39.28 548 ARG A C 1
ATOM 4191 O O . ARG A 1 548 ? 14.979 48.072 49.867 1.00 39.28 548 ARG A O 1
ATOM 4198 N N . GLN A 1 549 ? 13.374 48.769 48.472 1.00 44.34 549 GLN A N 1
ATOM 4199 C CA . GLN A 1 549 ? 13.701 50.208 48.540 1.00 44.34 549 GLN A CA 1
ATOM 4200 C C . GLN A 1 549 ? 12.675 51.027 49.346 1.00 44.34 549 GLN A C 1
ATOM 4202 O O . GLN A 1 549 ? 12.228 52.094 48.936 1.00 44.34 549 GLN A O 1
ATOM 4207 N N . GLY A 1 550 ? 12.323 50.533 50.533 1.00 44.84 550 GLY A N 1
ATOM 4208 C CA . GLY A 1 550 ? 11.498 51.249 51.505 1.00 44.84 550 GLY A CA 1
ATOM 4209 C C . GLY A 1 550 ? 11.279 50.414 52.763 1.00 44.84 550 GLY A C 1
ATOM 4210 O O . GLY A 1 550 ? 10.894 49.251 52.671 1.00 44.84 550 GLY A O 1
ATOM 4211 N N . ALA A 1 551 ? 11.535 50.991 53.938 1.00 43.78 551 ALA A N 1
ATOM 4212 C CA . ALA A 1 551 ? 11.185 50.362 55.210 1.00 43.78 551 ALA A CA 1
ATOM 4213 C C . ALA A 1 551 ? 9.697 50.613 55.533 1.00 43.78 551 ALA A C 1
ATOM 4215 O O . ALA A 1 551 ? 9.194 51.697 55.222 1.00 43.78 551 ALA A O 1
ATOM 4216 N N . PRO A 1 552 ? 8.984 49.666 56.172 1.00 50.22 552 PRO A N 1
ATOM 4217 C CA . PRO A 1 552 ? 7.620 49.904 56.631 1.00 50.22 552 PRO A CA 1
ATOM 4218 C C . PRO A 1 552 ? 7.603 51.005 57.701 1.00 50.22 552 PRO A C 1
ATOM 4220 O O . PRO A 1 552 ? 8.329 50.936 58.693 1.00 50.22 552 PRO A O 1
ATOM 4223 N N . VAL A 1 553 ? 6.765 52.025 57.504 1.00 51.78 553 VAL A N 1
ATOM 4224 C CA . VAL A 1 553 ? 6.634 53.162 58.427 1.00 51.78 553 VAL A CA 1
ATOM 4225 C C . VAL A 1 553 ? 5.481 52.902 59.394 1.00 51.78 553 VAL A C 1
ATOM 4227 O O . VAL A 1 553 ? 4.336 52.748 58.974 1.00 51.78 553 VAL A O 1
ATOM 4230 N N . SER A 1 554 ? 5.765 52.879 60.696 1.00 50.22 554 SER A N 1
ATOM 4231 C CA . SER A 1 554 ? 4.739 52.771 61.736 1.00 50.22 554 SER A CA 1
ATOM 4232 C C . SER A 1 554 ? 4.189 54.149 62.117 1.00 50.22 554 SER A C 1
ATOM 4234 O O . SER A 1 554 ? 4.917 55.044 62.545 1.00 50.22 554 SER A O 1
ATOM 4236 N N . GLY A 1 555 ? 2.873 54.326 61.979 1.00 50.25 555 GLY A N 1
ATOM 4237 C CA . GLY A 1 555 ? 2.185 55.523 62.457 1.00 50.25 555 GLY A CA 1
ATOM 4238 C C . GLY A 1 555 ? 2.033 55.498 63.978 1.00 50.25 555 GLY A C 1
ATOM 4239 O O . GLY A 1 555 ? 1.343 54.633 64.512 1.00 50.25 555 GLY A O 1
ATOM 4240 N N . LEU A 1 556 ? 2.646 56.454 64.680 1.00 44.09 556 LEU A N 1
ATOM 4241 C CA . LEU A 1 556 ? 2.410 56.667 66.110 1.00 44.09 556 LEU A CA 1
ATOM 4242 C C . LEU A 1 556 ? 1.140 57.516 66.306 1.00 44.09 556 LEU A C 1
ATOM 4244 O O . LEU A 1 556 ? 1.144 58.684 65.911 1.00 44.09 556 LEU A O 1
ATOM 4248 N N . PRO A 1 557 ? 0.064 56.993 66.927 1.00 46.16 557 PRO A N 1
ATOM 4249 C CA . PRO A 1 557 ? -1.099 57.807 67.259 1.00 46.16 557 PRO A CA 1
ATOM 4250 C C . PRO A 1 557 ? -0.736 58.816 68.356 1.00 46.16 557 PRO A C 1
ATOM 4252 O O . PRO A 1 557 ? -0.190 58.454 69.402 1.00 46.16 557 PRO A O 1
ATOM 4255 N N . ALA A 1 558 ? -1.051 60.091 68.132 1.00 41.25 558 ALA A N 1
ATOM 4256 C CA . ALA A 1 558 ? -0.838 61.131 69.129 1.00 41.25 558 ALA A CA 1
ATOM 4257 C C . ALA A 1 558 ? -1.863 61.006 70.269 1.00 41.25 558 ALA A C 1
ATOM 4259 O O . ALA A 1 558 ? -3.070 61.066 70.045 1.00 41.25 558 ALA A O 1
ATOM 4260 N N . ALA A 1 559 ? -1.378 60.858 71.501 1.00 39.19 559 ALA A N 1
ATOM 4261 C CA . ALA A 1 559 ? -2.216 60.859 72.695 1.00 39.19 559 ALA A CA 1
ATOM 4262 C C . ALA A 1 559 ? -2.407 62.296 73.203 1.00 39.19 559 ALA A C 1
ATOM 4264 O O . ALA A 1 559 ? -1.497 62.861 73.813 1.00 39.19 559 ALA A O 1
ATOM 4265 N N . LEU A 1 560 ? -3.588 62.869 72.965 1.00 39.25 560 LEU A N 1
ATOM 4266 C CA . LEU A 1 560 ? -3.992 64.145 73.559 1.00 39.25 560 LEU A CA 1
ATOM 4267 C C . LEU A 1 560 ? -4.311 63.963 75.059 1.00 39.25 560 LEU A C 1
ATOM 4269 O O . LEU A 1 560 ? -4.947 62.969 75.423 1.00 39.25 560 LEU A O 1
ATOM 4273 N N . PRO A 1 561 ? -3.897 64.890 75.945 1.00 41.78 561 PRO A N 1
ATOM 4274 C CA . PRO A 1 561 ? -4.463 64.995 77.288 1.00 41.78 561 PRO A CA 1
ATOM 4275 C C . PRO A 1 561 ? -5.911 65.513 77.214 1.00 41.78 561 PRO A C 1
ATOM 4277 O O . PRO A 1 561 ? -6.292 66.157 76.238 1.00 41.78 561 PRO A O 1
ATOM 4280 N N . ALA A 1 562 ? -6.718 65.232 78.239 1.00 39.59 562 ALA A N 1
ATOM 4281 C CA . ALA A 1 562 ? -8.137 65.590 78.245 1.00 39.59 562 ALA A CA 1
ATOM 4282 C C . ALA A 1 562 ? -8.372 67.109 78.399 1.00 39.59 562 ALA A C 1
ATOM 4284 O O . ALA A 1 562 ? -7.875 67.715 79.345 1.00 39.59 562 ALA A O 1
ATOM 4285 N N . ASP A 1 563 ? -9.143 67.659 77.458 1.00 39.62 563 ASP A N 1
ATOM 4286 C CA . ASP A 1 563 ? -9.865 68.941 77.413 1.00 39.62 563 ASP A CA 1
ATOM 4287 C C . ASP A 1 563 ? -9.365 70.163 78.212 1.00 39.62 563 ASP A C 1
ATOM 4289 O O . ASP A 1 563 ? -9.571 70.284 79.419 1.00 39.62 563 ASP A O 1
ATOM 4293 N N . ALA A 1 564 ? -8.949 71.194 77.466 1.00 36.19 564 ALA A N 1
ATOM 4294 C CA . ALA A 1 564 ? -9.414 72.572 77.672 1.00 36.19 564 ALA A CA 1
ATOM 4295 C C . ALA A 1 564 ? -9.338 73.361 76.346 1.00 36.19 564 ALA A C 1
ATOM 4297 O O . ALA A 1 564 ? -8.365 73.240 75.607 1.00 36.19 564 ALA A O 1
ATOM 4298 N N . GLY A 1 565 ? -10.371 74.153 76.033 1.00 43.53 565 GLY A N 1
ATOM 4299 C CA . GLY A 1 565 ? -10.585 74.757 74.709 1.00 43.53 565 GLY A CA 1
ATOM 4300 C C . GLY A 1 565 ? -9.441 75.629 74.162 1.00 43.53 565 GLY A C 1
ATOM 4301 O O . GLY A 1 565 ? -9.127 76.680 74.715 1.00 43.53 565 GLY A O 1
ATOM 4302 N N . GLY A 1 566 ? -8.893 75.212 73.019 1.00 39.28 566 GLY A N 1
ATOM 4303 C CA . GLY A 1 566 ? -7.874 75.896 72.216 1.00 39.28 566 GLY A CA 1
ATOM 4304 C C . GLY A 1 566 ? -7.345 74.957 71.122 1.00 39.28 566 GLY A C 1
ATOM 4305 O O . GLY A 1 566 ? -7.588 73.751 71.185 1.00 39.28 566 GLY A O 1
ATOM 4306 N N . GLU A 1 567 ? -6.636 75.468 70.109 1.00 40.69 567 GLU A N 1
ATOM 4307 C CA . GLU A 1 567 ? -5.995 74.600 69.106 1.00 40.69 567 GLU A CA 1
ATOM 4308 C C . GLU A 1 567 ? -4.862 73.781 69.751 1.00 40.69 567 GLU A C 1
ATOM 4310 O O . GLU A 1 567 ? -3.821 74.313 70.143 1.00 40.69 567 GLU A O 1
ATOM 4315 N N . ALA A 1 568 ? -5.075 72.471 69.893 1.00 42.78 568 ALA A N 1
ATOM 4316 C CA . ALA A 1 568 ? -4.170 71.588 70.620 1.00 42.78 568 ALA A CA 1
ATOM 4317 C C . ALA A 1 568 ? -2.943 71.192 69.777 1.00 42.78 568 ALA A C 1
ATOM 4319 O O . ALA A 1 568 ? -3.031 70.381 68.854 1.00 42.78 568 ALA A O 1
ATOM 4320 N N . ALA A 1 569 ? -1.772 71.729 70.130 1.00 41.31 569 ALA A N 1
ATOM 4321 C CA . ALA A 1 569 ? -0.505 71.369 69.500 1.00 41.31 569 ALA A CA 1
ATOM 4322 C C . ALA A 1 569 ? -0.053 69.937 69.865 1.00 41.31 569 ALA A C 1
ATOM 4324 O O . ALA A 1 569 ? -0.090 69.521 71.024 1.00 41.31 569 ALA A O 1
ATOM 4325 N N . LEU A 1 570 ? 0.424 69.190 68.866 1.00 38.06 570 LEU A N 1
ATOM 4326 C CA . LEU A 1 570 ? 0.900 67.811 69.020 1.00 38.06 570 LEU A CA 1
ATOM 4327 C C . LEU A 1 570 ? 2.288 67.766 69.684 1.00 38.06 570 LEU A C 1
ATOM 4329 O O . LEU A 1 570 ? 3.193 68.497 69.284 1.00 38.06 570 LEU A O 1
ATOM 4333 N N . CYS A 1 571 ? 2.491 66.866 70.654 1.00 36.44 571 CYS A N 1
ATOM 4334 C CA . CYS A 1 571 ? 3.771 66.704 71.352 1.00 36.44 571 CYS A CA 1
ATOM 4335 C C . CYS A 1 571 ? 4.148 65.222 71.542 1.00 36.44 571 CYS A C 1
ATOM 4337 O O . CYS A 1 571 ? 3.312 64.392 71.901 1.00 36.44 571 CYS A O 1
ATOM 4339 N N . GLY A 1 572 ? 5.419 64.882 71.298 1.00 35.91 572 GLY A N 1
ATOM 4340 C CA . GLY A 1 572 ? 5.947 63.519 71.412 1.00 35.91 572 GLY A CA 1
ATOM 4341 C C . GLY A 1 572 ? 6.486 63.200 72.811 1.00 35.91 572 GLY A C 1
ATOM 4342 O O . GLY A 1 572 ? 7.250 63.977 73.384 1.00 35.91 572 GLY A O 1
ATOM 4343 N N . ARG A 1 573 ? 6.133 62.029 73.360 1.00 35.75 573 ARG A N 1
ATOM 4344 C CA . ARG A 1 573 ? 6.618 61.576 74.677 1.00 35.75 573 ARG A CA 1
ATOM 4345 C C . ARG A 1 573 ? 8.136 61.342 74.669 1.00 35.75 573 ARG A C 1
ATOM 4347 O O . ARG A 1 573 ? 8.629 60.534 73.886 1.00 35.75 573 ARG A O 1
ATOM 4354 N N . ARG A 1 574 ? 8.854 61.960 75.612 1.00 34.69 574 ARG A N 1
ATOM 4355 C CA . ARG A 1 574 ? 10.184 61.503 76.061 1.00 34.69 574 ARG A CA 1
ATOM 4356 C C . ARG A 1 574 ? 10.046 60.661 77.333 1.00 34.69 574 ARG A C 1
ATOM 4358 O O . ARG A 1 574 ? 9.081 60.817 78.078 1.00 34.69 574 ARG A O 1
ATOM 4365 N N . HIS A 1 575 ? 11.004 59.765 77.560 1.00 33.91 575 HIS A N 1
ATOM 4366 C CA . HIS A 1 575 ? 11.049 58.908 78.745 1.00 33.91 575 HIS A CA 1
ATOM 4367 C C . HIS A 1 575 ? 11.354 59.701 80.029 1.00 33.91 575 HIS A C 1
ATOM 4369 O O . HIS A 1 575 ? 11.968 60.767 79.988 1.00 33.91 575 HIS A O 1
ATOM 4375 N N . ARG A 1 576 ? 10.953 59.131 81.171 1.00 30.06 576 ARG A N 1
ATOM 4376 C CA . ARG A 1 576 ? 11.468 59.450 82.508 1.00 30.06 576 ARG A CA 1
ATOM 4377 C C . ARG A 1 576 ? 11.940 58.148 83.151 1.00 30.06 576 ARG A C 1
ATOM 4379 O O . ARG A 1 576 ? 11.301 57.115 82.963 1.00 30.06 576 ARG A O 1
ATOM 4386 N N . GLU A 1 577 ? 13.057 58.216 83.857 1.00 30.64 577 GLU A N 1
ATOM 4387 C CA . GLU A 1 577 ? 13.785 57.061 84.391 1.00 30.64 577 GLU A CA 1
ATOM 4388 C C . GLU A 1 577 ? 13.559 56.895 85.903 1.00 30.64 577 GLU A C 1
ATOM 4390 O O . GLU A 1 577 ? 12.967 57.756 86.557 1.00 30.64 577 GLU A O 1
ATOM 4395 N N . GLY A 1 578 ? 14.039 55.776 86.447 1.00 31.08 578 GLY A N 1
ATOM 4396 C CA . GLY A 1 578 ? 14.150 55.518 87.880 1.00 31.08 578 GLY A CA 1
ATOM 4397 C C . GLY A 1 578 ? 15.279 54.518 88.127 1.00 31.08 578 GLY A C 1
ATOM 4398 O O . GLY A 1 578 ? 15.212 53.388 87.649 1.00 31.08 578 GLY A O 1
ATOM 4399 N N . GLU A 1 579 ? 16.330 54.955 88.815 1.00 27.36 579 GLU A N 1
ATOM 4400 C CA . GLU A 1 579 ? 17.567 54.198 89.047 1.00 27.36 579 GLU A CA 1
ATOM 4401 C C . GLU A 1 579 ? 17.487 53.303 90.295 1.00 27.36 579 GLU A C 1
ATOM 4403 O O . GLU A 1 579 ? 16.922 53.719 91.304 1.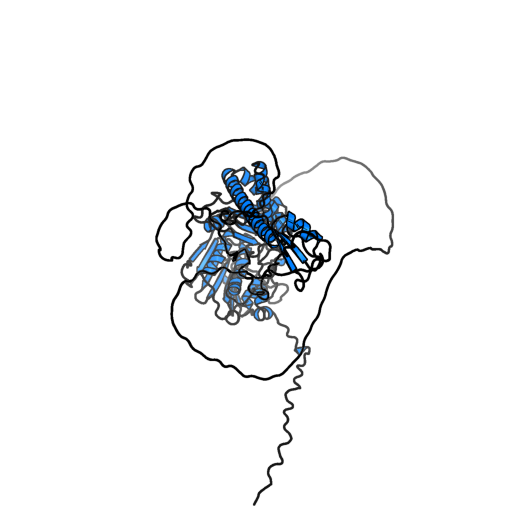00 27.36 579 GLU A O 1
ATOM 4408 N N . VAL A 1 580 ? 18.181 52.155 90.276 1.00 28.52 580 VAL A N 1
ATOM 4409 C CA . VAL A 1 580 ? 18.975 51.644 91.418 1.00 28.52 580 VAL A CA 1
ATOM 4410 C C . VAL A 1 580 ? 20.240 50.963 90.860 1.00 28.52 580 VAL A C 1
ATOM 4412 O O . VAL A 1 580 ? 20.199 50.355 89.792 1.00 28.52 580 VAL A O 1
ATOM 4415 N N . ALA A 1 581 ? 21.366 51.104 91.563 1.00 28.50 581 ALA A N 1
ATOM 4416 C CA . ALA A 1 581 ? 22.718 50.757 91.111 1.00 28.50 581 ALA A CA 1
ATOM 4417 C C . ALA A 1 581 ? 23.071 49.248 91.060 1.00 28.50 581 ALA A C 1
ATOM 4419 O O . ALA A 1 581 ? 22.462 48.416 91.731 1.00 28.50 581 ALA A O 1
ATOM 4420 N N . GLY A 1 582 ? 24.149 48.935 90.327 1.00 28.02 582 GLY A N 1
ATOM 4421 C CA . GLY A 1 582 ? 24.882 47.660 90.325 1.00 28.02 582 GLY A CA 1
ATOM 4422 C C . GLY A 1 582 ? 26.186 47.803 89.523 1.00 28.02 582 GLY A C 1
ATOM 4423 O O . GLY A 1 582 ? 26.161 48.366 88.432 1.00 28.02 582 GLY A O 1
ATOM 4424 N N . GLU A 1 583 ? 27.330 47.377 90.069 1.00 29.47 583 GLU A N 1
ATOM 4425 C CA . GLU A 1 583 ? 28.658 47.874 89.657 1.00 29.47 583 GLU A CA 1
ATOM 4426 C C . GLU A 1 583 ? 29.588 46.813 89.021 1.00 29.47 583 GLU A C 1
ATOM 4428 O O . GLU A 1 583 ? 29.616 45.658 89.445 1.00 29.47 583 GLU A O 1
ATOM 4433 N N . GLY A 1 584 ? 30.406 47.258 88.052 1.00 28.50 584 GLY A N 1
ATOM 4434 C CA . GLY A 1 584 ? 31.675 46.646 87.622 1.00 28.50 584 GLY A CA 1
ATOM 4435 C C . GLY A 1 584 ? 31.734 46.059 86.195 1.00 28.50 584 GLY A C 1
ATOM 4436 O O . GLY A 1 584 ? 30.729 45.607 85.662 1.00 28.50 584 GLY A O 1
ATOM 4437 N N . ASP A 1 585 ? 32.884 45.980 85.506 1.00 29.95 585 ASP A N 1
ATOM 4438 C CA . ASP A 1 585 ? 34.183 46.692 85.592 1.00 29.95 585 ASP A CA 1
ATOM 4439 C C . ASP A 1 585 ? 35.068 46.225 84.395 1.00 29.95 585 ASP A C 1
ATOM 4441 O O . ASP A 1 585 ? 35.254 45.022 84.236 1.00 29.95 585 ASP A O 1
ATOM 4445 N N . ARG A 1 586 ? 35.674 47.145 83.609 1.00 29.47 586 ARG A N 1
ATOM 4446 C CA . ARG A 1 586 ? 36.738 46.905 82.570 1.00 29.47 586 ARG A CA 1
ATOM 4447 C C . ARG A 1 586 ? 36.345 46.069 81.314 1.00 29.47 586 ARG A C 1
ATOM 4449 O O . ARG A 1 586 ? 35.428 45.269 81.351 1.00 29.47 586 ARG A O 1
ATOM 4456 N N . ARG A 1 587 ? 36.998 46.191 80.136 1.00 29.95 587 ARG A N 1
ATOM 4457 C CA . ARG A 1 587 ? 38.051 47.110 79.610 1.00 29.95 587 ARG A CA 1
ATOM 4458 C C . ARG A 1 587 ? 38.037 47.149 78.060 1.00 29.95 587 ARG A C 1
ATOM 4460 O O . ARG A 1 587 ? 37.632 46.171 77.458 1.00 29.95 587 ARG A O 1
ATOM 4467 N N . GLN A 1 588 ? 38.547 48.255 77.489 1.00 30.98 588 GLN A N 1
ATOM 4468 C CA . GLN A 1 588 ? 39.355 48.432 76.243 1.00 30.98 588 GLN A CA 1
ATOM 4469 C C . GLN A 1 588 ? 39.152 47.484 75.023 1.00 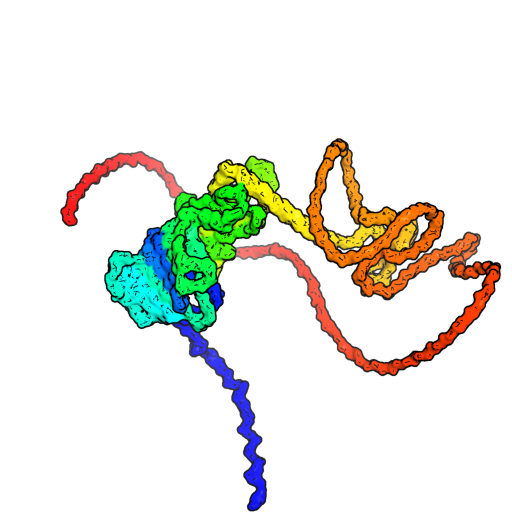30.98 588 GLN A C 1
ATOM 4471 O O . GLN A 1 588 ? 39.170 46.273 75.173 1.00 30.98 588 GLN A O 1
ATOM 4476 N N . GLY A 1 589 ? 39.137 47.945 73.761 1.00 30.81 589 GLY A N 1
ATOM 4477 C CA . GLY A 1 589 ? 39.244 49.307 73.202 1.00 30.81 589 GLY A CA 1
ATOM 4478 C C . GLY A 1 589 ? 39.950 49.347 71.823 1.00 30.81 589 GLY A C 1
ATOM 4479 O O . GLY A 1 589 ? 40.615 48.384 71.466 1.00 30.81 589 GLY A O 1
ATOM 4480 N N . GLN A 1 590 ? 39.874 50.499 71.128 1.00 32.09 590 GLN A N 1
ATOM 4481 C CA . GLN A 1 590 ? 40.606 50.885 69.888 1.00 32.09 590 GLN A CA 1
ATOM 4482 C C . GLN A 1 590 ? 40.230 50.181 68.552 1.00 32.09 590 GLN A C 1
ATOM 4484 O O . GLN A 1 590 ? 39.759 49.053 68.568 1.00 32.09 590 GLN A O 1
ATOM 4489 N N . ASP A 1 591 ? 40.449 50.750 67.346 1.00 31.61 591 ASP A N 1
ATOM 4490 C CA . ASP A 1 591 ? 40.490 52.159 66.854 1.00 31.61 591 ASP A CA 1
ATOM 4491 C C . ASP A 1 591 ? 40.544 52.182 65.281 1.00 31.61 591 ASP A C 1
ATOM 4493 O O . ASP A 1 591 ? 40.918 51.188 64.665 1.00 31.61 591 ASP A O 1
ATOM 4497 N N . ARG A 1 592 ? 40.287 53.353 64.660 1.00 29.88 592 ARG A N 1
ATOM 4498 C CA . ARG A 1 592 ? 40.702 53.851 63.306 1.00 29.88 592 ARG A CA 1
ATOM 4499 C C . ARG A 1 592 ? 39.852 53.650 62.023 1.00 29.88 592 ARG A C 1
ATOM 4501 O O . ARG A 1 592 ? 39.319 52.595 61.708 1.00 29.88 592 ARG A O 1
ATOM 4508 N N . ARG A 1 593 ? 39.812 54.766 61.265 1.00 27.56 593 ARG A N 1
ATOM 4509 C CA . ARG A 1 593 ? 39.422 55.026 59.841 1.00 27.56 593 ARG A CA 1
ATOM 4510 C C . ARG A 1 593 ? 40.739 55.175 58.995 1.00 27.56 593 ARG A C 1
ATOM 4512 O O . ARG A 1 593 ? 41.761 54.844 59.600 1.00 27.56 593 ARG A O 1
ATOM 4519 N N . PRO A 1 594 ? 40.863 55.731 57.743 1.00 43.44 594 PRO A N 1
ATOM 4520 C CA . PRO A 1 594 ? 39.951 56.231 56.661 1.00 43.44 594 PRO A CA 1
ATOM 4521 C C . PRO A 1 594 ? 39.987 55.335 55.377 1.00 43.44 594 PRO A C 1
ATOM 4523 O O . PRO A 1 594 ? 40.602 54.279 55.437 1.00 43.44 594 PRO A O 1
ATOM 4526 N N . ALA A 1 595 ? 39.346 55.554 54.205 1.00 29.64 595 ALA A N 1
ATOM 4527 C CA . ALA A 1 595 ? 38.556 56.622 53.522 1.00 29.64 595 ALA A CA 1
ATOM 4528 C C . ALA A 1 595 ? 39.266 57.444 52.392 1.00 29.64 595 ALA A C 1
ATOM 4530 O O . ALA A 1 595 ? 40.446 57.750 52.521 1.00 29.64 595 ALA A O 1
ATOM 4531 N N . LEU A 1 596 ? 38.492 57.867 51.355 1.00 31.78 596 LEU A N 1
ATOM 4532 C CA . LEU A 1 596 ? 38.864 58.527 50.055 1.00 31.78 596 LEU A CA 1
ATOM 4533 C C . LEU A 1 596 ? 39.432 57.553 48.975 1.00 31.78 596 LEU A C 1
ATOM 4535 O O . LEU A 1 596 ? 39.907 56.489 49.348 1.00 31.78 596 LEU A O 1
ATOM 4539 N N . GLN A 1 597 ? 39.370 57.771 47.640 1.00 28.59 597 GLN A N 1
ATOM 4540 C CA . GLN A 1 597 ? 39.052 58.944 46.778 1.00 28.59 597 GLN A CA 1
ATOM 4541 C C . GLN A 1 597 ? 38.480 58.506 45.375 1.00 28.59 597 GLN A C 1
ATOM 4543 O O . GLN A 1 597 ? 38.450 57.312 45.096 1.00 28.59 597 GLN A O 1
ATOM 4548 N N . GLY A 1 598 ? 38.013 59.427 44.499 1.00 25.55 598 GLY A N 1
ATOM 4549 C CA . GLY A 1 598 ? 37.575 59.174 43.081 1.00 25.55 598 GLY A CA 1
ATOM 4550 C C . GLY A 1 598 ? 38.559 59.758 42.031 1.00 25.55 598 GLY A C 1
ATOM 4551 O O . GLY A 1 598 ? 39.723 59.879 42.411 1.00 25.55 598 GLY A O 1
ATOM 4552 N N . PRO A 1 599 ? 38.178 60.247 40.807 1.00 48.59 599 PRO A N 1
ATOM 4553 C CA . PRO A 1 599 ? 36.885 60.235 40.059 1.00 48.59 599 PRO A CA 1
ATOM 4554 C C . PRO A 1 599 ? 36.979 60.066 38.482 1.00 48.59 599 PRO A C 1
ATOM 4556 O O . PRO A 1 599 ? 38.067 59.912 37.943 1.00 48.59 599 PRO A O 1
ATOM 4559 N N . GLY A 1 600 ? 35.859 60.207 37.725 1.00 30.61 600 GLY A N 1
ATOM 4560 C CA . GLY A 1 600 ? 35.779 60.423 36.236 1.00 30.61 600 GLY A CA 1
ATOM 4561 C C . GLY A 1 600 ? 34.833 59.440 35.486 1.00 30.61 600 GLY A C 1
ATOM 4562 O O . GLY A 1 600 ? 34.934 58.251 35.753 1.00 30.61 600 GLY A O 1
ATOM 4563 N N . ARG A 1 601 ? 33.762 59.809 34.735 1.00 33.72 601 ARG A N 1
ATOM 4564 C CA . ARG A 1 601 ? 33.554 60.603 33.470 1.00 33.72 601 ARG A CA 1
ATOM 4565 C C . ARG A 1 601 ? 33.834 59.806 32.166 1.00 33.72 601 ARG A C 1
ATOM 4567 O O . ARG A 1 601 ? 34.810 59.073 32.155 1.00 33.72 601 ARG A O 1
ATOM 4574 N N . ASP A 1 602 ? 33.063 59.863 31.058 1.00 30.56 602 ASP A N 1
ATOM 4575 C CA . ASP A 1 602 ? 31.926 60.717 30.591 1.00 30.56 602 ASP A CA 1
ATOM 4576 C C . ASP A 1 602 ? 30.966 59.978 29.582 1.00 30.56 602 ASP A C 1
ATOM 4578 O O . ASP A 1 602 ? 31.290 58.884 29.131 1.00 30.56 602 ASP A O 1
ATOM 4582 N N . GLY A 1 603 ? 29.824 60.592 29.180 1.00 29.61 603 GLY A N 1
ATOM 4583 C CA . GLY A 1 603 ? 28.897 60.160 28.076 1.00 29.61 603 GLY A CA 1
ATOM 4584 C C . GLY A 1 603 ? 27.654 59.331 28.510 1.00 29.61 603 GLY A C 1
ATOM 4585 O O . GLY A 1 603 ? 27.807 58.448 29.342 1.00 29.61 603 GLY A O 1
ATOM 4586 N N . ARG A 1 604 ? 26.364 59.514 28.122 1.00 30.83 604 ARG A N 1
ATOM 4587 C CA . ARG A 1 604 ? 25.594 60.212 27.035 1.00 30.83 604 ARG A CA 1
ATOM 4588 C C . ARG A 1 604 ? 25.837 59.666 25.613 1.00 30.83 604 ARG A C 1
ATOM 4590 O O . ARG A 1 604 ? 26.995 59.578 25.246 1.00 30.83 604 ARG A O 1
ATOM 4597 N N . GLN A 1 605 ? 24.854 59.337 24.746 1.00 30.64 605 GLN A N 1
ATOM 4598 C CA . GLN A 1 605 ? 23.355 59.327 24.704 1.00 30.64 605 GLN A CA 1
ATOM 4599 C C . GLN A 1 605 ? 22.893 58.130 23.801 1.00 30.64 605 GLN A C 1
ATOM 4601 O O . GLN A 1 605 ? 23.733 57.564 23.118 1.00 30.64 605 GLN A O 1
ATOM 4606 N N . GLY A 1 606 ? 21.646 57.620 23.795 1.00 28.55 606 GLY A N 1
ATOM 4607 C CA . GLY A 1 606 ? 20.463 58.155 23.075 1.00 28.55 606 GLY A CA 1
ATOM 4608 C C . GLY A 1 606 ? 19.542 57.013 22.521 1.00 28.55 606 GLY A C 1
ATOM 4609 O O . GLY A 1 606 ? 19.987 55.868 22.562 1.00 28.55 606 GLY A O 1
ATOM 4610 N N . PRO A 1 607 ? 18.263 57.251 22.108 1.00 50.31 607 PRO A N 1
ATOM 4611 C CA . PRO A 1 607 ? 17.190 56.235 22.292 1.00 50.31 607 PRO A CA 1
ATOM 4612 C C . PRO A 1 607 ? 16.085 56.081 21.185 1.00 50.31 607 PRO A C 1
ATOM 4614 O O . PRO A 1 607 ? 16.115 56.780 20.180 1.00 50.31 607 PRO A O 1
ATOM 4617 N N . GLN A 1 608 ? 15.032 55.277 21.486 1.00 34.56 608 GLN A N 1
ATOM 4618 C CA . GLN A 1 608 ? 13.653 55.218 20.887 1.00 34.56 608 GLN A CA 1
ATOM 4619 C C . GLN A 1 608 ? 13.460 54.465 19.535 1.00 34.56 608 GLN A C 1
ATOM 4621 O O . GLN A 1 608 ? 14.428 54.253 18.819 1.00 34.56 608 GLN A O 1
ATOM 4626 N N . GLY A 1 609 ? 12.254 53.987 19.141 1.00 30.11 609 GLY A N 1
ATOM 4627 C CA . GLY A 1 609 ? 10.918 53.974 19.800 1.00 30.11 609 GLY A CA 1
ATOM 4628 C C . GLY A 1 609 ? 9.744 53.435 18.920 1.00 30.11 609 GLY A C 1
ATOM 4629 O O . GLY A 1 609 ? 9.996 52.868 17.864 1.00 30.11 609 GLY A O 1
ATOM 4630 N N . HIS A 1 610 ? 8.481 53.688 19.343 1.00 29.89 610 HIS A N 1
ATOM 4631 C CA . HIS A 1 610 ? 7.150 53.372 18.718 1.00 29.89 610 HIS A CA 1
ATOM 4632 C C . HIS A 1 610 ? 6.526 51.974 19.018 1.00 29.89 610 HIS A C 1
ATOM 4634 O O . HIS A 1 610 ? 7.256 50.993 19.061 1.00 29.89 610 HIS A O 1
ATOM 4640 N N . HIS A 1 611 ? 5.238 51.766 19.399 1.00 31.75 611 HIS A N 1
ATOM 4641 C CA . HIS A 1 611 ? 3.884 52.342 19.096 1.00 31.75 611 HIS A CA 1
ATOM 4642 C C . HIS A 1 611 ? 3.276 51.835 17.757 1.00 31.75 611 HIS A C 1
ATOM 4644 O O . HIS A 1 611 ? 4.020 51.751 16.793 1.00 31.75 611 HIS A O 1
ATOM 4650 N N . HIS A 1 612 ? 1.976 51.516 17.559 1.00 31.09 612 HIS A N 1
ATOM 4651 C CA . HIS A 1 612 ? 0.737 51.403 18.381 1.00 31.09 612 HIS A CA 1
ATOM 4652 C C . HIS A 1 612 ? -0.317 50.513 17.618 1.00 31.09 612 HIS A C 1
ATOM 4654 O O . HIS A 1 612 ? -0.047 50.092 16.500 1.00 31.09 612 HIS A O 1
ATOM 4660 N N . GLY A 1 613 ? -1.518 50.248 18.173 1.00 23.11 613 GLY A N 1
ATOM 4661 C CA . GLY A 1 613 ? -2.717 49.703 17.457 1.00 23.11 613 GLY A CA 1
ATOM 4662 C C . GLY A 1 613 ? -3.961 50.585 17.737 1.00 23.11 613 GLY A C 1
ATOM 4663 O O . GLY A 1 613 ? -3.724 51.726 18.141 1.00 23.11 613 GLY A O 1
ATOM 4664 N N . PRO A 1 614 ? -5.246 50.126 17.716 1.00 56.00 614 PRO A N 1
ATOM 4665 C CA . PRO A 1 614 ? -5.892 48.895 17.185 1.00 56.00 614 PRO A CA 1
ATOM 4666 C C . PRO A 1 614 ? -7.281 49.183 16.479 1.00 56.00 614 PRO A C 1
ATOM 4668 O O . PRO A 1 614 ? -7.499 50.319 16.071 1.00 56.00 614 PRO A O 1
ATOM 4671 N N . ARG A 1 615 ? -8.243 48.217 16.459 1.00 30.09 615 ARG A N 1
ATOM 4672 C CA . ARG A 1 615 ? -9.715 48.313 16.121 1.00 30.09 615 ARG A CA 1
ATOM 4673 C C . ARG A 1 615 ? -10.140 48.324 14.631 1.00 30.09 615 ARG A C 1
ATOM 4675 O O . ARG A 1 615 ? -9.311 48.633 13.788 1.00 30.09 615 ARG A O 1
ATOM 4682 N N . ASP A 1 616 ? -11.409 48.102 14.223 1.00 29.36 616 ASP A N 1
ATOM 4683 C CA . ASP A 1 616 ? -12.526 47.219 14.684 1.00 29.36 616 ASP A CA 1
ATOM 4684 C C . ASP A 1 616 ? -13.621 47.092 13.574 1.00 29.36 616 ASP A C 1
ATOM 4686 O O . ASP A 1 616 ? -13.840 48.025 12.814 1.00 29.36 616 ASP A O 1
ATOM 4690 N N . ALA A 1 617 ? -14.318 45.945 13.544 1.00 27.80 617 ALA A N 1
ATOM 4691 C CA . ALA A 1 617 ? -15.715 45.649 13.128 1.00 27.80 617 ALA A CA 1
ATOM 4692 C C . ALA A 1 617 ? -16.494 46.356 11.960 1.00 27.80 617 ALA A C 1
ATOM 4694 O O . ALA A 1 617 ? -16.767 47.549 11.998 1.00 27.80 617 ALA A O 1
ATOM 4695 N N . ALA A 1 618 ? -17.127 45.492 11.132 1.00 27.84 618 ALA A N 1
ATOM 4696 C CA . ALA A 1 618 ? -18.554 45.490 10.695 1.00 27.84 618 ALA A CA 1
ATOM 4697 C C . ALA A 1 618 ? -19.038 45.991 9.295 1.00 27.84 618 ALA A C 1
ATOM 4699 O O . ALA A 1 618 ? -18.730 47.086 8.848 1.00 27.84 618 ALA A O 1
ATOM 4700 N N . ALA A 1 619 ? -19.973 45.182 8.749 1.00 29.20 619 ALA A N 1
ATOM 4701 C CA . ALA A 1 619 ? -21.111 45.461 7.840 1.00 29.20 619 ALA A CA 1
ATOM 4702 C C . ALA A 1 619 ? -20.927 45.740 6.318 1.00 29.20 619 ALA A C 1
ATOM 4704 O O . ALA A 1 619 ? -20.264 46.677 5.893 1.00 29.20 619 ALA A O 1
ATOM 4705 N N . ASP A 1 620 ? -21.666 44.951 5.520 1.00 36.12 620 ASP A N 1
ATOM 4706 C CA . ASP A 1 620 ? -22.070 45.151 4.106 1.00 36.12 620 ASP A CA 1
ATOM 4707 C C . ASP A 1 620 ? -23.429 45.904 4.057 1.00 36.12 620 ASP A C 1
ATOM 4709 O O . ASP A 1 620 ? -24.204 45.770 5.016 1.00 36.12 620 ASP A O 1
ATOM 4713 N N . PRO A 1 621 ? -23.738 46.728 3.024 1.00 43.84 621 PRO A N 1
ATOM 4714 C CA . PRO A 1 621 ? -24.709 46.260 2.013 1.00 43.84 621 PRO A CA 1
ATOM 4715 C C . PRO A 1 621 ? -24.571 46.833 0.569 1.00 43.84 621 PRO A C 1
ATOM 4717 O O . PRO A 1 621 ? -24.918 47.986 0.315 1.00 43.84 621 PRO A O 1
ATOM 4720 N N . GLY A 1 622 ? -24.302 45.957 -0.408 1.00 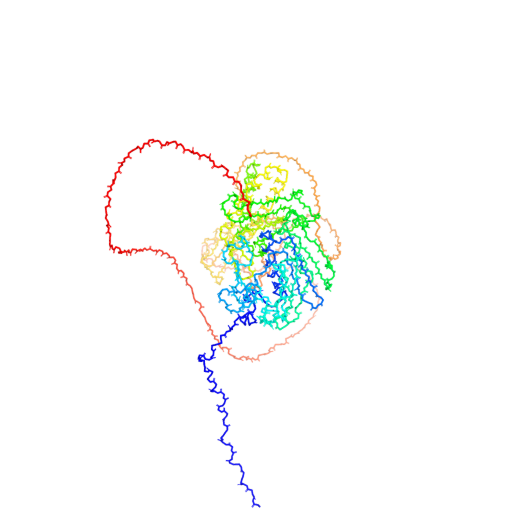27.69 622 GLY A N 1
ATOM 4721 C CA . GLY A 1 622 ? -25.291 45.586 -1.449 1.00 27.69 622 GLY A CA 1
ATOM 4722 C C . GLY A 1 622 ? -25.475 46.354 -2.791 1.00 27.69 622 GLY A C 1
ATOM 4723 O O . GLY A 1 622 ? -25.131 47.516 -2.960 1.00 27.69 622 GLY A O 1
ATOM 4724 N N . VAL A 1 623 ? -26.193 45.657 -3.702 1.00 31.52 623 VAL A N 1
ATOM 4725 C CA . VAL A 1 623 ? -27.036 46.135 -4.845 1.00 31.52 623 VAL A CA 1
ATOM 4726 C C . VAL A 1 623 ? -26.339 46.659 -6.136 1.00 31.52 623 VAL A C 1
ATOM 4728 O O . VAL A 1 623 ? -25.422 47.458 -6.052 1.00 31.52 623 VAL A O 1
ATOM 4731 N N . ALA A 1 624 ? -26.760 46.391 -7.397 1.00 32.50 624 ALA A N 1
ATOM 4732 C CA . ALA A 1 624 ? -27.526 45.304 -8.066 1.00 32.50 624 ALA A CA 1
ATOM 4733 C C . ALA A 1 624 ? -27.371 45.425 -9.645 1.00 32.50 624 ALA A C 1
ATOM 4735 O O . ALA A 1 624 ? -26.279 45.816 -10.052 1.00 32.50 624 ALA A O 1
ATOM 4736 N N . PRO A 1 625 ? -28.300 45.066 -10.593 1.00 54.62 625 PRO A N 1
ATOM 4737 C CA . PRO A 1 625 ? -27.884 44.304 -11.796 1.00 54.62 625 PRO A CA 1
ATOM 4738 C C . PRO A 1 625 ? -28.411 44.788 -13.186 1.00 54.62 625 PRO A C 1
ATOM 4740 O O . PRO A 1 625 ? -29.176 45.745 -13.310 1.00 54.62 625 PRO A O 1
ATOM 4743 N N . ARG A 1 626 ? -28.098 44.033 -14.257 1.00 30.92 626 ARG A N 1
ATOM 4744 C CA . ARG A 1 626 ? -28.805 43.998 -15.569 1.00 30.92 626 ARG A CA 1
ATOM 4745 C C . ARG A 1 626 ? -28.900 42.512 -16.012 1.00 30.92 626 ARG A C 1
ATOM 4747 O O . ARG A 1 626 ? -27.930 41.804 -15.787 1.00 30.92 626 ARG A O 1
ATOM 4754 N N . ARG A 1 627 ? -30.005 41.874 -16.464 1.00 33.34 627 ARG A N 1
ATOM 4755 C CA . ARG A 1 627 ? -31.141 42.193 -17.388 1.00 33.34 627 ARG A CA 1
ATOM 4756 C C . ARG A 1 627 ? -30.680 42.457 -18.835 1.00 33.34 627 ARG A C 1
ATOM 4758 O O . ARG A 1 627 ? -29.735 43.211 -18.994 1.00 33.34 627 ARG A O 1
ATOM 4765 N N . ARG A 1 628 ? -31.316 41.980 -19.924 1.00 35.34 628 ARG A N 1
ATOM 4766 C CA . ARG A 1 628 ? -32.448 41.041 -20.246 1.00 35.34 628 ARG A CA 1
ATOM 4767 C C . ARG A 1 628 ? -32.330 40.724 -21.778 1.00 35.34 628 ARG A C 1
ATOM 4769 O O . ARG A 1 628 ? -31.486 41.357 -22.397 1.00 35.34 628 ARG A O 1
ATOM 4776 N N . ALA A 1 629 ? -33.073 39.883 -22.519 1.00 33.47 629 ALA A N 1
ATOM 4777 C CA . ALA A 1 629 ? -34.205 38.923 -22.419 1.00 33.47 629 ALA A CA 1
ATOM 4778 C C . ALA A 1 629 ? -34.148 38.027 -23.711 1.00 33.47 629 ALA A C 1
ATOM 4780 O O . ALA A 1 629 ? -33.291 38.291 -24.545 1.00 33.47 629 ALA A O 1
ATOM 4781 N N . GLY A 1 630 ? -34.985 37.020 -24.020 1.00 28.88 630 GLY A N 1
ATOM 4782 C CA . GLY A 1 630 ? -36.113 36.338 -23.350 1.00 28.88 630 GLY A CA 1
ATOM 4783 C C . GLY A 1 630 ? -37.181 35.835 -24.362 1.00 28.88 630 GLY A C 1
ATOM 4784 O O . GLY A 1 630 ? -37.133 36.219 -25.525 1.00 28.88 630 GLY A O 1
ATOM 4785 N N . GLY A 1 631 ? -38.166 35.040 -23.905 1.00 30.31 631 GLY A N 1
ATOM 4786 C CA . GLY A 1 631 ? -39.337 34.570 -24.690 1.00 30.31 631 GLY A CA 1
ATOM 4787 C C . GLY A 1 631 ? -39.191 33.176 -25.349 1.00 30.31 631 GLY A C 1
ATOM 4788 O O . GLY A 1 631 ? -38.071 32.735 -25.566 1.00 30.31 631 GLY A O 1
ATOM 4789 N N . ASP A 1 632 ? -40.264 32.433 -25.679 1.00 31.81 632 ASP A N 1
ATOM 4790 C CA . ASP A 1 632 ? -41.700 32.620 -25.363 1.00 31.81 632 ASP A CA 1
ATOM 4791 C C . ASP A 1 632 ? -42.536 31.305 -25.568 1.00 31.81 632 ASP A C 1
ATOM 4793 O O . ASP A 1 632 ? -42.181 30.490 -26.410 1.00 31.81 632 ASP A O 1
ATOM 4797 N N . ARG A 1 633 ? -43.674 31.165 -24.854 1.00 31.72 633 ARG A N 1
ATOM 4798 C CA . ARG A 1 633 ? -44.858 30.245 -25.023 1.00 31.72 633 ARG A CA 1
ATOM 4799 C C . ARG A 1 633 ? -44.752 28.695 -24.941 1.00 31.72 633 ARG A C 1
ATOM 4801 O O . ARG A 1 633 ? -43.850 28.056 -25.457 1.00 31.72 633 ARG A O 1
ATOM 4808 N N . GLY A 1 634 ? -45.817 28.100 -24.373 1.00 25.64 634 GLY A N 1
ATOM 4809 C CA . GLY A 1 634 ? -46.345 26.730 -24.620 1.00 25.64 634 GLY A CA 1
ATOM 4810 C C . GLY A 1 634 ? -47.823 26.840 -25.079 1.00 25.64 634 GLY A C 1
ATOM 4811 O O . GLY A 1 634 ? -48.124 27.848 -25.724 1.00 25.64 634 GLY A O 1
ATOM 4812 N N . PRO A 1 635 ? -48.807 25.995 -24.666 1.00 63.28 635 PRO A N 1
ATOM 4813 C CA . PRO A 1 635 ? -48.782 24.646 -24.052 1.00 63.28 635 PRO A CA 1
ATOM 4814 C C . PRO A 1 635 ? -49.873 23.671 -24.641 1.00 63.28 635 PRO A C 1
ATOM 4816 O O . PRO A 1 635 ? -50.497 23.993 -25.650 1.00 63.28 635 PRO A O 1
ATOM 4819 N N . ARG A 1 636 ? -50.217 22.563 -23.931 1.00 30.70 636 ARG A N 1
ATOM 4820 C CA . ARG A 1 636 ? -51.277 21.527 -24.219 1.00 30.70 636 ARG A CA 1
ATOM 4821 C C . ARG A 1 636 ? -50.832 20.432 -25.229 1.00 30.70 636 ARG A C 1
ATOM 4823 O O . ARG A 1 636 ? -49.880 20.667 -25.955 1.00 30.70 636 ARG A O 1
ATOM 4830 N N . ARG A 1 637 ? -51.418 19.217 -25.310 1.00 29.66 637 ARG A N 1
ATOM 4831 C CA . ARG A 1 637 ? -52.717 18.655 -24.832 1.00 29.66 637 ARG A CA 1
ATOM 4832 C C . ARG A 1 637 ? -52.612 17.126 -24.545 1.00 29.66 637 ARG A C 1
ATOM 4834 O O . ARG A 1 637 ? -51.587 16.536 -24.856 1.00 29.66 637 ARG A O 1
ATOM 4841 N N . ALA A 1 638 ? -53.657 16.515 -23.971 1.00 31.88 638 ALA A N 1
ATOM 4842 C CA . ALA A 1 638 ? -53.751 15.088 -23.591 1.00 31.88 638 ALA A CA 1
ATOM 4843 C C . ALA A 1 638 ? -54.429 14.177 -24.649 1.00 31.88 638 ALA A C 1
ATOM 4845 O O . ALA A 1 638 ? -55.114 14.705 -25.528 1.00 31.88 638 ALA A O 1
ATOM 4846 N N . ALA A 1 639 ? -54.283 12.847 -24.501 1.00 31.44 639 ALA A N 1
ATOM 4847 C CA . ALA A 1 639 ? -55.115 11.770 -25.075 1.00 31.44 639 ALA A CA 1
ATOM 4848 C C . ALA A 1 639 ? -54.851 10.417 -24.352 1.00 31.44 639 ALA A C 1
ATOM 4850 O O . ALA A 1 639 ? -53.826 10.289 -23.680 1.00 31.44 639 ALA A O 1
ATOM 4851 N N . ASP A 1 640 ? -55.752 9.438 -24.511 1.00 30.83 640 ASP A N 1
ATOM 4852 C CA . ASP A 1 640 ? -55.817 8.153 -23.780 1.00 30.83 640 ASP A CA 1
ATOM 4853 C C . ASP A 1 640 ? -55.695 6.911 -24.708 1.00 30.83 640 ASP A C 1
ATOM 4855 O O . ASP A 1 640 ? -55.753 7.050 -25.930 1.00 30.83 640 ASP A O 1
ATOM 4859 N N . GLY A 1 641 ? -55.617 5.701 -24.122 1.00 29.12 641 GLY A N 1
ATOM 4860 C CA . GLY A 1 641 ? -55.799 4.392 -24.797 1.00 29.12 641 GLY A CA 1
ATOM 4861 C C . GLY A 1 641 ? -54.527 3.716 -25.358 1.00 29.12 641 GLY A C 1
ATOM 4862 O O . GLY A 1 641 ? -53.520 4.382 -25.582 1.00 29.12 641 GLY A O 1
ATOM 4863 N N . GLU A 1 642 ? -54.488 2.398 -25.608 1.00 31.03 642 GLU A N 1
ATOM 4864 C CA . GLU A 1 642 ? -55.394 1.294 -25.206 1.00 31.03 642 GLU A CA 1
ATOM 4865 C C . GLU A 1 642 ? -54.623 -0.064 -25.257 1.00 31.03 642 GLU A C 1
ATOM 4867 O O . GLU A 1 642 ? -53.393 -0.059 -25.225 1.00 31.03 642 GLU A O 1
ATOM 4872 N N . GLU A 1 643 ? -55.305 -1.218 -25.250 1.00 32.75 643 GLU A N 1
ATOM 4873 C CA . GLU A 1 643 ? -54.736 -2.563 -25.004 1.00 32.75 643 GLU A CA 1
ATOM 4874 C C . GLU A 1 643 ? -54.020 -3.257 -26.199 1.00 32.75 643 GLU A C 1
ATOM 4876 O O . GLU A 1 643 ? -54.003 -2.760 -27.323 1.00 32.75 643 GLU A O 1
ATOM 4881 N N . ALA A 1 644 ? -53.531 -4.484 -25.920 1.00 31.62 644 ALA A N 1
ATOM 4882 C CA . ALA A 1 644 ? -52.956 -5.534 -26.787 1.00 31.62 644 ALA A CA 1
ATOM 4883 C C . ALA A 1 644 ? -51.409 -5.586 -26.900 1.00 31.62 644 ALA A C 1
ATOM 4885 O O . ALA A 1 644 ? -50.724 -4.572 -26.860 1.00 31.62 644 ALA A O 1
ATOM 4886 N N . GLY A 1 645 ? -50.784 -6.763 -27.050 1.00 29.06 645 GLY A N 1
ATOM 4887 C CA . GLY A 1 645 ? -51.342 -8.122 -26.998 1.00 29.06 645 GLY A CA 1
ATOM 4888 C C . GLY A 1 645 ? -50.521 -9.152 -27.792 1.00 29.06 645 GLY A C 1
ATOM 4889 O O . GLY A 1 645 ? -50.231 -8.931 -28.961 1.00 29.06 645 GLY A O 1
ATOM 4890 N N . ASP A 1 646 ? -50.244 -10.291 -27.152 1.00 30.38 646 ASP A N 1
ATOM 4891 C CA . ASP A 1 646 ? -49.829 -11.588 -27.724 1.00 30.38 646 ASP A CA 1
ATOM 4892 C C . ASP A 1 646 ? -48.431 -11.851 -28.346 1.00 30.38 646 ASP A C 1
ATOM 4894 O O . ASP A 1 646 ? -47.731 -10.999 -28.883 1.00 30.38 646 ASP A O 1
ATOM 4898 N N . ALA A 1 647 ? -48.112 -13.156 -28.295 1.00 31.67 647 ALA A N 1
ATOM 4899 C CA . ALA A 1 647 ? -47.255 -13.950 -29.190 1.00 31.67 647 ALA A CA 1
ATOM 4900 C C . ALA A 1 647 ? -45.716 -13.771 -29.199 1.00 31.67 647 ALA A C 1
ATOM 4902 O O . ALA A 1 647 ? -45.111 -13.231 -30.125 1.00 31.67 647 ALA A O 1
ATOM 4903 N N . VAL A 1 648 ? -45.060 -14.480 -28.272 1.00 36.34 648 VAL A N 1
ATOM 4904 C CA . VAL A 1 648 ? -43.754 -15.129 -28.525 1.00 36.34 648 VAL A CA 1
ATOM 4905 C C . VAL A 1 648 ? -43.960 -16.385 -29.391 1.00 36.34 648 VAL A C 1
ATOM 4907 O O . VAL A 1 648 ? -44.918 -17.124 -29.157 1.00 36.34 648 VAL A O 1
ATOM 4910 N N . PRO A 1 649 ? -43.022 -16.715 -30.299 1.00 44.91 649 PRO A N 1
ATOM 4911 C CA . PRO A 1 649 ? -42.664 -18.124 -30.497 1.00 44.91 649 PRO A CA 1
ATOM 4912 C C . PRO A 1 649 ? -41.149 -18.391 -30.376 1.00 44.91 649 PRO A C 1
ATOM 4914 O O . PRO A 1 649 ? -40.313 -17.582 -30.771 1.00 44.91 649 PRO A O 1
ATOM 4917 N N . VAL A 1 650 ? -40.799 -19.570 -29.850 1.00 37.03 650 VAL A N 1
ATOM 4918 C CA . VAL A 1 650 ? -39.417 -20.057 -29.663 1.00 37.03 650 VAL A CA 1
ATOM 4919 C C . VAL A 1 650 ? -39.182 -21.297 -30.523 1.00 37.03 650 VAL A C 1
ATOM 4921 O O . VAL A 1 650 ? -39.927 -22.256 -30.363 1.00 37.03 650 VAL A O 1
ATOM 4924 N N . HIS A 1 651 ? -38.110 -21.323 -31.324 1.00 30.94 651 HIS A N 1
ATOM 4925 C CA . HIS A 1 651 ? -37.382 -22.517 -31.811 1.00 30.94 651 HIS A CA 1
ATOM 4926 C C . HIS A 1 651 ? -35.914 -22.088 -32.073 1.00 30.94 651 HIS A C 1
ATOM 4928 O O . HIS A 1 651 ? -35.717 -20.973 -32.545 1.00 30.94 651 HIS A O 1
ATOM 4934 N N . SER A 1 652 ? -34.807 -22.776 -31.744 1.00 33.94 652 SER A N 1
ATOM 4935 C CA . SER A 1 652 ? -34.449 -24.168 -31.376 1.00 33.94 652 SER A CA 1
ATOM 4936 C C . SER A 1 652 ? -34.033 -25.094 -32.536 1.00 33.94 652 SER A C 1
ATOM 4938 O O . SER A 1 652 ? -34.862 -25.435 -33.372 1.00 33.94 652 SER A O 1
ATOM 4940 N N . GLY A 1 653 ? -32.776 -25.574 -32.503 1.00 31.58 653 GLY A N 1
ATOM 4941 C CA . GLY A 1 653 ? -32.151 -26.466 -33.504 1.00 31.58 653 GLY A CA 1
ATOM 4942 C C . GLY A 1 653 ? -31.297 -25.709 -34.542 1.00 31.58 653 GLY A C 1
ATOM 4943 O O . GLY A 1 653 ? -31.611 -24.571 -34.860 1.00 31.58 653 GLY A O 1
ATOM 4944 N N . GLU A 1 654 ? -30.186 -26.227 -35.085 1.00 32.59 654 GLU A N 1
ATOM 4945 C CA . GLU A 1 654 ? -29.473 -27.507 -34.879 1.00 32.59 654 GLU A CA 1
ATOM 4946 C C . GLU A 1 654 ? -27.945 -27.360 -35.136 1.00 32.59 654 GLU A C 1
ATOM 4948 O O . GLU A 1 654 ? -27.452 -26.274 -35.436 1.00 32.59 654 GLU A O 1
ATOM 4953 N N . ARG A 1 655 ? -27.171 -28.453 -34.998 1.00 40.31 655 ARG A N 1
ATOM 4954 C CA . ARG A 1 655 ? -25.704 -28.503 -35.188 1.00 40.31 655 ARG A CA 1
ATOM 4955 C C . ARG A 1 655 ? -25.286 -28.972 -36.594 1.00 40.31 655 ARG A C 1
ATOM 4957 O O . ARG A 1 655 ? -25.866 -29.923 -37.108 1.00 40.31 655 ARG A O 1
ATOM 4964 N N . LYS A 1 656 ? -24.159 -28.448 -37.095 1.00 36.19 656 LYS A N 1
ATOM 4965 C CA . LYS A 1 656 ? -23.080 -29.132 -37.863 1.00 36.19 656 LYS A CA 1
ATOM 4966 C C . LYS A 1 656 ? -21.880 -28.168 -37.889 1.00 36.19 656 LYS A C 1
ATOM 4968 O O . LYS A 1 656 ? -22.080 -26.989 -38.135 1.00 36.19 656 LYS A O 1
ATOM 4973 N N . VAL A 1 657 ? -20.689 -28.522 -37.399 1.00 38.53 657 VAL A N 1
ATOM 4974 C CA . VAL A 1 657 ? -19.727 -29.499 -37.952 1.00 38.53 657 VAL A CA 1
ATOM 4975 C C . VAL A 1 657 ? -19.267 -29.103 -39.356 1.00 38.53 657 VAL A C 1
ATOM 4977 O O . VAL A 1 657 ? -19.819 -29.577 -40.347 1.00 38.53 657 VAL A O 1
ATOM 4980 N N . CYS A 1 658 ? -18.224 -28.275 -39.401 1.00 34.53 658 CYS A N 1
ATOM 4981 C CA . CYS A 1 658 ? -16.974 -28.615 -40.074 1.00 34.53 658 CYS A CA 1
ATOM 4982 C C . CYS A 1 658 ? -15.803 -27.939 -39.337 1.00 34.53 658 CYS A C 1
ATOM 4984 O O . CYS A 1 658 ? -16.089 -26.970 -38.596 1.00 34.53 658 CYS A O 1
#

Foldseek 3Di:
DDDDPDPDPDDPDDPPPPPPPPVPPDPVVDDDDDFCRVCLVCVCQFQVALELNSVVVLVVLVVQVQLQQVLQVFWAEKEWEQEPVQKIKIWTQGAWFFQPADPVDPPAGLVLCLQRHWQRDPQCPCPVGVFGPNRRSCSNNSSLLQFQKKKKWFCHPQWIWIWIGGNSHTPDGIDTPGGRNPGGTMMMMTHGDCVRNPPHGHDLVVVQVLQQLLQLLRQSHKYKYAYPDDDPPHDRIDIHHDNLRVQSVLCVVCPPADWLDPGWLWDKAACCVVPVGHWIKTKTKTFGPRDFEDEWEEENSQTQQVEELLVLLQLVLVLVLLLVLCVVVVNNLSVLFDSVLCRGRMYMYMYITHSDWDADHNSRNYTYDNCSSVSNNVGSNVSSNVVCVVCVSSSVVSSVSSSVSSVVVVVVVVVVVVVVVVVPPPPPPPPFKAAAQDPDPPQAEEDEEEDVVRVVVCVVVDRSHHYIYGYDYDDDPPPDDPDDDDDDDDDDDDDDDDDDDDDDDDDDDDDDDDDDDDDDDDDDDDDDDDDDDDPPDDDDDPPPPPDPPDDDDDDDDFDDDDDDDDDDDTDDDDDDDDDDDDDDDDDDDDDDDDDDDDDDDDDDDDYYDDDDDDDDDDDDDDDDDDDDDDDDDDDDDDDDYDDDDDDDDDDDDDDDDD

Organism: NCBI:txid442562

InterPro domains:
  IPR001241 DNA topoisomerase, type IIA [SM00433] (54-552)
  IPR003594 Histidine kinase/HSP90-like ATPase domain [PF02518] (51-155)
  IPR003594 Histidine kinase/HSP90-like ATPase domain [SM00387] (50-196)
  IPR013506 DNA topoisomerase, type IIA, subunit B, domain 2 [PF00204] (245-417)
  IPR013759 DNA topoisomerase, type IIA, subunit B, C-terminal [G3DSA:3.40.50.670] (419-476)
  IPR013760 DNA topoisomerase, type IIA-like domain superfamily [SSF56719] (420-475)
  IPR014721 Small ribosomal subunit protein uS5 domain 2-type fold, subgroup [G3DSA:3.30.230.10] (244-418)
  IPR018522 DNA topoisomerase, type IIA, conserved site [PS00177] (448-456)
  IPR020568 Ribosomal protein uS5 domain 2-type superfamily [SSF54211] (245-417)
  IPR036890 Histidine kinase/HSP90-like ATPase superfamily [G3DSA:3.30.565.10] (21-234)
  IPR036890 Histidine kinase/HSP90-like ATPase superfamily [SSF55874] (25-228)

pLDDT: mean 71.73, std 27.47, range [21.98, 98.75]